Protein AF-A0A1S3XGB6-F1 (afdb_monomer)

Radius of gyration: 25.9 Å; Cα contacts (8 Å, |Δi|>4): 324; chains: 1; bounding box: 58×52×77 Å

Mean predicted aligned error: 11.11 Å

Sequence (379 aa):
VQFTIARIIESYSAVSDWKALESWLLELQMLRAKHAGKSFSGALTTAGNEVNSIQALARFDGLARFDEGEFQAAWACLDLTPKSSSELTLDPKLALQRSEQMLLQAMLHQVEGRIERVTEELQKAKGMLMEPLSVLPLDGLVEAASHVNQLYCISAFEECYKLNISQDKHFPSLLSSHMQAMKSPIIKVRQDCSIWLKVLRICQTAYPASPMTLKLCRNLMSLARKQKNFRLANRLDNYLKEHLSSCPDGSTRDNIILSLEYERVLLMHAEDKFEDALTSLWSYVRSSVISSSFVASDAIDRVLKAKACLKLSNWLQEGYSNSGMKDIVLKIRCDFSTSPGREESSFILDNLASKENVNATIEELVGTATKLSSQLCPT

Structure (mmCIF, N/CA/C/O backbone):
data_AF-A0A1S3XGB6-F1
#
_entry.id   AF-A0A1S3XGB6-F1
#
loop_
_atom_site.group_PDB
_atom_site.id
_atom_site.type_symbol
_atom_site.label_atom_id
_atom_site.label_alt_id
_atom_site.label_comp_id
_atom_site.label_asym_id
_atom_site.label_entity_id
_atom_site.label_seq_id
_atom_site.pdbx_PDB_ins_code
_atom_site.Cartn_x
_atom_site.Cartn_y
_atom_site.Cartn_z
_atom_site.occupancy
_atom_site.B_iso_or_equiv
_atom_site.auth_seq_id
_atom_site.auth_comp_id
_atom_site.auth_asym_id
_atom_site.auth_atom_id
_atom_site.pdbx_PDB_model_num
ATOM 1 N N . VAL A 1 1 ? -3.979 -14.735 -22.346 1.00 84.81 1 VAL A N 1
ATOM 2 C CA . VAL A 1 1 ? -2.820 -15.159 -21.519 1.00 84.81 1 VAL A CA 1
ATOM 3 C C . VAL A 1 1 ? -1.887 -13.990 -21.228 1.00 84.81 1 VAL A C 1
ATOM 5 O O . VAL A 1 1 ? -1.841 -13.585 -20.080 1.00 84.81 1 VAL A O 1
ATOM 8 N N . GLN A 1 2 ? -1.223 -13.386 -22.223 1.00 85.25 2 GLN A N 1
ATOM 9 C CA . GLN A 1 2 ? -0.300 -12.254 -21.999 1.00 85.25 2 GLN A CA 1
ATOM 10 C C . GLN A 1 2 ? -0.948 -11.049 -21.296 1.00 85.25 2 GLN A C 1
ATOM 12 O O . GLN A 1 2 ? -0.372 -10.514 -20.357 1.00 85.25 2 GLN A O 1
ATOM 17 N N . PHE A 1 3 ? -2.181 -10.682 -21.667 1.00 86.12 3 PHE A N 1
ATOM 18 C CA . PHE A 1 3 ? -2.951 -9.659 -20.945 1.00 86.12 3 PHE A CA 1
ATOM 19 C C . PHE A 1 3 ? -3.121 -10.000 -19.455 1.00 86.12 3 PHE A C 1
ATOM 21 O O . PHE A 1 3 ? -2.862 -9.171 -18.591 1.00 86.12 3 PHE A O 1
ATOM 28 N N . THR A 1 4 ? -3.508 -11.240 -19.145 1.00 89.38 4 THR A N 1
ATOM 29 C CA . THR A 1 4 ? -3.669 -11.724 -17.767 1.00 89.38 4 THR A CA 1
ATOM 30 C C . THR A 1 4 ? -2.349 -11.686 -17.002 1.00 89.38 4 THR A C 1
ATOM 32 O O . THR A 1 4 ? -2.329 -11.231 -15.867 1.00 89.38 4 THR A O 1
ATOM 35 N N . ILE A 1 5 ? -1.246 -12.104 -17.633 1.00 89.25 5 ILE A N 1
ATOM 36 C CA . ILE A 1 5 ? 0.106 -12.025 -17.062 1.00 89.25 5 ILE A CA 1
ATOM 37 C C . ILE A 1 5 ? 0.442 -10.573 -16.703 1.00 89.25 5 ILE A C 1
ATOM 39 O O . ILE A 1 5 ? 0.812 -10.304 -15.565 1.00 89.25 5 ILE A O 1
ATOM 43 N N . ALA A 1 6 ? 0.237 -9.634 -17.632 1.00 87.19 6 ALA A N 1
ATOM 44 C CA . ALA A 1 6 ? 0.481 -8.213 -17.390 1.00 87.19 6 ALA A CA 1
ATOM 45 C C . ALA A 1 6 ? -0.388 -7.663 -16.244 1.00 87.19 6 ALA A C 1
ATOM 47 O O . ALA A 1 6 ? 0.119 -6.963 -15.374 1.00 87.19 6 ALA A O 1
ATOM 48 N N . ARG A 1 7 ? -1.679 -8.025 -16.187 1.00 89.62 7 ARG A N 1
ATOM 49 C CA . ARG A 1 7 ? -2.579 -7.615 -15.094 1.00 89.62 7 ARG A CA 1
ATOM 50 C C . ARG A 1 7 ? -2.166 -8.183 -13.735 1.00 89.62 7 ARG A C 1
ATOM 52 O O . ARG A 1 7 ? -2.291 -7.477 -12.738 1.00 89.62 7 ARG A O 1
ATOM 59 N N . ILE A 1 8 ? -1.686 -9.426 -13.676 1.00 91.00 8 ILE A N 1
ATOM 60 C CA . ILE A 1 8 ? -1.2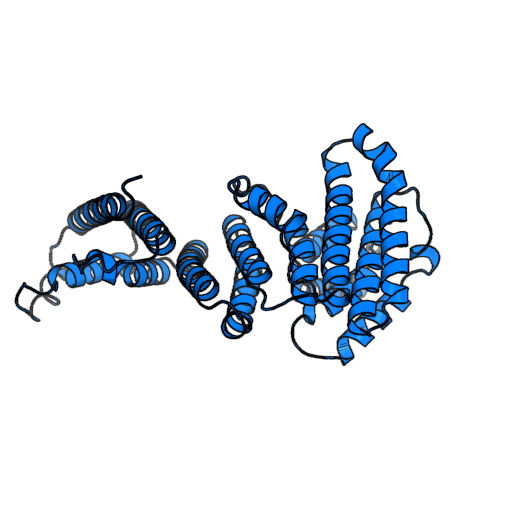14 -10.040 -12.426 1.00 91.00 8 ILE A CA 1
ATOM 61 C C . ILE A 1 8 ? 0.053 -9.336 -11.933 1.00 91.00 8 ILE A C 1
ATOM 63 O O . ILE A 1 8 ? 0.119 -8.964 -10.763 1.00 91.00 8 ILE A O 1
ATOM 67 N N . ILE A 1 9 ? 1.016 -9.096 -12.830 1.00 88.62 9 ILE A N 1
ATOM 68 C CA . ILE A 1 9 ? 2.240 -8.350 -12.515 1.00 88.62 9 ILE A CA 1
ATOM 69 C C . ILE A 1 9 ? 1.884 -6.955 -11.989 1.00 88.62 9 ILE A C 1
ATOM 71 O O . ILE A 1 9 ? 2.327 -6.578 -10.911 1.00 88.62 9 ILE A O 1
ATOM 75 N N . GLU A 1 10 ? 1.029 -6.217 -12.698 1.00 87.00 10 GLU A N 1
ATOM 76 C CA . GLU A 1 10 ? 0.579 -4.883 -12.284 1.00 87.00 10 GLU A CA 1
ATOM 77 C C . GLU A 1 10 ? -0.135 -4.899 -10.932 1.00 87.00 10 GLU A C 1
ATOM 79 O O . GLU A 1 10 ? 0.123 -4.032 -10.105 1.00 87.00 10 GLU A O 1
ATOM 84 N N . SER A 1 11 ? -0.971 -5.906 -10.666 1.00 88.44 11 SER A N 1
ATOM 85 C CA . SER A 1 11 ? -1.704 -6.017 -9.400 1.00 88.44 11 SER A CA 1
ATOM 86 C C . SER A 1 11 ? -0.773 -6.259 -8.212 1.00 88.44 11 SER A C 1
ATOM 88 O O . SER A 1 11 ? -0.932 -5.615 -7.176 1.00 88.44 11 SER A O 1
ATOM 90 N N . TYR A 1 12 ? 0.213 -7.154 -8.346 1.00 88.38 12 TYR A N 1
ATOM 91 C CA . TYR A 1 12 ? 1.196 -7.383 -7.284 1.00 88.38 12 TYR A CA 1
ATOM 92 C C . TYR A 1 12 ? 2.129 -6.182 -7.095 1.00 88.38 12 TYR A C 1
ATOM 94 O O . TYR A 1 12 ? 2.390 -5.793 -5.954 1.00 88.38 12 TYR A O 1
ATOM 102 N N . SER A 1 13 ? 2.577 -5.559 -8.189 1.00 85.50 13 SER A N 1
ATOM 103 C CA . SER A 1 13 ? 3.417 -4.357 -8.155 1.00 85.50 13 SER A CA 1
ATOM 104 C C . SER A 1 13 ? 2.691 -3.157 -7.545 1.00 85.50 13 SER A C 1
ATOM 106 O O . SER A 1 13 ? 3.286 -2.412 -6.771 1.00 85.50 13 SER A O 1
ATOM 108 N N . ALA A 1 14 ? 1.394 -2.988 -7.823 1.00 84.75 14 ALA A N 1
ATOM 109 C CA . ALA A 1 14 ? 0.571 -1.907 -7.279 1.00 84.75 14 ALA A CA 1
ATOM 110 C C . ALA A 1 14 ? 0.465 -1.949 -5.749 1.00 84.75 14 ALA A C 1
ATOM 112 O O . ALA A 1 14 ? 0.304 -0.910 -5.115 1.00 84.75 14 ALA A O 1
ATOM 113 N N . VAL A 1 15 ? 0.573 -3.137 -5.149 1.00 85.44 15 VAL A N 1
ATOM 114 C CA . VAL A 1 15 ? 0.546 -3.325 -3.691 1.00 85.44 15 VAL A CA 1
ATOM 115 C C . VAL A 1 15 ? 1.933 -3.617 -3.118 1.00 85.44 15 VAL A C 1
ATOM 117 O O . VAL A 1 15 ? 2.041 -3.941 -1.936 1.00 85.44 15 VAL A O 1
ATOM 120 N N . SER A 1 16 ? 2.988 -3.538 -3.931 1.00 85.19 16 SER A N 1
ATOM 121 C CA . SER A 1 16 ? 4.369 -3.874 -3.569 1.00 85.19 16 SER A CA 1
ATOM 122 C C . SER A 1 16 ? 4.541 -5.282 -2.969 1.00 85.19 16 SER A C 1
ATOM 124 O O . SER A 1 16 ? 5.383 -5.470 -2.094 1.00 85.19 16 SER A O 1
ATOM 126 N N . ASP A 1 17 ? 3.726 -6.286 -3.326 1.00 85.88 17 ASP A N 1
ATOM 127 C CA . ASP A 1 17 ? 3.867 -7.670 -2.810 1.00 85.88 17 ASP A CA 1
ATOM 128 C C . ASP A 1 17 ? 4.900 -8.457 -3.635 1.00 85.88 17 ASP A C 1
ATOM 130 O O . ASP A 1 17 ? 4.586 -9.366 -4.406 1.00 85.88 17 ASP A O 1
ATOM 134 N N . TRP A 1 18 ? 6.161 -8.052 -3.479 1.00 85.81 18 TRP A N 1
ATOM 135 C CA . TRP A 1 18 ? 7.288 -8.534 -4.275 1.00 85.81 18 TRP A CA 1
ATOM 136 C C . TRP A 1 18 ? 7.568 -10.025 -4.103 1.00 85.81 18 TRP A C 1
ATOM 138 O O . TRP A 1 18 ? 7.863 -10.709 -5.078 1.00 85.81 18 TRP A O 1
ATOM 148 N N . LYS A 1 19 ? 7.407 -10.552 -2.884 1.00 85.50 19 LYS A N 1
ATOM 149 C CA . LYS A 1 19 ? 7.618 -11.976 -2.595 1.00 85.50 19 LYS A CA 1
ATOM 150 C C . LYS A 1 19 ? 6.581 -12.851 -3.301 1.00 85.50 19 LYS A C 1
ATOM 152 O O . LYS A 1 19 ? 6.927 -13.895 -3.851 1.00 85.50 19 LYS A O 1
ATOM 157 N N . ALA A 1 20 ? 5.312 -12.435 -3.296 1.00 86.69 20 ALA A N 1
ATOM 158 C CA . ALA A 1 20 ? 4.276 -13.148 -4.035 1.00 86.69 20 ALA A CA 1
ATOM 159 C C . ALA A 1 20 ? 4.495 -13.039 -5.551 1.00 86.69 20 ALA A C 1
ATOM 161 O O . ALA A 1 20 ? 4.336 -14.037 -6.252 1.00 86.69 20 ALA A O 1
ATOM 162 N N . LEU A 1 21 ? 4.914 -11.867 -6.043 1.00 88.69 21 LEU A N 1
ATOM 163 C CA . LEU A 1 21 ? 5.245 -11.675 -7.454 1.00 88.69 21 LEU A CA 1
ATOM 164 C C . LEU A 1 21 ? 6.395 -12.583 -7.904 1.00 88.69 21 LEU A C 1
ATOM 166 O O . LEU A 1 21 ? 6.285 -13.229 -8.940 1.00 88.69 21 LEU A O 1
ATOM 170 N N . GLU A 1 22 ? 7.476 -12.663 -7.131 1.00 87.12 22 GLU A N 1
ATOM 171 C CA . GLU A 1 22 ? 8.623 -13.522 -7.433 1.00 87.12 22 GLU A CA 1
ATOM 172 C C . GLU A 1 22 ? 8.226 -15.004 -7.468 1.00 87.12 22 GLU A C 1
ATOM 174 O O . GLU A 1 22 ? 8.511 -15.692 -8.450 1.00 87.12 22 GLU A O 1
ATOM 179 N N . SER A 1 23 ? 7.485 -15.477 -6.457 1.00 89.62 23 SER A N 1
ATOM 180 C CA . SER A 1 23 ? 6.936 -16.842 -6.434 1.00 89.62 23 SER A CA 1
ATOM 181 C C . SER A 1 23 ? 6.088 -17.127 -7.675 1.00 89.62 23 SER A C 1
ATOM 183 O O . SER A 1 23 ? 6.238 -18.163 -8.321 1.00 89.62 23 SER A O 1
ATOM 185 N N . TRP A 1 24 ? 5.223 -16.182 -8.046 1.00 92.69 24 TRP A N 1
ATOM 186 C CA . TRP A 1 24 ? 4.352 -16.316 -9.206 1.00 92.69 24 TRP A CA 1
ATOM 187 C C . TRP A 1 24 ? 5.130 -16.314 -10.536 1.00 92.69 24 TRP A C 1
ATOM 189 O O . TRP A 1 24 ? 4.813 -17.083 -11.446 1.00 92.69 24 TRP A O 1
ATOM 199 N N . LEU A 1 25 ? 6.184 -15.501 -10.658 1.00 89.62 25 LEU A N 1
ATOM 200 C CA . LEU A 1 25 ? 7.061 -15.486 -11.833 1.00 89.62 25 LEU A CA 1
ATOM 201 C C . LEU A 1 25 ? 7.834 -16.804 -11.991 1.00 89.62 25 LEU A C 1
ATOM 203 O O . LEU A 1 25 ? 7.970 -17.291 -13.116 1.00 89.62 25 LEU A O 1
ATOM 207 N N . LEU A 1 26 ? 8.292 -17.409 -10.891 1.00 89.75 26 LEU A N 1
ATOM 208 C CA . LEU A 1 26 ? 8.921 -18.735 -10.904 1.00 89.75 26 LEU A CA 1
ATOM 209 C C . LEU A 1 26 ? 7.933 -19.818 -11.355 1.00 89.75 26 LEU A C 1
ATOM 211 O O . LEU A 1 26 ? 8.264 -20.647 -12.205 1.00 89.75 26 LEU A O 1
ATOM 215 N N . GLU A 1 27 ? 6.696 -19.786 -10.857 1.00 92.38 27 GLU A N 1
ATOM 216 C CA . GLU A 1 27 ? 5.634 -20.690 -11.310 1.00 92.38 27 GLU A CA 1
ATOM 217 C C . GLU A 1 27 ? 5.332 -20.531 -12.802 1.00 92.38 27 GLU A C 1
ATOM 219 O O . GLU A 1 27 ? 5.199 -21.529 -13.516 1.00 92.38 27 GLU A O 1
ATOM 224 N N . LEU A 1 28 ? 5.291 -19.295 -13.307 1.00 90.06 28 LEU A N 1
ATOM 225 C CA . LEU A 1 28 ? 5.104 -19.020 -14.731 1.00 90.06 28 LEU A CA 1
ATOM 226 C C . LEU A 1 28 ? 6.245 -19.607 -15.578 1.00 90.06 28 LEU A C 1
ATOM 228 O O . LEU A 1 28 ? 5.989 -20.195 -16.633 1.00 90.06 28 LEU A O 1
ATOM 232 N N . GLN A 1 29 ? 7.494 -19.491 -15.118 1.00 89.06 29 GLN A N 1
ATOM 233 C CA . GLN A 1 29 ? 8.652 -20.092 -15.785 1.00 89.06 29 GLN A CA 1
ATOM 234 C C . GLN A 1 29 ? 8.574 -21.624 -15.792 1.00 89.06 29 GLN A C 1
ATOM 236 O O . GLN A 1 29 ? 8.767 -22.240 -16.844 1.00 89.06 29 GLN A O 1
ATOM 241 N N . MET A 1 30 ? 8.224 -22.246 -14.661 1.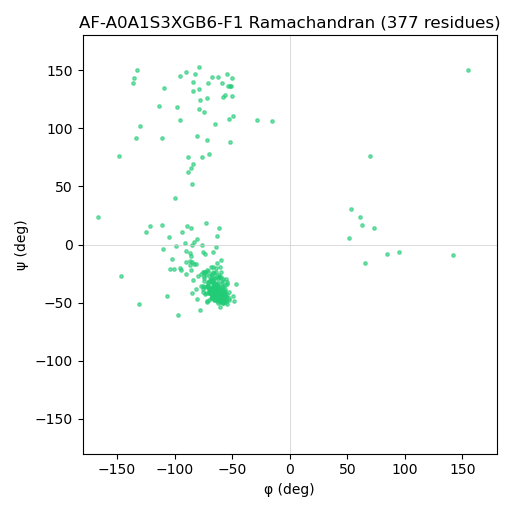00 90.00 30 MET A N 1
ATOM 242 C CA . MET A 1 30 ? 8.020 -23.696 -14.574 1.00 90.00 30 MET A CA 1
ATOM 243 C C . MET A 1 30 ? 6.889 -24.168 -15.494 1.00 90.00 30 MET A C 1
ATOM 245 O O . MET A 1 30 ? 7.024 -25.181 -16.184 1.00 90.00 30 MET A O 1
ATOM 249 N N . LEU A 1 31 ? 5.787 -23.418 -15.559 1.00 89.44 31 LEU A N 1
ATOM 250 C CA . LEU A 1 31 ? 4.656 -23.716 -16.435 1.00 89.44 31 LEU A CA 1
ATOM 251 C C . LEU A 1 31 ? 5.051 -23.627 -17.914 1.00 89.44 31 LEU A C 1
ATOM 253 O O . LEU A 1 31 ? 4.675 -24.495 -18.706 1.00 89.44 31 LEU A O 1
ATOM 257 N N . ARG A 1 32 ? 5.846 -22.613 -18.284 1.00 88.56 32 ARG A N 1
ATOM 258 C CA . ARG A 1 32 ? 6.415 -22.484 -19.631 1.00 88.56 32 ARG A CA 1
ATOM 259 C C . ARG A 1 32 ? 7.315 -23.673 -19.961 1.00 88.56 32 ARG A C 1
ATOM 261 O O . ARG A 1 32 ? 7.151 -24.262 -21.024 1.00 88.56 32 ARG A O 1
ATOM 268 N N . ALA A 1 33 ? 8.216 -24.058 -19.055 1.00 89.06 33 ALA A N 1
ATOM 269 C CA . ALA A 1 33 ? 9.112 -25.198 -19.250 1.00 89.06 33 ALA A CA 1
ATOM 270 C C . ALA A 1 33 ? 8.337 -26.518 -19.418 1.00 89.06 33 ALA A C 1
ATOM 272 O O . ALA A 1 33 ? 8.594 -27.276 -20.350 1.00 89.06 33 ALA A O 1
ATOM 273 N N . LYS A 1 34 ? 7.312 -26.753 -18.589 1.00 90.75 34 LYS A N 1
ATOM 274 C CA . LYS A 1 34 ? 6.431 -27.935 -18.658 1.00 90.75 34 LYS A CA 1
ATOM 275 C C . LYS A 1 34 ? 5.660 -28.046 -19.978 1.00 90.75 34 LYS A C 1
ATOM 277 O O . LYS A 1 34 ? 5.233 -29.133 -20.371 1.00 90.75 34 LYS A O 1
ATOM 282 N N . HIS A 1 35 ? 5.423 -26.925 -20.650 1.00 88.69 35 HIS A N 1
ATOM 283 C CA . HIS A 1 35 ? 4.688 -26.865 -21.909 1.00 88.69 35 HIS A CA 1
ATOM 284 C C . HIS A 1 35 ? 5.566 -26.493 -23.106 1.00 88.69 35 HIS A C 1
ATOM 286 O O . HIS A 1 35 ? 5.026 -26.166 -24.164 1.00 88.69 35 HIS A O 1
ATOM 292 N N . ALA A 1 36 ? 6.890 -26.607 -22.970 1.00 87.75 36 ALA A N 1
ATOM 293 C CA . ALA A 1 36 ? 7.827 -26.381 -24.060 1.00 87.75 36 ALA A CA 1
ATOM 294 C C . ALA A 1 36 ? 7.449 -27.211 -25.302 1.00 87.75 36 ALA A C 1
ATOM 296 O O . ALA A 1 36 ? 7.063 -28.375 -25.204 1.00 87.75 36 ALA A O 1
ATOM 297 N N . GLY A 1 37 ? 7.510 -26.583 -26.479 1.00 82.81 37 GLY A N 1
ATOM 298 C CA . GLY A 1 37 ? 7.125 -27.198 -27.756 1.00 82.81 37 GLY A CA 1
ATOM 299 C C . GLY A 1 37 ? 5.628 -27.141 -28.086 1.00 82.81 37 GLY A C 1
ATOM 300 O O . GLY A 1 37 ? 5.247 -27.451 -29.212 1.00 82.81 37 GLY A O 1
ATOM 301 N N . LYS A 1 38 ? 4.763 -26.700 -27.162 1.00 87.38 38 LYS A N 1
ATOM 302 C CA . LYS A 1 38 ? 3.343 -26.454 -27.466 1.00 87.38 38 LYS A CA 1
ATOM 303 C C . LYS A 1 38 ? 3.145 -25.083 -28.114 1.00 87.38 38 LYS A C 1
ATOM 305 O O . LYS A 1 38 ? 3.799 -24.113 -27.732 1.00 87.38 38 LYS A O 1
ATOM 310 N N . SER A 1 39 ? 2.172 -24.977 -29.020 1.00 81.25 39 SER A N 1
ATOM 311 C CA . SER A 1 39 ? 1.846 -23.741 -29.758 1.00 81.25 39 SER A CA 1
ATOM 312 C C . SER A 1 39 ? 1.568 -22.533 -28.853 1.00 81.25 39 SER A C 1
ATOM 314 O O . SER A 1 39 ? 1.938 -21.411 -29.183 1.00 81.25 39 SER A O 1
ATOM 316 N N . PHE A 1 40 ? 0.978 -22.750 -27.674 1.00 80.06 40 PHE A N 1
ATOM 317 C CA . PHE A 1 40 ? 0.676 -21.691 -26.706 1.00 80.06 40 PHE A CA 1
ATOM 318 C C . PHE A 1 40 ? 1.830 -21.363 -25.744 1.00 80.06 40 PHE A C 1
ATOM 320 O O . PHE A 1 40 ? 1.735 -20.395 -24.990 1.00 80.06 40 PHE A O 1
ATOM 327 N N . SER A 1 41 ? 2.928 -22.129 -25.749 1.00 78.62 41 SER A N 1
ATOM 328 C CA . SER A 1 41 ? 4.062 -21.908 -24.839 1.00 78.62 41 SER A CA 1
ATOM 329 C C . SER A 1 41 ? 4.722 -20.544 -25.041 1.00 78.62 41 SER A C 1
ATOM 331 O O . SER A 1 41 ? 5.273 -19.994 -24.089 1.00 78.62 41 SER A O 1
ATOM 333 N N . GLY A 1 42 ? 4.651 -19.989 -26.255 1.00 78.44 42 GLY A N 1
ATOM 334 C CA . GLY A 1 42 ? 5.137 -18.642 -26.562 1.00 78.44 42 GLY A CA 1
ATOM 335 C C . GLY A 1 42 ? 4.321 -17.523 -25.905 1.00 78.44 42 GLY A C 1
ATOM 336 O O . GLY A 1 42 ? 4.833 -16.426 -25.736 1.00 78.44 42 GLY A O 1
ATOM 337 N N . ALA A 1 43 ? 3.082 -17.792 -25.477 1.00 80.75 43 ALA A N 1
ATOM 338 C CA . ALA A 1 43 ? 2.250 -16.822 -24.763 1.00 80.75 43 ALA A CA 1
ATOM 339 C C . ALA A 1 43 ? 2.498 -16.817 -23.241 1.00 80.75 43 ALA A C 1
ATOM 341 O O . ALA A 1 43 ? 2.072 -15.886 -22.559 1.00 80.75 43 ALA A O 1
ATOM 342 N N . LEU A 1 44 ? 3.178 -17.840 -22.705 1.00 80.94 44 LEU A N 1
ATOM 343 C CA . LEU A 1 44 ? 3.559 -17.972 -21.291 1.00 80.94 44 LEU A CA 1
ATOM 344 C C . LEU A 1 44 ? 4.871 -17.230 -21.008 1.00 80.94 44 LEU A C 1
ATOM 346 O O . LEU A 1 44 ? 5.841 -17.797 -20.511 1.00 80.94 44 LEU A O 1
ATOM 350 N N . THR A 1 45 ? 4.927 -15.962 -21.395 1.00 79.19 45 THR A N 1
ATOM 351 C CA . THR A 1 45 ? 6.128 -15.136 -21.279 1.00 79.19 45 THR A CA 1
ATOM 352 C C . THR A 1 45 ? 5.781 -13.793 -20.678 1.00 79.19 45 THR A C 1
ATOM 354 O O . THR A 1 45 ? 4.712 -13.251 -20.946 1.00 79.19 45 THR A O 1
ATOM 357 N N . THR A 1 46 ? 6.736 -13.207 -19.971 1.00 76.94 46 THR A N 1
ATOM 358 C CA . THR A 1 46 ? 6.678 -11.816 -19.519 1.00 76.94 46 THR A CA 1
ATOM 359 C C . THR A 1 46 ? 7.071 -10.812 -20.607 1.00 76.94 46 THR A C 1
ATOM 361 O O . THR A 1 46 ? 7.128 -9.621 -20.318 1.00 76.94 46 THR A O 1
ATOM 364 N N . ALA A 1 47 ? 7.331 -11.268 -21.842 1.00 68.38 47 ALA A N 1
ATOM 365 C CA . ALA A 1 47 ? 7.719 -10.426 -22.973 1.00 68.38 47 ALA A CA 1
ATOM 366 C C . ALA A 1 47 ? 6.763 -9.231 -23.131 1.00 68.38 47 ALA A C 1
ATOM 368 O O . ALA A 1 47 ? 5.546 -9.411 -23.164 1.00 68.38 47 ALA A O 1
ATOM 369 N N . GLY A 1 48 ? 7.332 -8.024 -23.192 1.00 65.19 48 GLY A N 1
ATOM 370 C CA . GLY A 1 48 ? 6.589 -6.759 -23.186 1.00 65.19 48 GLY A CA 1
ATOM 371 C C . GLY A 1 48 ? 6.429 -6.106 -21.808 1.00 65.19 48 GLY A C 1
ATOM 372 O O . GLY A 1 48 ? 5.952 -4.981 -21.743 1.00 65.19 48 GLY A O 1
ATOM 373 N N . ASN A 1 49 ? 6.846 -6.760 -20.718 1.00 72.88 49 ASN A N 1
ATOM 374 C CA . ASN A 1 49 ? 7.009 -6.124 -19.409 1.00 72.88 49 ASN A CA 1
ATOM 375 C C . ASN A 1 49 ? 8.499 -6.011 -19.083 1.00 72.88 49 ASN A C 1
ATOM 377 O O . ASN A 1 49 ? 9.241 -6.989 -19.215 1.00 72.88 49 ASN A O 1
ATOM 381 N N . GLU A 1 50 ? 8.927 -4.851 -18.598 1.00 78.81 50 GLU A N 1
ATOM 382 C CA . GLU A 1 50 ? 10.285 -4.655 -18.093 1.00 78.81 50 GLU A CA 1
ATOM 383 C C . GLU A 1 50 ? 10.428 -5.287 -16.700 1.00 78.81 50 GLU A C 1
ATOM 385 O O . GLU A 1 50 ? 10.428 -4.627 -15.667 1.00 78.81 50 GLU A O 1
ATOM 390 N N . VAL A 1 51 ? 10.526 -6.618 -16.652 1.00 81.94 51 VAL A N 1
ATOM 391 C CA . VAL A 1 51 ? 10.656 -7.364 -15.386 1.00 81.94 51 VAL A CA 1
ATOM 392 C C . VAL A 1 51 ? 11.895 -6.925 -14.603 1.00 81.94 51 VAL A C 1
ATOM 394 O O . VAL A 1 51 ? 11.852 -6.902 -13.379 1.00 81.94 51 VAL A O 1
ATOM 397 N N . ASN A 1 52 ? 12.959 -6.512 -15.293 1.00 84.44 52 ASN A N 1
ATOM 398 C CA . ASN A 1 52 ? 14.194 -6.045 -14.669 1.00 84.44 52 ASN A CA 1
ATOM 399 C C . ASN A 1 52 ? 13.999 -4.734 -13.889 1.00 84.44 52 ASN A C 1
ATOM 401 O O . ASN A 1 52 ? 14.515 -4.620 -12.782 1.00 84.44 52 ASN A O 1
ATOM 405 N N . SER A 1 53 ? 13.216 -3.773 -14.398 1.00 83.62 53 SER A N 1
ATOM 406 C CA . SER A 1 53 ? 12.924 -2.534 -13.659 1.00 83.62 53 SER A CA 1
ATOM 407 C C . SER A 1 53 ? 12.003 -2.803 -12.464 1.00 83.62 53 SER A C 1
ATOM 409 O O . SER A 1 53 ? 12.209 -2.253 -11.383 1.00 83.62 53 SER A O 1
ATOM 411 N N . ILE A 1 54 ? 11.059 -3.740 -12.604 1.00 84.00 54 ILE A N 1
ATOM 412 C CA . ILE A 1 54 ? 10.210 -4.210 -11.498 1.00 84.00 54 ILE A CA 1
ATOM 413 C C . ILE A 1 54 ? 11.041 -4.932 -10.427 1.00 84.00 54 ILE A C 1
ATOM 415 O O . ILE A 1 54 ? 10.837 -4.708 -9.238 1.00 84.00 54 ILE A O 1
ATOM 419 N N . GLN A 1 55 ? 11.989 -5.780 -10.825 1.00 84.31 55 GLN A N 1
ATOM 420 C CA . GLN A 1 55 ? 12.896 -6.465 -9.904 1.00 84.31 55 GLN A CA 1
ATOM 421 C C . GLN A 1 55 ? 13.854 -5.486 -9.224 1.00 84.31 55 GLN A C 1
ATOM 423 O O . GLN A 1 55 ? 14.056 -5.599 -8.020 1.00 84.31 55 GLN A O 1
ATOM 428 N N . ALA A 1 56 ? 14.377 -4.492 -9.945 1.00 84.88 56 ALA A N 1
ATOM 429 C CA . ALA A 1 56 ? 15.170 -3.420 -9.351 1.00 84.88 56 ALA A CA 1
ATOM 430 C C . ALA A 1 56 ? 14.375 -2.673 -8.272 1.00 84.88 56 ALA A C 1
ATOM 432 O O . ALA A 1 56 ? 14.878 -2.446 -7.173 1.00 84.88 56 ALA A O 1
ATOM 433 N N . LEU A 1 57 ? 13.108 -2.359 -8.557 1.00 84.38 57 LEU A N 1
ATOM 434 C CA . LEU A 1 57 ? 12.213 -1.714 -7.604 1.00 84.38 57 LEU A CA 1
ATOM 435 C C . LEU A 1 57 ? 11.893 -2.610 -6.405 1.00 84.38 57 LEU A C 1
ATOM 437 O O . LEU A 1 57 ? 11.885 -2.136 -5.277 1.00 84.38 57 LEU A O 1
ATOM 441 N N . ALA A 1 58 ? 11.653 -3.900 -6.633 1.00 83.44 58 ALA A N 1
ATOM 442 C CA . ALA A 1 58 ? 11.407 -4.879 -5.581 1.00 83.44 58 ALA A CA 1
ATOM 443 C C . ALA A 1 58 ? 12.600 -5.020 -4.631 1.00 83.44 58 ALA A C 1
ATOM 445 O O . ALA A 1 58 ? 12.417 -5.072 -3.416 1.00 83.44 58 ALA A O 1
ATOM 446 N N . ARG A 1 59 ? 13.814 -5.063 -5.190 1.00 81.38 59 ARG A N 1
ATOM 447 C CA . ARG A 1 59 ? 15.070 -5.108 -4.436 1.00 81.38 59 ARG A CA 1
ATOM 448 C C . ARG A 1 59 ? 15.227 -3.837 -3.616 1.00 81.38 59 ARG A C 1
ATOM 450 O O . ARG A 1 59 ? 15.406 -3.919 -2.412 1.00 81.38 59 ARG A O 1
ATOM 457 N N . PHE A 1 60 ? 15.023 -2.676 -4.228 1.00 80.19 60 PHE A N 1
ATOM 458 C CA . PHE A 1 60 ? 15.037 -1.397 -3.524 1.00 80.19 60 PHE A CA 1
ATOM 459 C C . PHE A 1 60 ? 13.988 -1.309 -2.393 1.00 80.19 60 PHE A C 1
ATOM 461 O O . PHE A 1 60 ? 14.297 -0.871 -1.288 1.00 80.19 60 PHE A O 1
ATOM 468 N N . ASP A 1 61 ? 12.761 -1.779 -2.630 1.00 74.25 61 ASP A N 1
ATOM 469 C CA . ASP A 1 61 ? 11.659 -1.760 -1.655 1.00 74.25 61 ASP A CA 1
ATOM 470 C C . ASP A 1 61 ? 11.815 -2.758 -0.515 1.00 74.25 61 ASP A C 1
ATOM 472 O O . ASP A 1 61 ? 11.422 -2.472 0.618 1.00 74.25 61 ASP A O 1
ATOM 476 N N . GLY A 1 62 ? 12.366 -3.939 -0.801 1.00 57.88 62 GLY A N 1
ATOM 477 C CA . GLY A 1 62 ? 12.688 -4.943 0.212 1.00 57.88 62 GLY A CA 1
ATOM 478 C C . GLY A 1 62 ? 13.675 -4.425 1.266 1.00 57.88 62 GLY A C 1
ATOM 479 O O . GLY A 1 62 ? 13.795 -5.026 2.332 1.00 57.88 62 GLY A O 1
ATOM 480 N N . LEU A 1 63 ? 14.321 -3.285 0.994 1.00 49.72 63 LEU A N 1
ATOM 481 C CA . LEU A 1 63 ? 15.488 -2.757 1.688 1.00 49.72 63 LEU A CA 1
ATOM 482 C C . LEU A 1 63 ? 15.337 -1.386 2.321 1.00 49.72 63 LEU A C 1
ATOM 484 O O . LEU A 1 63 ? 16.334 -0.846 2.797 1.00 49.72 63 LEU A O 1
ATOM 488 N N . ALA A 1 64 ? 14.131 -0.860 2.517 1.00 45.50 64 ALA A N 1
ATOM 489 C CA . ALA A 1 64 ? 13.979 0.198 3.524 1.00 45.50 64 ALA A CA 1
ATOM 490 C C . ALA A 1 64 ? 14.358 -0.280 4.956 1.00 45.50 64 ALA A C 1
ATOM 492 O O . ALA A 1 64 ? 13.974 0.364 5.930 1.00 45.50 64 ALA A O 1
ATOM 493 N N . ARG A 1 65 ? 15.037 -1.433 5.106 1.00 48.75 65 ARG A N 1
ATOM 494 C CA . ARG A 1 65 ? 15.253 -2.134 6.358 1.00 48.75 65 ARG A CA 1
ATOM 495 C C . ARG A 1 65 ? 16.704 -2.557 6.653 1.00 48.75 65 ARG A C 1
ATOM 497 O O . ARG A 1 65 ? 17.090 -2.192 7.752 1.00 48.75 65 ARG A O 1
ATOM 504 N N . PHE A 1 66 ? 17.527 -3.236 5.820 1.00 43.25 66 PHE A N 1
ATOM 505 C CA . PHE A 1 66 ? 18.767 -3.822 6.410 1.00 43.25 66 PHE A CA 1
ATOM 506 C C . PHE A 1 66 ? 20.118 -3.953 5.638 1.00 43.25 66 PHE A C 1
ATOM 508 O O . PHE A 1 66 ? 21.111 -3.875 6.353 1.00 43.25 66 PHE A O 1
ATOM 515 N N . ASP A 1 67 ? 20.271 -4.062 4.298 1.00 46.38 67 ASP A N 1
ATOM 516 C CA . ASP A 1 67 ? 21.594 -4.467 3.716 1.00 46.38 67 ASP A CA 1
ATOM 517 C C . ASP A 1 67 ? 22.123 -3.694 2.472 1.00 46.38 67 ASP A C 1
ATOM 519 O O . ASP A 1 67 ? 21.398 -3.466 1.504 1.00 46.38 67 ASP A O 1
ATOM 523 N N . GLU A 1 68 ? 23.438 -3.394 2.438 1.00 51.25 68 GLU A N 1
ATOM 524 C CA . GLU A 1 68 ? 24.161 -2.764 1.302 1.00 51.25 68 GLU A CA 1
ATOM 525 C C . GLU A 1 68 ? 24.201 -3.631 0.025 1.00 51.25 68 GLU A C 1
ATOM 527 O O . GLU A 1 68 ? 24.157 -3.111 -1.093 1.00 51.25 68 GLU A O 1
ATOM 532 N N . GLY A 1 69 ? 24.260 -4.962 0.170 1.00 53.97 69 GLY A N 1
ATOM 533 C CA . GLY A 1 69 ? 24.408 -5.902 -0.954 1.00 53.97 69 GLY A CA 1
ATOM 534 C C . GLY A 1 69 ? 23.227 -5.910 -1.929 1.00 53.97 69 GLY A C 1
ATOM 535 O O . GLY A 1 69 ? 23.353 -6.293 -3.092 1.00 53.97 69 GLY A O 1
ATOM 536 N N . GLU A 1 70 ? 22.079 -5.437 -1.476 1.00 72.00 70 GLU A N 1
ATOM 537 C CA . GLU A 1 70 ? 20.833 -5.489 -2.222 1.00 72.00 70 GLU A CA 1
ATOM 538 C C . GLU A 1 70 ? 20.580 -4.173 -3.005 1.00 72.00 70 GLU A C 1
ATOM 540 O O . GLU A 1 70 ? 19.913 -4.201 -4.042 1.00 72.00 70 GLU A O 1
ATOM 545 N N . PHE A 1 71 ? 21.223 -3.048 -2.639 1.00 76.50 71 PHE A N 1
ATOM 546 C CA . PHE A 1 71 ? 21.311 -1.862 -3.516 1.00 76.50 71 PHE A CA 1
ATOM 547 C C . PHE A 1 71 ? 22.143 -2.163 -4.764 1.00 76.50 71 PHE A C 1
ATOM 549 O O . PHE A 1 71 ? 21.778 -1.777 -5.875 1.00 76.50 71 PHE A O 1
ATOM 556 N N . GLN A 1 72 ? 23.227 -2.926 -4.599 1.00 80.69 72 GLN A N 1
ATOM 557 C CA . GLN A 1 72 ? 24.037 -3.389 -5.723 1.00 80.69 72 GLN A CA 1
ATOM 558 C C . GLN A 1 72 ? 23.255 -4.358 -6.622 1.00 80.69 72 GLN A C 1
ATOM 560 O O . GLN A 1 72 ? 23.388 -4.316 -7.845 1.00 80.69 72 GLN A O 1
ATOM 565 N N . ALA A 1 73 ? 22.398 -5.201 -6.038 1.00 82.81 73 ALA A N 1
ATOM 566 C CA . ALA A 1 73 ? 21.496 -6.063 -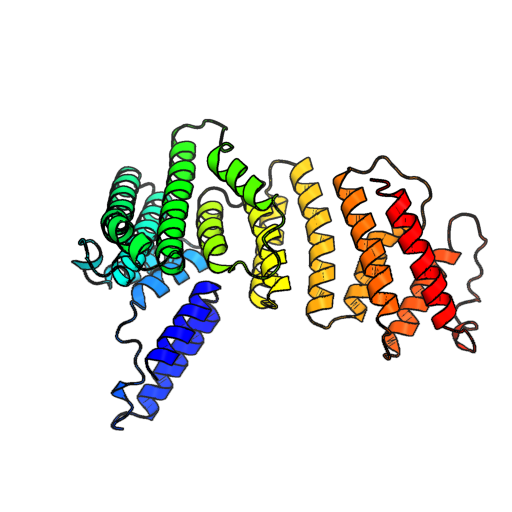6.798 1.00 82.81 73 ALA A CA 1
ATOM 567 C C . ALA A 1 73 ? 20.433 -5.259 -7.571 1.00 82.81 73 ALA A C 1
ATOM 569 O O . ALA A 1 73 ? 20.104 -5.617 -8.705 1.00 82.81 73 ALA A O 1
ATOM 570 N N . ALA A 1 74 ? 19.927 -4.158 -7.002 1.00 85.88 74 ALA A N 1
ATOM 571 C CA . ALA A 1 74 ? 19.024 -3.246 -7.703 1.00 85.88 74 ALA A CA 1
ATOM 572 C C . ALA A 1 74 ? 19.709 -2.601 -8.920 1.00 85.88 74 ALA A C 1
ATOM 574 O O . ALA A 1 74 ? 19.140 -2.618 -10.013 1.00 85.88 74 ALA A O 1
ATOM 575 N N . TRP A 1 75 ? 20.953 -2.132 -8.772 1.00 87.50 75 TRP A N 1
ATOM 576 C CA . TRP A 1 75 ? 21.761 -1.651 -9.899 1.00 87.50 75 TRP A CA 1
ATOM 577 C C . TRP A 1 75 ? 21.999 -2.723 -10.956 1.00 87.50 75 TRP A C 1
ATOM 579 O O . TRP A 1 75 ? 21.772 -2.462 -12.132 1.00 87.50 75 TRP A O 1
ATOM 589 N N . ALA A 1 76 ? 22.355 -3.945 -10.554 1.00 87.06 76 ALA A N 1
ATOM 590 C CA . ALA A 1 76 ? 22.548 -5.047 -11.493 1.00 87.06 76 ALA A CA 1
ATOM 591 C C . ALA A 1 76 ? 21.282 -5.334 -12.319 1.00 87.06 76 ALA A C 1
ATOM 593 O O . ALA A 1 76 ? 21.372 -5.632 -13.507 1.00 87.06 76 ALA A O 1
ATOM 594 N N . CYS A 1 77 ? 20.092 -5.204 -11.725 1.00 85.81 77 CYS A N 1
ATOM 595 C CA . CYS A 1 77 ? 18.832 -5.321 -12.461 1.00 85.81 77 CYS A CA 1
ATOM 596 C C . CYS A 1 77 ? 18.620 -4.143 -13.427 1.00 85.81 77 CYS A C 1
ATOM 598 O O . CYS A 1 77 ? 18.173 -4.350 -14.555 1.00 85.81 77 CYS A O 1
ATOM 600 N N . LEU A 1 78 ? 18.966 -2.918 -13.021 1.00 87.19 78 LEU A N 1
ATOM 601 C CA . LEU A 1 78 ? 18.876 -1.729 -13.876 1.00 87.19 78 LEU A CA 1
ATOM 602 C C . LEU A 1 78 ? 19.854 -1.773 -15.053 1.00 87.19 78 LEU A C 1
ATOM 604 O O . LEU A 1 78 ? 19.477 -1.389 -16.158 1.00 87.19 78 LEU A O 1
ATOM 608 N N . ASP A 1 79 ? 21.059 -2.305 -14.864 1.00 86.75 79 ASP A N 1
ATOM 609 C CA . ASP A 1 79 ? 22.058 -2.472 -15.928 1.00 86.75 79 ASP A CA 1
ATOM 610 C C . ASP A 1 79 ? 21.597 -3.454 -17.018 1.00 86.75 79 ASP A C 1
ATOM 612 O O . ASP A 1 79 ? 22.035 -3.379 -18.167 1.00 86.75 79 ASP A O 1
ATOM 616 N N . LEU A 1 80 ? 20.676 -4.360 -16.674 1.00 86.56 80 LEU A N 1
ATOM 617 C CA . LEU A 1 80 ? 20.032 -5.281 -17.610 1.00 86.56 80 LEU A CA 1
ATOM 618 C C . LEU A 1 80 ? 18.818 -4.663 -18.325 1.00 86.56 80 LEU A C 1
ATOM 620 O O . LEU A 1 80 ? 18.171 -5.346 -19.125 1.00 86.56 80 LEU A O 1
ATOM 624 N N . THR A 1 81 ? 18.458 -3.407 -18.039 1.00 85.62 81 THR A N 1
ATOM 625 C CA . THR A 1 81 ? 17.428 -2.689 -18.808 1.00 85.62 81 THR A CA 1
ATOM 626 C C . THR A 1 81 ? 18.003 -2.171 -20.135 1.00 85.62 81 THR A C 1
ATOM 628 O O . THR A 1 81 ? 19.210 -1.939 -20.246 1.00 85.62 81 THR A O 1
ATOM 631 N N . PRO A 1 82 ? 17.181 -2.001 -21.188 1.00 80.94 82 PRO A N 1
ATOM 632 C CA . PRO A 1 82 ? 17.661 -1.474 -22.464 1.00 80.94 82 PRO A CA 1
ATOM 633 C C . PRO A 1 82 ? 18.280 -0.083 -22.290 1.00 80.94 82 PRO A C 1
ATOM 635 O O . PRO A 1 82 ? 17.697 0.756 -21.618 1.00 80.94 82 PRO A O 1
ATOM 638 N N . LYS A 1 83 ? 19.405 0.216 -22.952 1.00 78.19 83 LYS A N 1
ATOM 639 C CA . LYS A 1 83 ? 20.053 1.547 -22.868 1.00 78.19 83 LYS A CA 1
ATOM 640 C C . LYS A 1 83 ? 19.148 2.696 -23.343 1.00 78.19 83 LYS A C 1
ATOM 642 O O . LYS A 1 83 ? 19.249 3.815 -22.844 1.00 78.19 83 LYS A O 1
ATOM 647 N N . SER A 1 84 ? 18.218 2.389 -24.248 1.00 76.25 84 SER A N 1
ATOM 648 C CA . SER A 1 84 ? 17.172 3.302 -24.718 1.00 76.25 84 SER A CA 1
ATOM 649 C C . SER A 1 84 ? 16.144 3.670 -23.638 1.00 76.25 84 SER A C 1
ATOM 651 O O . SER A 1 84 ? 15.288 4.509 -23.888 1.00 76.25 84 SER A O 1
ATOM 653 N N . SER A 1 85 ? 16.180 3.059 -22.444 1.00 74.69 85 SER A N 1
ATOM 654 C CA . SER A 1 85 ? 15.330 3.441 -21.301 1.00 74.69 85 SER A CA 1
ATOM 655 C C . SER A 1 85 ? 15.556 4.892 -20.864 1.00 74.69 85 SER A C 1
ATOM 657 O O . SER A 1 85 ? 14.653 5.517 -20.317 1.00 74.69 85 SER A O 1
ATOM 659 N N . SER A 1 86 ? 16.732 5.446 -21.173 1.00 76.69 86 SER A N 1
ATOM 660 C CA . SER A 1 86 ? 17.085 6.844 -20.918 1.00 76.69 86 SER A CA 1
ATOM 661 C C . SER A 1 86 ? 16.653 7.828 -22.016 1.00 76.69 86 SER A C 1
ATOM 663 O O . SER A 1 86 ? 16.716 9.040 -21.814 1.00 76.69 86 SER A O 1
ATOM 665 N N . GLU A 1 87 ? 16.196 7.327 -23.166 1.00 84.19 87 GLU A N 1
ATOM 666 C CA . GLU A 1 87 ? 15.802 8.135 -24.323 1.00 84.19 87 GLU A CA 1
ATOM 667 C C . GLU A 1 87 ? 14.317 8.513 -24.264 1.00 84.19 87 GLU A C 1
ATOM 669 O O . GLU A 1 87 ? 13.487 7.759 -23.743 1.00 84.19 87 GLU A O 1
ATOM 674 N N . LEU A 1 88 ? 13.969 9.684 -24.810 1.00 82.88 88 LEU A N 1
ATOM 675 C CA . LEU A 1 88 ? 12.582 10.151 -24.872 1.00 82.88 88 LEU A CA 1
ATOM 676 C C . LEU A 1 88 ? 11.732 9.195 -25.719 1.00 82.88 88 LEU A C 1
ATOM 678 O O . LEU A 1 88 ? 12.196 8.627 -26.708 1.00 82.88 88 LEU A O 1
ATOM 682 N N . THR A 1 89 ? 10.477 9.010 -25.321 1.00 83.50 89 THR A N 1
ATOM 683 C CA . THR A 1 89 ? 9.515 8.171 -26.039 1.00 83.50 89 THR A CA 1
ATOM 684 C C . THR A 1 89 ? 8.174 8.871 -26.136 1.00 83.50 89 THR A C 1
ATOM 686 O O . THR A 1 89 ? 7.740 9.533 -25.198 1.00 83.50 89 THR A O 1
ATOM 689 N N . LEU A 1 90 ? 7.512 8.673 -27.273 1.00 80.81 90 LEU A N 1
ATOM 690 C CA . LEU A 1 90 ? 6.170 9.183 -27.533 1.00 80.81 90 LEU A CA 1
ATOM 691 C C . LEU A 1 90 ? 5.074 8.258 -26.989 1.00 80.81 90 LEU A C 1
ATOM 693 O O . LEU A 1 90 ? 3.927 8.678 -26.899 1.00 80.81 90 LEU A O 1
ATOM 697 N N . ASP A 1 91 ? 5.402 7.007 -26.636 1.00 84.75 91 ASP A N 1
ATOM 698 C CA . ASP A 1 91 ? 4.449 6.092 -25.996 1.00 84.75 91 ASP A CA 1
ATOM 699 C C . ASP A 1 91 ? 4.241 6.501 -24.525 1.00 84.75 91 ASP A C 1
ATOM 701 O O . ASP A 1 91 ? 5.173 6.347 -23.728 1.00 84.75 91 ASP A O 1
ATOM 705 N N . PRO A 1 92 ? 3.035 6.959 -24.127 1.00 83.94 92 PRO A N 1
ATOM 706 C CA . PRO A 1 92 ? 2.764 7.417 -22.766 1.00 83.94 92 PRO A CA 1
ATOM 707 C C . PRO A 1 92 ? 3.004 6.351 -21.692 1.00 83.94 92 PRO A C 1
ATOM 709 O O . PRO A 1 92 ? 3.479 6.654 -20.599 1.00 83.94 92 PRO A O 1
ATOM 712 N N . LYS A 1 93 ? 2.706 5.077 -21.982 1.00 84.69 93 LYS A N 1
ATOM 713 C CA . LYS A 1 93 ? 2.890 3.999 -20.995 1.00 84.69 93 LYS A CA 1
ATOM 714 C C . LYS A 1 93 ? 4.368 3.738 -20.749 1.00 84.69 93 LYS A C 1
ATOM 716 O O . LYS A 1 93 ? 4.783 3.575 -19.602 1.00 84.69 93 LYS A O 1
ATOM 721 N N . LEU A 1 94 ? 5.150 3.732 -21.823 1.00 86.31 94 LEU A N 1
ATOM 722 C CA . LEU A 1 94 ? 6.592 3.550 -21.752 1.00 86.31 94 LEU A CA 1
ATOM 723 C C . LEU A 1 94 ? 7.280 4.774 -21.134 1.00 86.31 94 LEU A C 1
ATOM 725 O O . LEU A 1 94 ? 8.210 4.617 -20.350 1.00 86.31 94 LEU A O 1
ATOM 729 N N . ALA A 1 95 ? 6.797 5.983 -21.428 1.00 88.44 95 ALA A N 1
ATOM 730 C CA . ALA A 1 95 ? 7.280 7.224 -20.827 1.00 88.44 95 ALA A CA 1
ATOM 731 C C . ALA A 1 95 ? 7.101 7.222 -19.303 1.00 88.44 95 ALA A C 1
ATOM 733 O O . ALA A 1 95 ? 8.033 7.551 -18.566 1.00 88.44 95 ALA A O 1
ATOM 734 N N . LEU A 1 96 ? 5.932 6.784 -18.821 1.00 88.31 96 LEU A N 1
ATOM 735 C CA . LEU A 1 96 ? 5.668 6.629 -17.393 1.00 88.31 96 LEU A CA 1
ATOM 736 C C . LEU A 1 96 ? 6.616 5.609 -16.744 1.00 88.31 96 LEU A C 1
ATOM 738 O O . LEU A 1 96 ? 7.222 5.914 -15.721 1.00 88.31 96 LEU A O 1
ATOM 742 N N . GLN A 1 97 ? 6.786 4.429 -17.351 1.00 87.69 97 GLN A N 1
ATOM 743 C CA . GLN A 1 97 ? 7.693 3.389 -16.844 1.00 87.69 97 GLN A CA 1
ATOM 744 C C . GLN A 1 97 ? 9.148 3.872 -16.771 1.00 87.69 97 GLN A C 1
ATOM 746 O O . GLN A 1 97 ? 9.812 3.682 -15.753 1.00 87.69 97 GLN A O 1
ATOM 751 N N . ARG A 1 98 ? 9.630 4.559 -17.813 1.00 90.00 98 ARG A N 1
ATOM 752 C CA . ARG A 1 98 ? 10.981 5.140 -17.842 1.00 90.00 98 ARG A CA 1
ATOM 753 C C . ARG A 1 98 ? 11.154 6.231 -16.791 1.00 90.00 98 ARG A C 1
ATOM 755 O O . ARG A 1 98 ? 12.168 6.262 -16.104 1.00 90.00 98 ARG A O 1
ATOM 762 N N . SER A 1 99 ? 10.145 7.081 -16.604 1.00 91.44 99 SER A N 1
ATOM 763 C CA . SER A 1 99 ? 10.146 8.092 -15.542 1.00 91.44 99 SER A CA 1
ATOM 764 C C . SER A 1 99 ? 10.209 7.466 -14.140 1.00 91.44 99 SER A C 1
ATOM 766 O O . SER A 1 99 ? 10.925 7.961 -13.269 1.00 91.44 99 SER A O 1
ATOM 768 N N . GLU A 1 100 ? 9.502 6.355 -13.913 1.00 89.81 100 GLU A N 1
ATOM 769 C CA . GLU A 1 100 ? 9.569 5.586 -12.661 1.00 89.81 100 GLU A CA 1
ATOM 770 C C . GLU A 1 100 ? 10.949 4.962 -12.436 1.00 89.81 100 GLU A C 1
ATOM 772 O O . GLU A 1 100 ? 11.481 5.033 -11.326 1.00 89.81 100 GLU A O 1
ATOM 777 N N . GLN A 1 101 ? 11.556 4.411 -13.488 1.00 90.25 101 GLN A N 1
ATOM 778 C CA . GLN A 1 101 ? 12.915 3.879 -13.444 1.00 90.25 101 GLN A CA 1
ATOM 779 C C . GLN A 1 101 ? 13.951 4.966 -13.113 1.00 90.25 101 GLN A C 1
ATOM 781 O O . GLN A 1 101 ? 14.820 4.744 -12.272 1.00 90.25 101 GLN A O 1
ATOM 786 N N . MET A 1 102 ? 13.853 6.144 -13.730 1.00 91.50 102 MET A N 1
ATOM 787 C CA . MET A 1 102 ? 14.760 7.268 -13.462 1.00 91.50 102 MET A CA 1
ATOM 788 C C . MET A 1 102 ? 14.616 7.797 -12.035 1.00 91.50 102 MET A C 1
ATOM 790 O O . MET A 1 102 ? 15.608 8.118 -11.383 1.00 91.50 102 MET A O 1
ATOM 794 N N . LEU A 1 103 ? 13.389 7.837 -11.502 1.00 90.94 103 LEU A N 1
ATOM 795 C CA . LEU A 1 103 ? 13.171 8.173 -10.097 1.00 90.94 103 LEU A CA 1
ATOM 796 C C . LEU A 1 103 ? 13.854 7.152 -9.174 1.00 90.94 103 LEU A C 1
ATOM 798 O O . LEU A 1 103 ? 14.522 7.549 -8.225 1.00 90.94 103 LEU A O 1
ATOM 802 N N . LEU A 1 104 ? 13.755 5.853 -9.474 1.00 90.12 104 LEU A N 1
ATOM 803 C CA . LEU A 1 104 ? 14.468 4.810 -8.730 1.00 90.12 104 LEU A CA 1
ATOM 804 C C . LEU A 1 104 ? 15.997 4.990 -8.802 1.00 90.12 104 LEU A C 1
ATOM 806 O O . LEU A 1 104 ? 16.673 4.875 -7.782 1.00 90.12 104 LEU A O 1
ATOM 810 N N . GLN A 1 105 ? 16.545 5.317 -9.975 1.00 90.50 105 GLN A N 1
ATOM 811 C CA . GLN A 1 105 ? 17.973 5.620 -10.145 1.00 90.50 105 GLN A CA 1
ATOM 812 C C . GLN A 1 105 ? 18.404 6.838 -9.318 1.00 90.50 105 GLN A C 1
ATOM 814 O O . GLN A 1 105 ? 19.439 6.794 -8.653 1.00 90.50 105 GLN A O 1
ATOM 819 N N . ALA A 1 106 ? 17.594 7.899 -9.293 1.00 89.94 106 ALA A N 1
ATOM 820 C CA . ALA A 1 106 ? 17.840 9.074 -8.461 1.00 89.94 106 ALA A CA 1
ATOM 821 C C . ALA A 1 106 ? 17.860 8.716 -6.963 1.00 89.94 106 ALA A C 1
ATOM 823 O O . ALA A 1 106 ? 18.735 9.171 -6.226 1.00 89.94 106 ALA A O 1
ATOM 824 N N . MET A 1 107 ? 16.939 7.856 -6.518 1.00 87.38 107 MET A N 1
ATOM 825 C CA . MET A 1 107 ? 16.894 7.366 -5.138 1.00 87.38 107 MET A CA 1
ATOM 826 C C . MET A 1 107 ? 18.123 6.513 -4.786 1.00 87.38 107 MET A C 1
ATOM 828 O O . MET A 1 107 ? 18.709 6.702 -3.723 1.00 87.38 107 MET A O 1
ATOM 832 N N . LEU A 1 108 ? 18.563 5.625 -5.683 1.00 88.19 108 LEU A N 1
ATOM 833 C CA . LEU A 1 108 ? 19.790 4.841 -5.505 1.00 88.19 108 LEU A CA 1
ATOM 834 C C . LEU A 1 108 ? 21.034 5.736 -5.434 1.00 88.19 108 LEU A C 1
ATOM 836 O O . LEU A 1 108 ? 21.857 5.580 -4.535 1.00 88.19 108 LEU A O 1
ATOM 840 N N . HIS A 1 109 ? 21.154 6.725 -6.323 1.00 88.38 109 HIS A N 1
ATOM 841 C CA . HIS A 1 109 ? 22.258 7.685 -6.282 1.00 88.38 109 HIS A CA 1
ATOM 842 C C . HIS A 1 109 ? 22.276 8.528 -5.006 1.00 88.38 109 HIS A C 1
ATOM 844 O O . HIS A 1 109 ? 23.361 8.858 -4.526 1.00 88.38 109 HIS A O 1
ATOM 850 N N . GLN A 1 110 ? 21.114 8.846 -4.429 1.00 85.06 110 GLN A N 1
ATOM 851 C CA . GLN A 1 110 ? 21.053 9.514 -3.131 1.00 85.06 110 GLN A CA 1
ATOM 852 C C . GLN A 1 110 ? 21.647 8.635 -2.024 1.00 85.06 110 GLN A C 1
ATOM 854 O O . GLN A 1 110 ? 22.433 9.138 -1.224 1.00 85.06 110 GLN A O 1
ATOM 859 N N . VAL A 1 111 ? 21.309 7.341 -1.990 1.00 82.12 111 VAL A N 1
ATOM 860 C CA . VAL A 1 111 ? 21.862 6.386 -1.010 1.00 82.12 111 VAL A CA 1
ATOM 861 C C . VAL A 1 111 ? 23.383 6.256 -1.165 1.00 82.12 111 VAL A C 1
ATOM 863 O O . VAL A 1 111 ? 24.099 6.203 -0.172 1.00 82.12 111 VAL A O 1
ATOM 866 N N . GLU A 1 112 ? 23.894 6.298 -2.398 1.00 83.56 112 GLU A N 1
ATOM 867 C CA . GLU A 1 112 ? 25.336 6.298 -2.697 1.00 83.56 112 GLU A CA 1
ATOM 868 C C . GLU A 1 112 ? 26.045 7.642 -2.429 1.00 83.56 112 GLU A C 1
ATOM 870 O O . GLU A 1 112 ? 27.261 7.740 -2.603 1.00 83.56 112 GLU A O 1
ATOM 875 N N . GLY A 1 113 ? 25.312 8.706 -2.085 1.00 80.81 113 GLY A N 1
ATOM 876 C CA . GLY A 1 113 ? 25.861 10.055 -1.906 1.00 80.81 113 GLY A CA 1
ATOM 877 C C . GLY A 1 113 ? 26.242 10.784 -3.206 1.00 80.81 113 GLY A C 1
ATOM 878 O O . GLY A 1 113 ? 26.920 11.811 -3.162 1.00 80.81 113 GLY A O 1
ATOM 879 N N . ARG A 1 114 ? 25.809 10.304 -4.381 1.00 85.56 114 ARG A N 1
ATOM 880 C CA . ARG A 1 114 ? 26.111 10.891 -5.705 1.00 85.56 114 ARG A CA 1
ATOM 881 C C . ARG A 1 114 ? 25.124 12.001 -6.092 1.00 85.56 114 ARG A C 1
ATOM 883 O O . ARG A 1 114 ? 24.377 11.882 -7.058 1.00 85.56 114 ARG A O 1
ATOM 890 N N . ILE A 1 115 ? 25.162 13.095 -5.339 1.00 81.25 115 ILE A N 1
ATOM 891 C CA . ILE A 1 115 ? 24.270 14.275 -5.403 1.00 81.25 115 ILE A CA 1
ATOM 892 C C . ILE A 1 115 ? 24.086 14.847 -6.828 1.00 81.25 115 ILE A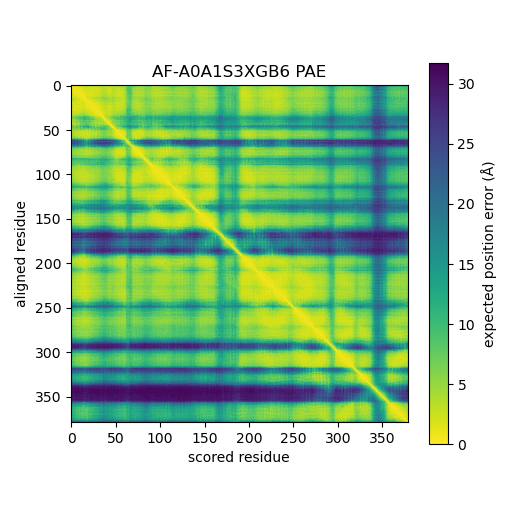 C 1
ATOM 894 O O . ILE A 1 115 ? 22.965 15.127 -7.257 1.00 81.25 115 ILE A O 1
ATOM 898 N N . GLU A 1 116 ? 25.159 14.990 -7.605 1.00 83.25 116 GLU A N 1
ATOM 899 C CA . GLU A 1 116 ? 25.087 15.557 -8.966 1.00 83.25 116 GLU A CA 1
ATOM 900 C C . GLU A 1 116 ? 24.178 14.725 -9.885 1.00 83.25 116 GLU A C 1
ATOM 902 O O . GLU A 1 116 ? 23.275 15.259 -10.533 1.00 83.25 116 GLU A O 1
ATOM 907 N N . ARG A 1 117 ? 24.324 13.395 -9.828 1.00 87.00 117 ARG A N 1
ATOM 908 C CA . ARG A 1 117 ? 23.536 12.453 -10.633 1.00 87.00 117 ARG A CA 1
ATOM 909 C C . ARG A 1 117 ? 22.068 12.410 -10.229 1.00 87.00 117 ARG A C 1
ATOM 911 O O . ARG A 1 117 ? 21.215 12.181 -11.078 1.00 87.00 117 ARG A O 1
ATOM 918 N N . VAL A 1 118 ? 21.751 12.672 -8.958 1.00 86.38 118 VAL A N 1
ATOM 919 C CA . VAL A 1 118 ? 20.355 12.761 -8.494 1.00 86.38 118 VAL A CA 1
ATOM 920 C C . VAL A 1 118 ? 19.607 13.843 -9.272 1.00 86.38 118 VAL A C 1
ATOM 922 O O . VAL A 1 118 ? 18.496 13.618 -9.744 1.00 86.38 118 VAL A O 1
ATOM 925 N N . THR A 1 119 ? 20.222 15.014 -9.446 1.00 86.94 119 THR A N 1
ATOM 926 C CA . THR A 1 119 ? 19.573 16.149 -10.120 1.00 86.94 119 THR A CA 1
ATOM 927 C C . THR A 1 119 ? 19.385 15.877 -11.613 1.00 86.94 119 THR A C 1
ATOM 929 O O . THR A 1 119 ? 18.317 16.163 -12.155 1.00 86.94 119 THR A O 1
ATOM 932 N N . GLU A 1 120 ? 20.391 15.283 -12.260 1.00 89.44 120 GLU A N 1
ATOM 933 C CA . GLU A 1 120 ? 20.332 14.886 -13.670 1.00 89.44 120 GLU A CA 1
ATOM 934 C C . GLU A 1 120 ? 19.211 13.870 -13.929 1.00 89.44 120 GLU A C 1
ATOM 936 O O . GLU A 1 120 ? 18.394 14.068 -14.831 1.00 89.44 120 GLU A O 1
ATOM 941 N N . GLU A 1 121 ? 19.120 12.815 -13.115 1.00 90.69 121 GLU A N 1
ATOM 942 C CA . GLU A 1 121 ? 18.088 11.786 -13.276 1.00 90.69 121 GLU A CA 1
ATOM 943 C C . GLU A 1 121 ? 16.678 12.327 -13.006 1.00 90.69 121 GLU A C 1
ATOM 945 O O . GLU A 1 121 ? 15.743 12.007 -13.741 1.00 90.69 121 GLU A O 1
ATOM 950 N N . LEU A 1 122 ? 16.502 13.234 -12.037 1.00 90.12 122 LEU A N 1
ATOM 951 C CA . LEU A 1 122 ? 15.203 13.880 -11.809 1.00 90.12 122 LEU A CA 1
ATOM 952 C C . LEU A 1 122 ? 14.778 14.777 -12.977 1.00 90.12 122 LEU A C 1
ATOM 954 O O . LEU A 1 122 ? 13.594 14.817 -13.320 1.00 90.12 122 LEU A O 1
ATOM 958 N N . GLN A 1 123 ? 15.714 15.497 -13.600 1.00 89.88 123 GLN A N 1
ATOM 959 C CA . GLN A 1 123 ? 15.412 16.311 -14.780 1.00 89.88 123 GLN A CA 1
ATOM 960 C C . GLN A 1 123 ? 14.978 15.439 -15.961 1.00 89.88 123 GLN A C 1
ATOM 962 O O . GLN A 1 123 ? 13.970 15.746 -16.602 1.00 89.88 123 GLN A O 1
ATOM 967 N N . LYS A 1 124 ? 15.673 14.321 -16.201 1.00 90.88 124 LYS A N 1
ATOM 968 C CA . LYS A 1 124 ? 15.280 13.340 -17.222 1.00 90.88 124 LYS A CA 1
ATOM 969 C C . LYS A 1 124 ? 13.905 12.740 -16.919 1.00 90.88 124 LYS A C 1
ATOM 971 O O . LYS A 1 124 ? 13.047 12.726 -17.801 1.00 90.88 124 LYS A O 1
ATOM 976 N N . ALA A 1 125 ? 13.654 12.348 -15.667 1.00 91.00 125 ALA A N 1
ATOM 977 C CA . ALA A 1 125 ? 12.380 11.772 -15.235 1.00 91.00 125 ALA A CA 1
ATOM 978 C C . ALA A 1 125 ? 11.196 12.713 -15.497 1.00 91.00 125 ALA A C 1
ATOM 980 O O . ALA A 1 1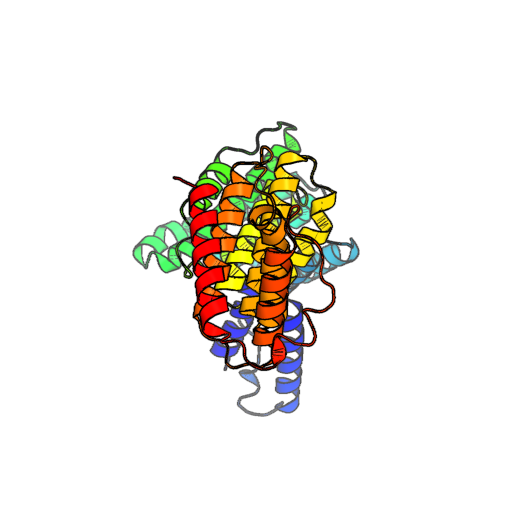25 ? 10.134 12.257 -15.924 1.00 91.00 125 ALA A O 1
ATOM 981 N N . LYS A 1 126 ? 11.374 14.024 -15.273 1.00 90.25 126 LYS A N 1
ATOM 982 C CA . LYS A 1 126 ? 10.371 15.046 -15.617 1.00 90.25 126 LYS A CA 1
ATOM 983 C C . LYS A 1 126 ? 10.217 15.192 -17.123 1.00 90.25 126 LYS A C 1
ATOM 985 O O . LYS A 1 126 ? 9.088 15.213 -17.603 1.00 90.25 126 LYS A O 1
ATOM 990 N N . GLY A 1 127 ? 11.331 15.264 -17.854 1.00 88.06 127 GLY A N 1
ATOM 991 C CA . GLY A 1 127 ? 11.347 15.377 -19.313 1.00 88.06 127 GLY A CA 1
ATOM 992 C C . GLY A 1 127 ? 10.514 14.294 -20.001 1.00 88.06 127 GLY A C 1
ATOM 993 O O . GLY A 1 127 ? 9.734 14.617 -20.891 1.00 88.06 127 GLY A O 1
ATOM 994 N N . MET A 1 128 ? 10.581 13.050 -19.509 1.00 89.75 128 MET A N 1
ATOM 995 C CA . MET A 1 128 ? 9.769 11.927 -20.005 1.00 89.75 128 MET A CA 1
ATOM 996 C C . MET A 1 128 ? 8.256 12.174 -19.919 1.00 89.75 128 MET A C 1
ATOM 998 O O . MET A 1 128 ? 7.504 11.640 -20.724 1.00 89.75 128 MET A O 1
ATOM 1002 N N . LEU A 1 129 ? 7.790 12.966 -18.951 1.00 87.12 129 LEU A N 1
ATOM 1003 C CA . LEU A 1 129 ? 6.360 13.160 -18.691 1.00 87.12 129 LEU A CA 1
ATOM 1004 C C . LEU A 1 129 ? 5.778 14.395 -19.385 1.00 87.12 129 LEU A C 1
ATOM 1006 O O . LEU A 1 129 ? 4.567 14.447 -19.584 1.00 87.12 129 LEU A O 1
ATOM 1010 N N . MET A 1 130 ? 6.607 15.379 -19.748 1.00 83.25 130 MET A N 1
ATOM 1011 C CA . MET A 1 130 ? 6.136 16.673 -20.261 1.00 83.25 130 MET A CA 1
ATOM 1012 C C . MET A 1 130 ? 5.377 16.549 -21.585 1.00 83.25 130 MET A C 1
ATOM 1014 O O . MET A 1 130 ? 4.321 17.158 -21.748 1.00 83.25 130 MET A O 1
ATOM 1018 N N . GLU A 1 131 ? 5.900 15.758 -22.520 1.00 78.06 131 GLU A N 1
ATOM 1019 C CA . GLU A 1 131 ? 5.298 15.589 -23.843 1.00 78.06 131 GLU A CA 1
ATOM 1020 C C . GLU A 1 131 ? 3.999 14.760 -23.783 1.00 78.06 131 GLU A C 1
ATOM 1022 O O . GLU A 1 131 ? 2.972 15.275 -24.234 1.00 78.06 131 GLU A O 1
ATOM 1027 N N . PRO A 1 132 ? 3.943 13.582 -23.120 1.00 79.94 132 PRO A N 1
ATOM 1028 C CA . PRO A 1 132 ? 2.682 12.867 -22.907 1.00 79.94 132 PRO A CA 1
ATOM 1029 C C . PRO A 1 132 ? 1.618 13.708 -22.192 1.00 79.94 132 PRO A C 1
ATOM 1031 O O . PRO A 1 132 ? 0.458 13.711 -22.597 1.00 79.94 132 PRO A O 1
ATOM 1034 N N . LEU A 1 133 ? 1.986 14.479 -21.163 1.00 77.75 133 LEU A N 1
ATOM 1035 C CA . LEU A 1 133 ? 1.041 15.325 -20.422 1.00 77.75 133 LEU A CA 1
ATOM 1036 C C . LEU A 1 133 ? 0.458 16.479 -21.244 1.00 77.75 133 LEU A C 1
ATOM 1038 O O . LEU A 1 133 ? -0.582 17.011 -20.863 1.00 77.75 133 LEU A O 1
ATOM 1042 N N . SER A 1 134 ? 1.089 16.865 -22.354 1.00 77.12 134 SER A N 1
ATOM 1043 C CA . SER A 1 134 ? 0.521 17.862 -23.268 1.00 77.12 134 SER A CA 1
ATOM 1044 C C . SER A 1 134 ? -0.639 17.309 -24.108 1.00 77.12 134 SER A C 1
ATOM 1046 O O . SER A 1 134 ? -1.501 18.075 -24.533 1.00 77.12 134 SER A O 1
ATOM 1048 N N . VAL A 1 135 ? -0.691 15.984 -24.296 1.00 74.50 135 VAL A N 1
ATOM 1049 C CA . VAL A 1 135 ? -1.665 15.293 -25.158 1.00 74.50 135 VAL A CA 1
ATOM 1050 C C . VAL A 1 135 ? -2.729 14.561 -24.337 1.00 74.50 135 VAL A C 1
ATOM 1052 O O . VAL A 1 135 ? -3.918 14.694 -24.605 1.00 74.50 135 VAL A O 1
ATOM 1055 N N . LEU A 1 136 ? -2.329 13.854 -23.277 1.00 69.25 136 LEU A N 1
ATOM 1056 C CA . LEU A 1 136 ? -3.197 12.978 -22.477 1.00 69.25 136 LEU A CA 1
ATOM 1057 C C . LEU A 1 136 ? -4.448 13.634 -21.863 1.00 69.25 136 LEU A C 1
ATOM 1059 O O . LEU A 1 136 ? -5.473 12.958 -21.788 1.00 69.25 136 LEU A O 1
ATOM 1063 N N . PRO A 1 137 ? -4.443 14.911 -21.426 1.00 66.81 137 PRO A N 1
ATOM 1064 C CA . PRO A 1 137 ? -5.659 15.556 -20.932 1.00 66.81 137 PRO A CA 1
ATOM 1065 C C . PRO A 1 137 ? -6.780 15.635 -21.978 1.00 66.81 137 PRO A C 1
ATOM 1067 O O . PRO A 1 137 ? -7.939 15.804 -21.604 1.00 66.81 137 PRO A O 1
ATOM 1070 N N . LEU A 1 138 ? -6.444 15.511 -23.268 1.00 67.75 138 LEU A N 1
ATOM 1071 C CA . LEU A 1 138 ? -7.404 15.445 -24.369 1.00 67.75 138 LEU A CA 1
ATOM 1072 C C . LEU A 1 138 ? -8.026 14.044 -24.511 1.00 67.75 138 LEU A C 1
ATOM 1074 O O . LEU A 1 138 ? -9.166 13.938 -24.958 1.00 67.75 138 LEU A O 1
ATOM 1078 N N . ASP A 1 139 ? -7.307 12.999 -24.089 1.00 65.19 139 ASP A N 1
ATOM 1079 C CA . ASP A 1 139 ? -7.717 11.592 -24.190 1.00 65.19 139 ASP A CA 1
ATOM 1080 C C . ASP A 1 139 ? -8.494 11.102 -22.955 1.00 65.19 139 ASP A C 1
ATOM 1082 O O . ASP A 1 139 ? -9.313 10.187 -23.062 1.00 65.19 139 ASP A O 1
ATOM 1086 N N . GLY A 1 140 ? -8.288 11.725 -21.788 1.00 69.94 140 GLY A N 1
ATOM 1087 C CA . GLY A 1 140 ? -9.041 11.416 -20.573 1.00 69.94 140 GLY A CA 1
ATOM 1088 C C . GLY A 1 140 ? -8.315 11.749 -19.267 1.00 69.94 140 GLY A C 1
ATOM 1089 O O . GLY A 1 140 ? -7.092 11.693 -19.144 1.00 69.94 140 GLY A O 1
ATOM 1090 N N . LEU A 1 141 ? -9.092 12.083 -18.230 1.00 70.38 141 LEU A N 1
ATOM 1091 C CA . LEU A 1 141 ? -8.555 12.413 -16.901 1.00 70.38 141 LEU A CA 1
ATOM 1092 C C . LEU A 1 141 ? -7.912 11.199 -16.202 1.00 70.38 141 LEU A C 1
ATOM 1094 O O . LEU A 1 141 ? -7.043 11.366 -15.347 1.00 70.38 141 LEU A O 1
ATOM 1098 N N . VAL A 1 142 ? -8.339 9.980 -16.542 1.00 69.31 142 VAL A N 1
ATOM 1099 C CA . VAL A 1 142 ? -7.870 8.742 -15.900 1.00 69.31 142 VAL A CA 1
ATOM 1100 C C . VAL A 1 142 ? -6.442 8.417 -16.337 1.00 69.31 142 VAL A C 1
ATOM 1102 O O . VAL A 1 142 ? -5.602 8.078 -15.506 1.00 69.31 142 VAL A O 1
ATOM 1105 N N . GLU A 1 143 ? -6.143 8.589 -17.620 1.00 69.62 143 GLU A N 1
ATOM 1106 C CA . GLU A 1 143 ? -4.833 8.363 -18.224 1.00 69.62 143 GLU A CA 1
ATOM 1107 C C . GLU A 1 143 ? -3.819 9.441 -17.802 1.00 69.62 143 GLU A C 1
ATOM 1109 O O . GLU A 1 143 ? -2.643 9.151 -17.553 1.00 69.62 143 GLU A O 1
ATOM 1114 N N . ALA A 1 144 ? -4.279 10.685 -17.638 1.00 77.31 144 ALA A N 1
ATOM 1115 C CA . ALA A 1 144 ? -3.458 11.773 -17.113 1.00 77.31 144 ALA A CA 1
ATOM 1116 C C . ALA A 1 144 ? -3.110 11.583 -15.623 1.00 77.31 144 ALA A C 1
ATOM 1118 O O . ALA A 1 144 ? -2.035 11.996 -15.181 1.00 77.31 144 ALA A O 1
ATOM 1119 N N . ALA A 1 145 ? -3.976 10.926 -14.840 1.00 78.19 145 ALA A N 1
ATOM 1120 C CA . ALA A 1 145 ? -3.788 10.778 -13.399 1.00 78.19 145 ALA A CA 1
ATOM 1121 C C . ALA A 1 145 ? -2.476 10.062 -13.043 1.00 78.19 145 ALA A C 1
ATOM 1123 O O . ALA A 1 145 ? -1.754 10.524 -12.163 1.00 78.19 145 ALA A O 1
ATOM 1124 N N . SER A 1 146 ? -2.118 8.973 -13.734 1.00 80.06 146 SER A N 1
ATOM 1125 C CA . SER A 1 146 ? -0.874 8.236 -13.457 1.00 80.06 146 SER A CA 1
ATOM 1126 C C . SER A 1 146 ? 0.381 9.086 -13.683 1.00 80.06 146 SER A C 1
ATOM 1128 O O . SER A 1 146 ? 1.332 8.990 -12.910 1.00 80.06 146 SER A O 1
ATOM 1130 N N . HIS A 1 147 ? 0.355 9.965 -14.683 1.00 83.25 147 HIS A N 1
ATOM 1131 C CA . HIS A 1 147 ? 1.454 10.871 -15.014 1.00 83.25 147 HIS A CA 1
ATOM 1132 C C . HIS A 1 147 ? 1.570 12.015 -14.002 1.00 83.25 147 HIS A C 1
ATOM 1134 O O . HIS A 1 147 ? 2.665 12.320 -13.531 1.00 83.25 147 HIS A O 1
ATOM 1140 N N . VAL A 1 148 ? 0.437 12.594 -13.590 1.00 81.62 148 VAL A N 1
ATOM 1141 C CA . VAL A 1 148 ? 0.390 13.593 -12.509 1.00 81.62 148 VAL A CA 1
ATOM 1142 C C . VAL A 1 148 ? 0.889 12.994 -11.190 1.00 81.62 148 VAL A C 1
ATOM 1144 O O . VAL A 1 148 ? 1.654 13.633 -10.472 1.00 81.62 148 VAL A O 1
ATOM 1147 N N . ASN A 1 149 ? 0.523 11.746 -10.891 1.00 80.81 149 ASN A N 1
ATOM 1148 C CA . ASN A 1 149 ? 1.003 11.037 -9.704 1.00 80.81 149 ASN A CA 1
ATOM 1149 C C . ASN A 1 149 ? 2.517 10.804 -9.739 1.00 80.81 149 ASN A C 1
ATOM 1151 O O . ASN A 1 149 ? 3.175 10.908 -8.704 1.00 80.81 149 ASN A O 1
ATOM 1155 N N . GLN A 1 150 ? 3.081 10.507 -10.910 1.00 86.81 150 GLN A N 1
ATOM 1156 C CA . GLN A 1 150 ? 4.526 10.352 -11.041 1.00 86.81 150 GLN A CA 1
ATOM 1157 C C . GLN A 1 150 ? 5.255 11.691 -10.892 1.00 86.81 150 GLN A C 1
ATOM 1159 O O . GLN A 1 150 ? 6.241 11.758 -10.161 1.00 86.81 150 GLN A O 1
ATOM 1164 N N . LEU A 1 151 ? 4.742 12.777 -11.482 1.00 85.06 151 LEU A N 1
ATOM 1165 C CA . LEU A 1 151 ? 5.268 14.124 -11.230 1.00 85.06 151 LEU A CA 1
ATOM 1166 C C . LEU A 1 151 ? 5.226 14.477 -9.743 1.00 85.06 151 LEU A C 1
ATOM 1168 O O . LEU A 1 151 ? 6.198 15.011 -9.217 1.00 85.06 151 LEU A O 1
ATOM 1172 N N . TYR A 1 152 ? 4.137 14.129 -9.057 1.00 80.94 152 TYR A N 1
ATOM 1173 C CA . TYR A 1 152 ? 4.024 14.316 -7.615 1.00 80.94 152 TYR A CA 1
ATOM 1174 C C . TYR A 1 152 ? 5.121 13.566 -6.850 1.00 80.94 152 TYR A C 1
ATOM 1176 O O . TYR A 1 152 ? 5.759 14.145 -5.975 1.00 80.94 152 TYR A O 1
ATOM 1184 N N . CYS A 1 153 ? 5.380 12.304 -7.202 1.00 83.00 153 CYS A N 1
ATOM 1185 C CA . CYS A 1 153 ? 6.459 11.516 -6.607 1.00 83.00 153 CYS A CA 1
ATOM 1186 C C . CYS A 1 153 ? 7.830 12.173 -6.840 1.00 83.00 153 CYS A C 1
ATOM 1188 O O . CYS A 1 153 ? 8.614 12.317 -5.905 1.00 83.00 153 CYS A O 1
ATOM 1190 N N . ILE A 1 154 ? 8.097 12.649 -8.057 1.00 87.06 154 ILE A N 1
ATOM 1191 C CA . ILE A 1 154 ? 9.342 13.356 -8.380 1.00 87.06 154 ILE A CA 1
ATOM 1192 C C . ILE A 1 154 ? 9.482 14.637 -7.545 1.00 87.06 154 ILE A C 1
ATOM 1194 O O . ILE A 1 154 ? 10.536 14.871 -6.958 1.00 87.06 154 ILE A O 1
ATOM 1198 N N . SER A 1 155 ? 8.430 15.455 -7.459 1.00 81.62 155 SER A N 1
ATOM 1199 C CA . SER A 1 155 ? 8.433 16.690 -6.665 1.00 81.62 155 SER A CA 1
ATOM 1200 C C . SER A 1 155 ? 8.628 16.420 -5.173 1.00 81.62 155 SER A C 1
ATOM 1202 O O . SER A 1 155 ? 9.445 17.081 -4.539 1.00 81.62 155 SER A O 1
ATOM 1204 N N . ALA A 1 156 ? 7.935 15.419 -4.621 1.00 77.94 156 ALA A N 1
ATOM 1205 C CA . ALA A 1 156 ? 8.090 15.003 -3.230 1.00 77.94 156 ALA A CA 1
ATOM 1206 C C . ALA A 1 156 ? 9.533 14.578 -2.921 1.00 77.94 156 ALA A C 1
ATOM 1208 O O . ALA A 1 156 ? 10.093 14.963 -1.895 1.00 77.94 156 ALA A O 1
ATOM 1209 N N . PHE A 1 157 ? 10.152 13.811 -3.822 1.00 83.25 157 PHE A N 1
ATOM 1210 C CA . PHE A 1 157 ? 11.542 13.396 -3.674 1.00 83.25 157 PHE A CA 1
ATOM 1211 C C . PHE A 1 157 ? 12.517 14.575 -3.790 1.00 83.25 157 PHE A C 1
ATOM 1213 O O . PHE A 1 157 ? 13.448 14.683 -2.996 1.00 83.25 157 PHE A O 1
ATOM 1220 N N . GLU A 1 158 ? 12.289 15.497 -4.725 1.00 83.06 158 GLU A N 1
ATOM 1221 C CA . GLU A 1 158 ? 13.118 16.694 -4.889 1.00 83.06 158 GLU A CA 1
ATOM 1222 C C . GLU A 1 158 ? 13.086 17.598 -3.645 1.00 83.06 158 GLU A C 1
ATOM 1224 O O . GLU A 1 158 ? 14.119 18.143 -3.255 1.00 83.06 158 GLU A O 1
ATOM 1229 N N . GLU A 1 159 ? 11.932 17.733 -2.985 1.00 76.50 159 GLU A N 1
ATOM 1230 C CA . GLU A 1 159 ? 11.816 18.435 -1.700 1.00 76.50 159 GLU A CA 1
ATOM 1231 C C . GLU A 1 159 ? 12.593 17.714 -0.590 1.00 76.50 159 GLU A C 1
ATOM 1233 O O . GLU A 1 159 ? 13.388 18.351 0.104 1.00 76.50 159 GLU A O 1
ATOM 1238 N N . CYS A 1 160 ? 12.426 16.387 -0.470 1.00 72.06 160 CYS A N 1
ATOM 1239 C CA . CYS A 1 160 ? 13.170 15.519 0.461 1.00 72.06 160 CYS A CA 1
ATOM 1240 C C . CYS A 1 160 ? 14.677 15.711 0.314 1.00 72.06 160 CYS A C 1
ATOM 1242 O O . CYS A 1 160 ? 15.412 15.869 1.288 1.00 72.06 160 CYS A O 1
ATOM 1244 N N . TYR A 1 161 ? 15.122 15.735 -0.931 1.00 72.62 161 TYR A N 1
ATOM 1245 C CA . TYR A 1 161 ? 16.510 15.884 -1.295 1.00 72.62 161 TYR A CA 1
ATOM 1246 C C . TYR A 1 161 ? 17.062 17.287 -1.001 1.00 72.62 161 TYR A C 1
ATOM 1248 O O . TYR A 1 161 ? 18.111 17.411 -0.369 1.00 72.62 161 TYR A O 1
ATOM 1256 N N . LYS A 1 162 ? 16.346 18.353 -1.386 1.00 71.75 162 LYS A N 1
ATOM 1257 C CA . LYS A 1 162 ? 16.759 19.742 -1.115 1.00 71.75 162 LYS A CA 1
ATOM 1258 C C . LYS A 1 162 ? 16.908 20.013 0.379 1.00 71.75 162 LYS A C 1
ATOM 1260 O O . LYS A 1 162 ? 17.857 20.681 0.774 1.00 71.75 162 LYS A O 1
ATOM 1265 N N . LEU A 1 163 ? 16.025 19.450 1.200 1.00 59.59 163 LEU A N 1
ATOM 1266 C CA . LEU A 1 163 ? 16.040 19.647 2.652 1.00 59.59 163 LEU A CA 1
ATOM 1267 C C . LEU A 1 163 ? 17.167 18.881 3.356 1.00 59.59 163 LEU A C 1
ATOM 1269 O O . LEU A 1 163 ? 17.695 19.361 4.357 1.00 59.59 163 LEU A O 1
ATOM 1273 N N . ASN A 1 164 ? 17.633 17.768 2.781 1.00 58.16 164 ASN A N 1
ATOM 1274 C CA . ASN A 1 164 ? 18.881 17.131 3.212 1.00 58.16 164 ASN A CA 1
ATOM 1275 C C . ASN A 1 164 ? 20.125 17.988 2.922 1.00 58.16 164 ASN A C 1
ATOM 1277 O O . ASN A 1 164 ? 21.092 17.918 3.677 1.00 58.16 164 ASN A O 1
ATOM 1281 N N . ILE A 1 165 ? 20.105 18.809 1.866 1.00 57.59 165 ILE A N 1
ATOM 1282 C CA . ILE A 1 165 ? 21.223 19.696 1.504 1.00 57.59 165 ILE A CA 1
ATOM 1283 C C . ILE A 1 165 ? 21.202 20.988 2.332 1.00 57.59 165 ILE A C 1
ATOM 1285 O O . ILE A 1 165 ? 22.260 21.476 2.725 1.00 57.59 165 ILE A O 1
ATOM 1289 N N . SER A 1 166 ? 20.023 21.554 2.608 1.00 53.94 166 SER A N 1
ATOM 1290 C CA . SER A 1 166 ? 19.909 22.887 3.214 1.00 53.94 166 SER A CA 1
ATOM 1291 C C . SER A 1 166 ? 19.882 22.925 4.748 1.00 53.94 166 SER A C 1
ATOM 1293 O O . SER A 1 166 ? 19.909 24.020 5.294 1.00 53.94 166 SER A O 1
ATOM 1295 N N . GLN A 1 167 ? 19.840 21.792 5.468 1.00 47.94 167 GLN A N 1
ATOM 1296 C CA . GLN A 1 167 ? 19.678 21.722 6.944 1.00 47.94 167 GLN A CA 1
ATOM 1297 C C . GLN A 1 167 ? 18.488 22.524 7.524 1.00 47.94 167 GLN A C 1
ATOM 1299 O O . GLN A 1 167 ? 18.303 22.579 8.745 1.00 47.94 167 GLN A O 1
ATOM 1304 N N . ASP A 1 168 ? 17.646 23.120 6.680 1.00 39.94 168 ASP A N 1
ATOM 1305 C CA . ASP A 1 168 ? 16.519 23.927 7.112 1.00 39.94 168 ASP A CA 1
ATOM 1306 C C . ASP A 1 168 ? 15.377 23.018 7.563 1.00 39.94 168 ASP A C 1
ATOM 1308 O O . ASP A 1 168 ? 14.877 22.166 6.834 1.00 39.94 168 ASP A O 1
ATOM 1312 N N . LYS A 1 169 ? 14.928 23.219 8.803 1.00 45.03 169 LYS A N 1
ATOM 1313 C CA . LYS A 1 169 ? 13.927 22.391 9.502 1.00 45.03 169 LYS A CA 1
ATOM 1314 C C . LYS A 1 169 ? 12.491 22.559 8.986 1.00 45.03 169 LYS A C 1
ATOM 1316 O O . LYS A 1 169 ? 11.537 22.216 9.684 1.00 45.03 169 LYS A O 1
ATOM 1321 N N . HIS A 1 170 ? 12.306 23.092 7.784 1.00 44.28 170 HIS A N 1
ATOM 1322 C CA . HIS A 1 170 ? 10.994 23.371 7.226 1.00 44.28 170 HIS A CA 1
ATOM 1323 C C . HIS A 1 170 ? 10.694 22.429 6.056 1.00 44.28 170 HIS A C 1
ATOM 1325 O O . HIS A 1 170 ? 10.873 22.777 4.895 1.00 44.28 170 HIS A O 1
ATOM 1331 N N . PHE A 1 171 ? 10.061 21.294 6.378 1.00 51.50 171 PHE A N 1
ATOM 1332 C CA . PHE A 1 171 ? 9.392 20.396 5.423 1.00 51.50 171 PHE A CA 1
ATOM 1333 C C . PHE A 1 171 ? 7.844 20.554 5.344 1.00 51.50 171 PHE A C 1
ATOM 1335 O O . PHE A 1 171 ? 7.160 19.533 5.321 1.00 51.50 171 PHE A O 1
ATOM 1342 N N . PRO A 1 172 ? 7.176 21.737 5.373 1.00 51.03 172 PRO A N 1
ATOM 1343 C CA . PRO A 1 172 ? 5.764 21.746 5.738 1.00 51.03 172 PRO A CA 1
ATOM 1344 C C . PRO A 1 172 ? 4.827 22.408 4.722 1.00 51.03 172 PRO A C 1
ATOM 1346 O O . PRO A 1 172 ? 3.690 22.624 5.099 1.00 51.03 172 PRO A O 1
ATOM 1349 N N . SER A 1 173 ? 5.186 22.772 3.487 1.00 54.47 173 SER A N 1
ATOM 1350 C CA . SER A 1 173 ? 4.238 23.529 2.635 1.00 54.47 173 SER A CA 1
ATOM 1351 C C . SER A 1 173 ? 3.462 22.644 1.655 1.00 54.47 173 SER A C 1
ATOM 1353 O O . SER A 1 173 ? 2.237 22.552 1.753 1.00 54.47 173 SER A O 1
ATOM 1355 N N . LEU A 1 174 ? 4.136 21.939 0.750 1.00 50.75 174 LEU A N 1
ATOM 1356 C CA . LEU A 1 174 ? 3.477 21.135 -0.285 1.00 50.75 174 LEU A CA 1
ATOM 1357 C C . LEU A 1 174 ? 2.967 19.809 0.275 1.00 50.75 174 LEU A C 1
ATOM 1359 O O . LEU A 1 174 ? 1.768 19.548 0.276 1.00 50.75 174 LEU A O 1
ATOM 1363 N N . LEU A 1 175 ? 3.826 18.996 0.879 1.00 52.72 175 LEU A N 1
ATOM 1364 C CA . LEU A 1 175 ? 3.377 17.722 1.440 1.00 52.72 175 LEU A CA 1
ATOM 1365 C C . LEU A 1 175 ? 2.405 17.880 2.621 1.00 52.72 175 LEU A C 1
ATOM 1367 O O . LEU A 1 175 ? 1.516 17.047 2.771 1.00 52.72 175 LEU A O 1
ATOM 1371 N N . SER A 1 176 ? 2.470 18.963 3.408 1.00 51.59 176 SER A N 1
ATOM 1372 C CA . SER A 1 176 ? 1.466 19.213 4.458 1.00 51.59 176 SER A CA 1
ATOM 1373 C C . SER A 1 176 ? 0.121 19.695 3.901 1.00 51.59 176 SER A C 1
ATOM 1375 O O . SER A 1 176 ? -0.912 19.257 4.407 1.00 51.59 176 SER A O 1
ATOM 1377 N N . SER A 1 177 ? 0.106 20.516 2.843 1.00 54.59 177 SER A N 1
ATOM 1378 C CA . SER A 1 177 ? -1.129 20.915 2.152 1.00 54.59 177 SER A CA 1
ATOM 1379 C C . SER A 1 177 ? -1.760 19.732 1.406 1.00 54.59 177 SER A C 1
ATOM 1381 O O . SER A 1 177 ? -2.981 19.578 1.392 1.00 54.59 177 SER A O 1
ATOM 1383 N N . HIS A 1 178 ? -0.952 18.793 0.913 1.00 53.12 178 HIS A N 1
ATOM 1384 C CA . HIS A 1 178 ? -1.430 17.534 0.340 1.00 53.12 178 HIS A CA 1
ATOM 1385 C C . HIS A 1 178 ? -1.846 16.505 1.404 1.00 53.12 178 HIS A C 1
ATOM 1387 O O . HIS A 1 178 ? -2.864 15.833 1.252 1.00 53.12 178 HIS A O 1
ATOM 1393 N N . MET A 1 179 ? -1.167 16.434 2.551 1.00 51.22 179 MET A N 1
ATOM 1394 C CA . MET A 1 179 ? -1.674 15.709 3.722 1.00 51.22 179 MET A CA 1
ATOM 1395 C C . MET A 1 179 ? -2.922 16.378 4.306 1.00 51.22 179 MET A C 1
ATOM 1397 O O . MET A 1 179 ? -3.725 15.706 4.944 1.00 51.22 179 MET A O 1
ATOM 1401 N N . GLN A 1 180 ? -3.133 17.676 4.086 1.00 51.09 180 GLN A N 1
ATOM 1402 C CA . GLN A 1 180 ? -4.383 18.373 4.376 1.00 51.09 180 GLN A CA 1
ATOM 1403 C C . GLN A 1 180 ? -5.465 18.014 3.346 1.00 51.09 180 GLN A C 1
ATOM 1405 O O . GLN A 1 180 ? -6.616 17.829 3.735 1.00 51.09 180 GLN A O 1
ATOM 1410 N N . ALA A 1 181 ? -5.101 17.732 2.092 1.00 46.44 181 ALA A N 1
ATOM 1411 C CA . ALA A 1 181 ? -5.973 17.019 1.157 1.00 46.44 181 ALA A CA 1
ATOM 1412 C C . ALA A 1 181 ? -6.248 15.559 1.594 1.00 46.44 181 ALA A C 1
ATOM 1414 O O . ALA A 1 181 ? -7.312 15.038 1.286 1.00 46.44 181 ALA A O 1
ATOM 1415 N N . MET A 1 182 ? -5.375 14.927 2.396 1.00 45.19 182 MET A N 1
ATOM 1416 C CA . MET A 1 182 ? -5.684 13.679 3.126 1.00 45.19 182 MET A CA 1
ATOM 1417 C C . MET A 1 182 ? -6.461 13.887 4.442 1.00 45.19 182 MET A C 1
ATOM 1419 O O . MET A 1 182 ? -7.009 12.924 4.983 1.00 45.19 182 MET A O 1
ATOM 1423 N N . LYS A 1 183 ? -6.486 15.115 4.993 1.00 44.78 183 LYS A N 1
ATOM 1424 C CA . LYS A 1 183 ? -7.388 15.514 6.092 1.00 44.78 183 LYS A CA 1
ATOM 1425 C C . LYS A 1 183 ? -8.806 15.759 5.573 1.00 44.78 183 LYS A C 1
ATOM 1427 O O . LYS A 1 183 ? -9.746 15.584 6.345 1.00 44.78 183 LYS A O 1
ATOM 1432 N N . SER A 1 184 ? -8.975 16.099 4.289 1.00 37.72 184 SER A N 1
ATOM 1433 C CA . SER A 1 184 ? -10.231 15.794 3.596 1.00 37.72 184 SER A CA 1
ATOM 1434 C C . SER A 1 184 ? -10.413 14.284 3.699 1.00 37.72 184 SER A C 1
ATOM 1436 O O . SER A 1 184 ? -9.452 13.566 3.420 1.00 37.72 184 SER A O 1
ATOM 1438 N N . PRO A 1 185 ? -11.559 13.782 4.192 1.00 38.88 185 PRO A N 1
ATOM 1439 C CA . PRO A 1 185 ? -11.728 12.368 4.478 1.00 38.88 185 PRO A CA 1
ATOM 1440 C C . PRO A 1 185 ? -11.359 11.598 3.222 1.00 38.88 185 PRO A C 1
ATOM 1442 O O . PRO A 1 185 ? -12.104 11.675 2.246 1.00 38.88 185 PRO A O 1
ATOM 1445 N N . ILE A 1 186 ? -10.197 10.926 3.266 1.00 43.56 186 ILE A N 1
ATOM 1446 C CA . ILE A 1 186 ? -9.661 10.029 2.237 1.00 43.56 186 ILE A CA 1
ATOM 1447 C C . ILE A 1 186 ? -10.856 9.443 1.514 1.00 43.56 186 ILE A C 1
ATOM 1449 O O . ILE A 1 186 ? -11.634 8.712 2.140 1.00 43.56 186 ILE A O 1
ATOM 1453 N N . ILE A 1 187 ? -11.069 9.904 0.279 1.00 47.41 187 ILE A N 1
ATOM 1454 C CA . ILE A 1 187 ? -12.332 9.749 -0.433 1.00 47.41 187 ILE A CA 1
ATOM 1455 C C . ILE A 1 187 ? -12.737 8.284 -0.325 1.00 47.41 187 ILE A C 1
ATOM 1457 O O . ILE A 1 187 ? -12.058 7.390 -0.828 1.00 47.41 187 ILE A O 1
ATOM 1461 N N . LYS A 1 188 ? -13.803 8.082 0.454 1.00 50.19 188 LYS A N 1
ATOM 1462 C CA . LYS A 1 188 ? -14.469 6.830 0.809 1.00 50.19 188 LYS A CA 1
ATOM 1463 C C . LYS A 1 188 ? -14.063 5.671 -0.104 1.00 50.19 188 LYS A C 1
ATOM 1465 O O . LYS A 1 188 ? -14.541 5.600 -1.228 1.00 50.19 188 LYS A O 1
ATOM 1470 N N . VAL A 1 189 ? -13.245 4.743 0.399 1.00 48.41 189 VAL A N 1
ATOM 1471 C CA . VAL A 1 189 ? -13.087 3.366 -0.124 1.00 48.41 189 VAL A CA 1
ATOM 1472 C C . VAL A 1 189 ? -12.488 3.239 -1.547 1.00 48.41 189 VAL A C 1
ATOM 1474 O O . VAL A 1 189 ? -12.018 2.162 -1.891 1.00 48.41 189 VAL A O 1
ATOM 1477 N N . ARG A 1 190 ? -12.443 4.304 -2.363 1.00 53.53 190 ARG A N 1
ATOM 1478 C CA . ARG A 1 190 ? -12.215 4.238 -3.821 1.00 53.53 190 ARG A CA 1
ATOM 1479 C C . ARG A 1 190 ? -10.869 4.784 -4.315 1.00 53.53 190 ARG A C 1
ATOM 1481 O O . ARG A 1 190 ? -10.615 4.703 -5.510 1.00 53.53 190 ARG A O 1
ATOM 1488 N N . GLN A 1 191 ? -10.020 5.346 -3.453 1.00 66.44 191 GLN A N 1
ATOM 1489 C CA . GLN A 1 191 ? -8.647 5.693 -3.852 1.00 66.44 191 GLN A CA 1
ATOM 1490 C C . GLN A 1 191 ? -7.771 4.447 -3.856 1.00 66.44 191 GLN A C 1
ATOM 1492 O O . GLN A 1 191 ? -7.815 3.700 -2.886 1.00 66.44 191 GLN A O 1
ATOM 1497 N N . ASP A 1 192 ? -6.977 4.245 -4.905 1.00 71.06 192 ASP A N 1
ATOM 1498 C CA . ASP A 1 192 ? -6.014 3.146 -4.989 1.00 71.06 192 ASP A CA 1
ATOM 1499 C C . ASP A 1 192 ? -4.832 3.382 -4.025 1.00 71.06 192 ASP A C 1
ATOM 1501 O O . ASP A 1 192 ? -4.347 4.507 -3.874 1.00 71.06 192 ASP A O 1
ATOM 1505 N N . CYS A 1 193 ? -4.375 2.323 -3.348 1.00 76.25 193 CYS A N 1
ATOM 1506 C CA . CYS A 1 193 ? -3.204 2.390 -2.470 1.00 76.25 193 CYS A CA 1
ATOM 1507 C C . CYS A 1 193 ? -1.908 2.621 -3.262 1.00 76.25 193 CYS A C 1
ATOM 1509 O O . CYS A 1 193 ? -0.955 3.163 -2.705 1.00 76.25 193 CYS A O 1
ATOM 1511 N N . SER A 1 194 ? -1.869 2.228 -4.538 1.00 79.81 194 SER A N 1
ATOM 1512 C CA . SER A 1 194 ? -0.655 2.196 -5.365 1.00 79.81 194 SER A CA 1
ATOM 1513 C C . SER A 1 194 ? 0.100 3.527 -5.430 1.00 79.81 194 SER A C 1
ATOM 1515 O O . SER A 1 194 ? 1.317 3.565 -5.255 1.00 79.81 194 SER A O 1
ATOM 1517 N N . ILE A 1 195 ? -0.620 4.637 -5.601 1.00 78.19 195 ILE A N 1
ATOM 1518 C CA . ILE A 1 195 ? -0.048 5.990 -5.655 1.00 78.19 195 ILE A CA 1
ATOM 1519 C C . ILE A 1 195 ? 0.636 6.320 -4.331 1.00 78.19 195 ILE A C 1
ATOM 1521 O O . ILE A 1 195 ? 1.793 6.724 -4.283 1.00 78.19 195 ILE A O 1
ATOM 1525 N N . TRP A 1 196 ? -0.081 6.105 -3.235 1.00 80.31 196 TRP A N 1
ATOM 1526 C CA . TRP A 1 196 ? 0.386 6.444 -1.902 1.00 80.31 196 TRP A CA 1
ATOM 1527 C C . TRP A 1 196 ? 1.531 5.547 -1.433 1.00 80.31 196 TRP A C 1
ATOM 1529 O O . TRP A 1 196 ? 2.359 5.998 -0.649 1.00 80.31 196 TRP A O 1
ATOM 1539 N N . LEU A 1 197 ? 1.624 4.313 -1.934 1.00 84.69 197 LEU A N 1
ATOM 1540 C CA . LEU A 1 197 ? 2.774 3.445 -1.687 1.00 84.69 197 LEU A CA 1
ATOM 1541 C C . LEU A 1 197 ? 4.048 3.972 -2.357 1.00 84.69 197 LEU A C 1
ATOM 1543 O O . LEU A 1 197 ? 5.107 3.924 -1.735 1.00 84.69 197 LEU A O 1
ATOM 1547 N N . LYS A 1 198 ? 3.954 4.552 -3.562 1.00 83.56 198 LYS A N 1
ATOM 1548 C CA . LYS A 1 198 ? 5.098 5.222 -4.212 1.00 83.56 198 LYS A CA 1
ATOM 1549 C C . LYS A 1 198 ? 5.579 6.428 -3.403 1.00 83.56 198 LYS A C 1
ATOM 1551 O O . LYS A 1 198 ? 6.775 6.605 -3.201 1.00 83.56 198 LYS A O 1
ATOM 1556 N N . VAL A 1 199 ? 4.645 7.221 -2.881 1.00 80.50 199 VAL A N 1
ATOM 1557 C CA . VAL A 1 199 ? 4.952 8.369 -2.011 1.00 80.50 199 VAL A CA 1
ATOM 1558 C C . VAL A 1 199 ? 5.567 7.903 -0.695 1.00 80.50 199 VAL A C 1
ATOM 1560 O O . VAL A 1 199 ? 6.574 8.449 -0.252 1.00 80.50 199 VAL A O 1
ATOM 1563 N N . LEU A 1 200 ? 4.993 6.863 -0.085 1.00 83.00 200 LEU A N 1
ATOM 1564 C CA . LEU A 1 200 ? 5.513 6.289 1.148 1.00 83.00 200 LEU A CA 1
ATOM 1565 C C . LEU A 1 200 ? 6.955 5.815 0.959 1.00 83.00 200 LEU A C 1
ATOM 1567 O O . LEU A 1 200 ? 7.780 6.135 1.803 1.00 83.00 200 LEU A O 1
ATOM 1571 N N . ARG A 1 201 ? 7.275 5.141 -0.150 1.00 86.12 201 ARG A N 1
ATOM 1572 C CA . ARG A 1 201 ? 8.640 4.705 -0.483 1.00 86.12 201 ARG A CA 1
ATOM 1573 C C . ARG A 1 201 ? 9.642 5.861 -0.433 1.00 86.12 201 ARG A C 1
ATOM 1575 O O . ARG A 1 201 ? 10.668 5.747 0.224 1.00 86.12 201 ARG A O 1
ATOM 1582 N N . ILE A 1 202 ? 9.309 6.994 -1.051 1.00 81.31 202 ILE A N 1
ATOM 1583 C CA . ILE A 1 202 ? 10.141 8.209 -1.039 1.00 81.31 202 ILE A CA 1
ATOM 1584 C C . ILE A 1 202 ? 10.326 8.755 0.379 1.00 81.31 202 ILE A C 1
ATOM 1586 O O . ILE A 1 202 ? 11.430 9.121 0.784 1.00 81.31 202 ILE A O 1
ATOM 1590 N N . CYS A 1 203 ? 9.245 8.808 1.156 1.00 78.81 203 CYS A N 1
ATOM 1591 C CA . CYS A 1 203 ? 9.306 9.274 2.537 1.00 78.81 203 CYS A CA 1
ATOM 1592 C C . CYS A 1 203 ? 10.115 8.321 3.431 1.00 78.81 203 CYS A C 1
ATOM 1594 O O . CYS A 1 203 ? 10.833 8.780 4.316 1.00 78.81 203 CYS A O 1
ATOM 1596 N N . GLN A 1 204 ? 10.024 7.009 3.201 1.00 81.88 204 GLN A N 1
ATOM 1597 C CA . GLN A 1 204 ? 10.772 5.990 3.937 1.00 81.88 204 GLN A CA 1
ATOM 1598 C C . GLN A 1 204 ? 12.272 6.080 3.665 1.00 81.88 204 GLN A C 1
ATOM 1600 O O . GLN A 1 204 ? 13.057 5.926 4.593 1.00 81.88 204 GLN A O 1
ATOM 1605 N N . THR A 1 205 ? 12.670 6.366 2.426 1.00 78.38 205 THR A N 1
ATOM 1606 C CA . THR A 1 205 ? 14.087 6.475 2.060 1.00 78.38 205 THR A CA 1
ATOM 1607 C C . THR A 1 205 ? 14.712 7.770 2.552 1.00 78.38 205 THR A C 1
ATOM 1609 O O . THR A 1 205 ? 15.868 7.776 2.954 1.00 78.38 205 THR A O 1
ATOM 1612 N N . ALA A 1 206 ? 13.954 8.870 2.552 1.00 75.69 206 ALA A N 1
ATOM 1613 C CA . ALA A 1 206 ? 14.458 10.156 3.017 1.00 75.69 206 ALA A CA 1
ATOM 1614 C C . ALA A 1 206 ? 14.430 10.288 4.548 1.00 75.69 206 ALA A C 1
ATOM 1616 O O . ALA A 1 206 ? 15.414 10.716 5.144 1.00 75.69 206 ALA A O 1
ATOM 1617 N N . TYR A 1 207 ? 13.309 9.930 5.188 1.00 78.25 207 TYR A N 1
ATOM 1618 C CA . TYR A 1 207 ? 13.079 10.143 6.620 1.00 78.25 207 TYR A CA 1
ATOM 1619 C C . TYR A 1 207 ? 12.182 9.041 7.230 1.00 78.25 207 TYR A C 1
ATOM 1621 O O . TYR A 1 207 ? 10.998 9.284 7.512 1.00 78.25 207 TYR A O 1
ATOM 1629 N N . PRO A 1 208 ? 12.715 7.830 7.483 1.00 78.56 208 PRO A N 1
ATOM 1630 C CA . PRO A 1 208 ? 11.920 6.656 7.865 1.00 78.56 208 PRO A CA 1
ATOM 1631 C C . PRO A 1 208 ? 11.169 6.819 9.194 1.00 78.56 208 PRO A C 1
ATOM 1633 O O . PRO A 1 208 ? 9.994 6.476 9.298 1.00 78.56 208 PRO A O 1
ATOM 1636 N N . ALA A 1 209 ? 11.815 7.407 10.202 1.00 79.69 209 ALA A N 1
ATOM 1637 C CA . ALA A 1 209 ? 11.231 7.608 11.531 1.00 79.69 209 ALA A CA 1
ATOM 1638 C C . ALA A 1 209 ? 10.550 8.979 11.708 1.00 79.69 209 ALA A C 1
ATOM 1640 O O . ALA A 1 209 ? 10.221 9.366 12.832 1.00 79.69 209 ALA A O 1
ATOM 1641 N N . SER A 1 210 ? 10.350 9.749 10.629 1.00 81.50 210 SER A N 1
ATOM 1642 C CA . SER A 1 210 ? 9.697 11.053 10.765 1.00 81.50 210 SER A CA 1
ATOM 1643 C C . SER A 1 210 ? 8.221 10.893 11.157 1.00 81.50 210 SER A C 1
ATOM 1645 O O . SER A 1 210 ? 7.539 9.991 10.652 1.00 81.50 210 SER A O 1
ATOM 1647 N N . PRO A 1 211 ? 7.669 11.800 11.985 1.00 77.81 211 PRO A N 1
ATOM 1648 C CA . PRO A 1 211 ? 6.253 11.757 12.362 1.00 77.81 211 PRO A CA 1
ATOM 1649 C C . PRO A 1 211 ? 5.310 11.748 11.149 1.00 77.81 211 PRO A C 1
ATOM 1651 O O . PRO A 1 211 ? 4.217 11.181 11.175 1.00 77.81 211 PRO A O 1
ATOM 1654 N N . MET A 1 212 ? 5.753 12.368 10.059 1.00 77.56 212 MET A N 1
ATOM 1655 C CA . MET A 1 212 ? 5.026 12.467 8.809 1.00 77.56 212 MET A CA 1
ATOM 1656 C C . MET A 1 212 ? 4.962 11.133 8.053 1.00 77.56 212 MET A C 1
ATOM 1658 O O . MET A 1 212 ? 3.865 10.705 7.684 1.00 77.56 212 MET A O 1
ATOM 1662 N N . THR A 1 213 ? 6.102 10.454 7.879 1.00 82.50 213 THR A N 1
ATOM 1663 C CA . THR A 1 213 ? 6.181 9.117 7.263 1.00 82.50 213 THR A CA 1
ATOM 1664 C C . THR A 1 213 ? 5.321 8.121 8.037 1.00 82.50 213 THR A C 1
ATOM 1666 O O . THR A 1 213 ? 4.525 7.386 7.450 1.00 82.50 213 THR A O 1
ATOM 1669 N N . LEU A 1 214 ? 5.398 8.158 9.371 1.00 84.38 214 LEU A N 1
ATOM 1670 C CA . LEU A 1 214 ? 4.602 7.294 10.245 1.00 84.38 214 LEU A CA 1
ATOM 1671 C C . LEU A 1 214 ? 3.098 7.580 10.116 1.00 84.38 214 LEU A C 1
ATOM 1673 O O . LEU A 1 214 ? 2.288 6.657 10.011 1.00 84.38 214 LEU A O 1
ATOM 1677 N N . LYS A 1 215 ? 2.699 8.854 10.037 1.00 83.44 215 LYS A N 1
ATOM 1678 C CA . LYS A 1 215 ? 1.296 9.237 9.829 1.00 83.44 215 LYS A CA 1
ATOM 1679 C C . LYS A 1 215 ? 0.764 8.810 8.457 1.00 83.44 215 LYS A C 1
ATOM 1681 O O . LYS A 1 215 ? -0.376 8.345 8.373 1.00 83.44 215 LYS A O 1
ATOM 1686 N N . LEU A 1 216 ? 1.566 8.942 7.399 1.00 82.75 216 LEU A N 1
ATOM 1687 C CA . LEU A 1 216 ? 1.222 8.454 6.060 1.00 82.75 216 LEU A CA 1
ATOM 1688 C C . LEU A 1 216 ? 1.047 6.929 6.062 1.00 82.75 216 LEU A C 1
ATOM 1690 O O . LEU A 1 216 ? 0.021 6.434 5.596 1.00 82.75 216 LEU A O 1
ATOM 1694 N N . CYS A 1 217 ? 1.988 6.199 6.665 1.00 87.06 217 CYS A N 1
ATOM 1695 C CA . CYS A 1 217 ? 1.929 4.745 6.808 1.00 87.06 217 CYS A CA 1
ATOM 1696 C C . CYS A 1 217 ? 0.658 4.290 7.551 1.00 87.06 217 CYS A C 1
ATOM 1698 O O . CYS A 1 217 ? -0.067 3.413 7.078 1.00 87.06 217 CYS A O 1
ATOM 1700 N N . ARG A 1 218 ? 0.305 4.957 8.657 1.00 87.31 218 ARG A N 1
ATOM 1701 C CA . ARG A 1 218 ? -0.930 4.683 9.410 1.00 87.31 218 ARG A CA 1
ATOM 1702 C C . ARG A 1 218 ? -2.194 4.933 8.581 1.00 87.31 218 ARG A C 1
ATOM 1704 O O . ARG A 1 218 ? -3.141 4.149 8.637 1.00 87.31 218 ARG A O 1
ATOM 1711 N N . ASN A 1 219 ? -2.237 6.013 7.802 1.00 86.00 219 ASN A N 1
ATOM 1712 C CA . ASN A 1 219 ? -3.380 6.296 6.928 1.00 86.00 219 ASN A CA 1
ATOM 1713 C C . ASN A 1 219 ? -3.519 5.246 5.816 1.00 86.00 219 ASN A C 1
ATOM 1715 O O . ASN A 1 219 ? -4.633 4.799 5.530 1.00 86.00 219 ASN A O 1
ATOM 1719 N N . LEU A 1 220 ? -2.395 4.818 5.238 1.00 86.69 220 LEU A N 1
ATOM 1720 C CA . LEU A 1 220 ? -2.341 3.748 4.246 1.00 86.69 220 LEU A CA 1
ATOM 1721 C C . LEU A 1 220 ? -2.783 2.401 4.811 1.00 86.69 220 LEU A C 1
ATOM 1723 O O . LEU A 1 220 ? -3.532 1.690 4.150 1.00 86.69 220 LEU A O 1
ATOM 1727 N N . MET A 1 221 ? -2.403 2.080 6.048 1.00 88.62 221 MET A N 1
ATOM 1728 C CA . MET A 1 221 ? -2.869 0.877 6.739 1.00 88.62 221 MET A CA 1
ATOM 1729 C C . MET A 1 221 ? -4.400 0.863 6.847 1.00 88.62 221 MET A C 1
ATOM 1731 O O . MET A 1 221 ? -5.037 -0.144 6.532 1.00 88.62 221 MET A O 1
ATOM 1735 N N . SER A 1 222 ? -5.008 1.998 7.214 1.00 87.88 222 SER A N 1
ATOM 1736 C CA . SER A 1 222 ? -6.470 2.120 7.283 1.00 87.88 222 SER A CA 1
ATOM 1737 C C . SER A 1 222 ? -7.141 1.968 5.915 1.00 87.88 222 SER A C 1
ATOM 1739 O O . SER A 1 222 ? -8.198 1.341 5.802 1.00 87.88 222 SER A O 1
ATOM 1741 N N . LEU A 1 223 ? -6.535 2.517 4.857 1.00 86.56 223 LEU A N 1
ATOM 1742 C CA . LEU A 1 223 ? -7.026 2.367 3.486 1.00 86.56 223 LEU A CA 1
ATOM 1743 C C . LEU A 1 223 ? -6.926 0.909 3.008 1.00 86.56 223 LEU A C 1
ATOM 1745 O O . LEU A 1 223 ? -7.923 0.359 2.540 1.00 86.56 223 LEU A O 1
ATOM 1749 N N . ALA A 1 224 ? -5.774 0.267 3.208 1.00 89.06 224 ALA A N 1
ATOM 1750 C CA . ALA A 1 224 ? -5.528 -1.128 2.853 1.00 89.06 224 ALA A CA 1
ATOM 1751 C C . ALA A 1 224 ? -6.527 -2.070 3.537 1.00 89.06 224 ALA A C 1
ATOM 1753 O O . ALA A 1 224 ? -7.120 -2.929 2.884 1.00 89.06 224 ALA A O 1
ATOM 1754 N N . ARG A 1 225 ? -6.802 -1.855 4.831 1.00 90.75 225 ARG A N 1
ATOM 1755 C CA . ARG A 1 225 ? -7.833 -2.603 5.561 1.00 90.75 225 ARG A CA 1
ATOM 1756 C C . ARG A 1 225 ? -9.221 -2.414 4.948 1.00 90.75 225 ARG A C 1
ATOM 1758 O O . ARG A 1 225 ? -9.933 -3.392 4.744 1.00 90.75 225 ARG A O 1
ATOM 1765 N N . LYS A 1 226 ? -9.620 -1.176 4.633 1.00 87.81 226 LYS A N 1
ATOM 1766 C CA . LYS A 1 226 ? -10.929 -0.889 4.007 1.00 87.81 226 LYS A CA 1
ATOM 1767 C C . LYS A 1 226 ? -11.076 -1.529 2.625 1.00 87.81 226 LYS A C 1
ATOM 1769 O O . LYS A 1 226 ? -12.187 -1.880 2.246 1.00 87.81 226 LYS A O 1
ATOM 1774 N N . GLN A 1 227 ? -9.972 -1.704 1.903 1.00 86.56 227 GLN A N 1
ATOM 1775 C CA . GLN A 1 227 ? -9.910 -2.427 0.630 1.00 86.56 227 GLN A CA 1
ATOM 1776 C C . GLN A 1 227 ? -9.779 -3.952 0.792 1.00 86.56 227 GLN A C 1
ATOM 1778 O O . GLN A 1 227 ? -9.677 -4.656 -0.208 1.00 86.56 227 GLN A O 1
ATOM 1783 N N . LYS A 1 228 ? -9.771 -4.475 2.027 1.00 89.06 228 LYS A N 1
ATOM 1784 C CA . LYS A 1 228 ? -9.540 -5.894 2.354 1.00 89.06 228 LYS A CA 1
ATOM 1785 C C . LYS A 1 228 ? -8.170 -6.432 1.919 1.00 89.06 228 LYS A C 1
AT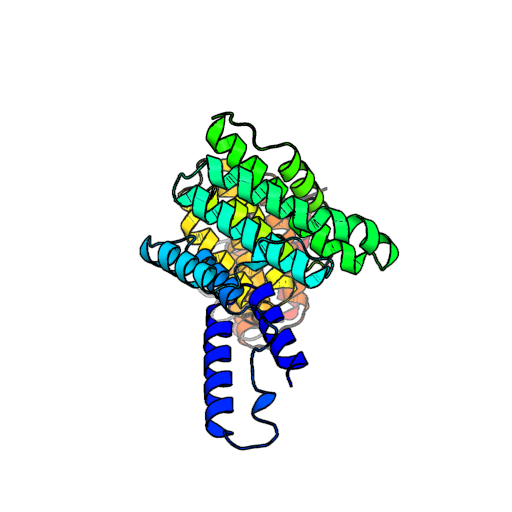OM 1787 O O . LYS A 1 228 ? -7.983 -7.637 1.775 1.00 89.06 228 LYS A O 1
ATOM 1792 N N . ASN A 1 229 ? -7.178 -5.557 1.752 1.00 88.94 229 ASN A N 1
ATOM 1793 C CA . ASN A 1 229 ? -5.795 -5.964 1.527 1.00 88.94 229 ASN A CA 1
ATOM 1794 C C . ASN A 1 229 ? -5.064 -6.136 2.868 1.00 88.94 229 ASN A C 1
ATOM 1796 O O . ASN A 1 229 ? -4.263 -5.298 3.291 1.00 88.94 229 ASN A O 1
ATOM 1800 N N . PHE A 1 230 ? -5.363 -7.239 3.555 1.00 90.38 230 PHE A N 1
ATOM 1801 C CA . PHE A 1 230 ? -4.836 -7.517 4.895 1.00 90.38 230 PHE A CA 1
ATOM 1802 C C . PHE A 1 230 ? -3.323 -7.748 4.904 1.00 90.38 230 PHE A C 1
ATOM 1804 O O . PHE A 1 230 ? -2.640 -7.351 5.844 1.00 90.38 230 PHE A O 1
ATOM 1811 N N . ARG A 1 231 ? -2.757 -8.317 3.830 1.00 88.44 231 ARG A N 1
ATOM 1812 C CA . ARG A 1 231 ? -1.299 -8.484 3.701 1.00 88.44 231 ARG A CA 1
ATOM 1813 C C . ARG A 1 231 ? -0.578 -7.141 3.676 1.00 88.44 231 ARG A C 1
ATOM 1815 O O . ARG A 1 231 ? 0.450 -6.985 4.330 1.00 88.44 231 ARG A O 1
ATOM 1822 N N . LEU A 1 232 ? -1.106 -6.163 2.939 1.00 89.06 232 LEU A N 1
ATOM 1823 C CA . LEU A 1 232 ? -0.557 -4.810 2.938 1.00 89.06 232 LEU A CA 1
ATOM 1824 C C . LEU A 1 232 ? -0.730 -4.138 4.305 1.00 89.06 232 LEU A C 1
ATOM 1826 O O . LEU A 1 232 ? 0.240 -3.598 4.830 1.00 89.06 232 LEU A O 1
ATOM 1830 N N . ALA A 1 233 ? -1.919 -4.230 4.908 1.00 91.00 233 ALA A N 1
ATOM 1831 C CA . ALA A 1 233 ? -2.181 -3.657 6.229 1.00 91.00 233 ALA A CA 1
ATOM 1832 C C . ALA A 1 233 ? -1.212 -4.196 7.302 1.00 91.00 233 ALA A C 1
ATOM 1834 O O . ALA A 1 233 ? -0.624 -3.411 8.040 1.00 91.00 233 ALA A O 1
ATOM 1835 N N . ASN A 1 234 ? -0.970 -5.510 7.328 1.00 90.19 234 ASN A N 1
ATOM 1836 C CA . ASN A 1 234 ? -0.042 -6.145 8.268 1.00 90.19 234 ASN A CA 1
ATOM 1837 C C . ASN A 1 234 ? 1.428 -5.761 8.018 1.00 90.19 234 ASN A C 1
ATOM 1839 O O . ASN A 1 234 ? 2.185 -5.552 8.966 1.00 90.19 234 ASN A O 1
ATOM 1843 N N . ARG A 1 235 ? 1.855 -5.607 6.756 1.00 88.69 235 ARG A N 1
ATOM 1844 C CA . ARG A 1 235 ? 3.215 -5.120 6.447 1.00 88.69 235 ARG A CA 1
ATOM 1845 C C . ARG A 1 235 ? 3.441 -3.685 6.921 1.00 88.69 235 ARG A C 1
ATOM 1847 O O . ARG A 1 235 ? 4.511 -3.385 7.453 1.00 88.69 235 ARG A O 1
ATOM 1854 N N . LEU A 1 236 ? 2.437 -2.824 6.748 1.00 90.06 236 LEU A N 1
ATOM 1855 C CA . LEU A 1 236 ? 2.460 -1.445 7.236 1.00 90.06 236 LEU A CA 1
ATOM 1856 C C . LEU A 1 236 ? 2.439 -1.392 8.773 1.00 90.06 236 LEU A C 1
ATOM 1858 O O . LEU A 1 236 ? 3.182 -0.607 9.356 1.00 90.06 236 LEU A O 1
ATOM 1862 N N . ASP A 1 237 ? 1.681 -2.268 9.442 1.00 90.56 237 ASP A N 1
ATOM 1863 C CA . ASP A 1 237 ? 1.707 -2.387 10.909 1.00 90.56 237 ASP A CA 1
ATOM 1864 C C . ASP A 1 237 ? 3.098 -2.777 11.433 1.00 90.56 237 ASP A C 1
ATOM 1866 O O . ASP A 1 237 ? 3.606 -2.160 12.369 1.00 90.56 237 ASP A O 1
ATOM 1870 N N . ASN A 1 238 ? 3.755 -3.753 10.799 1.00 88.81 238 ASN A N 1
ATOM 1871 C CA . ASN A 1 238 ? 5.116 -4.145 11.172 1.00 88.81 238 ASN A CA 1
ATOM 1872 C C . ASN A 1 238 ? 6.121 -3.006 10.959 1.00 88.81 238 ASN A C 1
ATOM 1874 O O . ASN A 1 238 ? 6.968 -2.780 11.817 1.00 88.81 238 ASN A O 1
ATOM 1878 N N . TYR A 1 239 ? 5.990 -2.245 9.865 1.00 87.12 239 TYR A N 1
ATOM 1879 C CA . TYR A 1 239 ? 6.805 -1.043 9.655 1.00 87.12 239 TYR A CA 1
ATOM 1880 C C . TYR A 1 239 ? 6.628 -0.035 10.799 1.00 87.12 239 TYR A C 1
ATOM 1882 O O . TYR A 1 239 ? 7.602 0.475 11.347 1.00 87.12 239 TYR A O 1
ATOM 1890 N N . LEU A 1 240 ? 5.381 0.238 11.196 1.00 88.00 240 LEU A N 1
ATOM 1891 C CA . LEU A 1 240 ? 5.101 1.159 12.296 1.00 88.00 240 LEU A CA 1
ATOM 1892 C C . LEU A 1 240 ? 5.718 0.666 13.609 1.00 88.00 240 LEU A C 1
ATOM 1894 O O . LEU A 1 240 ? 6.344 1.460 14.303 1.00 88.00 240 LEU A O 1
ATOM 1898 N N . LYS A 1 241 ? 5.605 -0.628 13.939 1.00 87.19 241 LYS A N 1
ATOM 1899 C CA . LYS A 1 241 ? 6.213 -1.201 15.157 1.00 87.19 241 LYS A CA 1
ATOM 1900 C C . LYS A 1 241 ? 7.722 -0.971 15.224 1.00 87.19 241 LYS A C 1
ATOM 1902 O O . LYS A 1 241 ? 8.219 -0.616 16.286 1.00 87.19 241 LYS A O 1
ATOM 1907 N N . GLU A 1 242 ? 8.420 -1.157 14.109 1.00 86.06 242 GLU A N 1
ATOM 1908 C CA . GLU A 1 242 ? 9.881 -1.044 14.038 1.00 86.06 242 GLU A CA 1
ATOM 1909 C C . GLU A 1 242 ? 10.372 0.407 14.150 1.00 86.06 242 GLU A C 1
ATOM 1911 O O . GLU A 1 242 ? 11.399 0.661 14.774 1.00 86.06 242 GLU A O 1
ATOM 1916 N N . HIS A 1 243 ? 9.639 1.375 13.589 1.00 84.12 243 HIS A N 1
ATOM 1917 C CA . HIS A 1 243 ? 10.107 2.765 13.496 1.00 84.12 243 HIS A CA 1
ATOM 1918 C C . HIS A 1 243 ? 9.489 3.730 14.521 1.00 84.12 243 HIS A C 1
ATOM 1920 O O . HIS A 1 243 ? 9.997 4.840 14.693 1.00 84.12 243 HIS A O 1
ATOM 1926 N N . LEU A 1 244 ? 8.426 3.337 15.233 1.00 83.88 244 LEU A N 1
ATOM 1927 C CA . LEU A 1 244 ? 7.758 4.195 16.222 1.00 83.88 244 LEU A CA 1
ATOM 1928 C C . LEU A 1 244 ? 8.648 4.565 17.415 1.00 83.88 244 LEU A C 1
ATOM 1930 O O . LEU A 1 244 ? 8.552 5.687 17.914 1.00 83.88 244 LEU A O 1
ATOM 1934 N N . SER A 1 245 ? 9.520 3.658 17.866 1.00 80.44 245 SER A N 1
ATOM 1935 C CA . SER A 1 245 ? 10.442 3.917 18.984 1.00 80.44 245 SER A CA 1
ATOM 1936 C C . SER A 1 245 ? 11.459 5.012 18.666 1.00 80.44 245 SER A C 1
ATOM 1938 O O . SER A 1 245 ? 11.892 5.726 19.566 1.00 80.44 245 SER A O 1
ATOM 1940 N N . SER A 1 246 ? 11.807 5.159 17.389 1.00 80.44 246 SER A N 1
ATOM 1941 C CA . SER A 1 246 ? 12.835 6.079 16.896 1.00 80.44 246 SER A CA 1
ATOM 1942 C C . SER A 1 246 ? 12.283 7.463 16.529 1.00 80.44 246 SER A C 1
ATOM 1944 O O . SER A 1 246 ? 13.033 8.321 16.067 1.00 80.44 246 SER A O 1
ATOM 1946 N N . CYS A 1 247 ? 10.978 7.694 16.708 1.00 76.81 247 CYS A N 1
ATOM 1947 C CA . CYS A 1 247 ? 10.340 8.975 16.414 1.00 76.81 247 CYS A CA 1
ATOM 1948 C C . CYS A 1 247 ? 10.752 10.047 17.450 1.00 76.81 247 CYS A C 1
ATOM 1950 O O . CYS A 1 247 ? 10.547 9.830 18.647 1.00 76.81 247 CYS A O 1
ATOM 1952 N N . PRO A 1 248 ? 11.277 11.215 17.023 1.00 71.06 248 PRO A N 1
ATOM 1953 C CA . PRO A 1 248 ? 11.819 12.233 17.931 1.00 71.06 248 PRO A CA 1
ATOM 1954 C C . PRO A 1 248 ? 10.748 13.039 18.686 1.00 71.06 248 PRO A C 1
ATOM 1956 O O . PRO A 1 248 ? 11.029 13.587 19.748 1.00 71.06 248 PRO A O 1
ATOM 1959 N N . ASP A 1 249 ? 9.527 13.130 18.152 1.00 76.38 249 ASP A N 1
ATOM 1960 C CA . ASP A 1 249 ? 8.425 13.884 18.760 1.00 76.38 249 ASP A CA 1
ATOM 1961 C C . ASP A 1 249 ? 7.535 12.968 19.612 1.00 76.38 249 ASP A C 1
ATOM 1963 O O . ASP A 1 249 ? 6.759 12.173 19.075 1.00 76.38 249 ASP A O 1
ATOM 1967 N N . GLY A 1 250 ? 7.640 13.101 20.939 1.00 75.19 250 GLY A N 1
ATOM 1968 C CA . GLY A 1 250 ? 6.876 12.310 21.905 1.00 75.19 250 GLY A CA 1
ATOM 1969 C C . GLY A 1 250 ? 5.362 12.511 21.803 1.00 75.19 250 GLY A C 1
ATOM 1970 O O . GLY A 1 250 ? 4.628 11.529 21.768 1.00 75.19 250 GLY A O 1
ATOM 1971 N N . SER A 1 251 ? 4.881 13.752 21.657 1.00 76.88 251 SER A N 1
ATOM 1972 C CA . SER A 1 251 ? 3.435 14.028 21.608 1.00 76.88 251 SER A CA 1
ATOM 1973 C C . SER A 1 251 ? 2.798 13.478 20.330 1.00 76.88 251 SER A C 1
ATOM 1975 O O . SER A 1 251 ? 1.724 12.871 20.368 1.00 76.88 251 SER A O 1
ATOM 1977 N N . THR A 1 252 ? 3.474 13.629 19.186 1.00 72.62 252 THR A N 1
ATOM 1978 C CA . THR A 1 252 ? 2.982 13.045 17.931 1.00 72.62 252 THR A CA 1
ATOM 1979 C C . THR A 1 252 ? 3.084 11.520 17.942 1.00 72.62 252 THR A C 1
ATOM 1981 O O . THR A 1 252 ? 2.172 10.847 17.458 1.00 72.62 252 THR A O 1
ATOM 1984 N N . ARG A 1 253 ? 4.152 10.955 18.517 1.00 80.25 253 ARG A N 1
ATOM 1985 C CA . ARG A 1 253 ? 4.320 9.504 18.660 1.00 80.25 253 ARG A CA 1
ATOM 1986 C C . ARG A 1 253 ? 3.188 8.889 19.477 1.00 80.25 253 ARG A C 1
ATOM 1988 O O . ARG A 1 253 ? 2.576 7.930 19.014 1.00 80.25 253 ARG A O 1
ATOM 1995 N N . ASP A 1 254 ? 2.870 9.459 20.633 1.00 82.25 254 ASP A N 1
ATOM 1996 C CA . ASP A 1 254 ? 1.835 8.932 21.528 1.00 82.25 254 ASP A CA 1
ATOM 1997 C C . ASP A 1 254 ? 0.450 8.985 20.854 1.00 82.25 254 ASP A C 1
ATOM 1999 O O . ASP A 1 254 ? -0.318 8.020 20.892 1.00 82.25 254 ASP A O 1
ATOM 2003 N N . ASN A 1 255 ? 0.180 10.052 20.097 1.00 81.50 255 ASN A N 1
ATOM 2004 C CA . ASN A 1 255 ? -1.016 10.166 19.263 1.00 81.50 255 ASN A CA 1
ATOM 2005 C C . ASN A 1 255 ? -1.089 9.115 18.145 1.00 81.50 255 ASN A C 1
ATOM 2007 O O . ASN A 1 255 ? -2.168 8.596 17.844 1.00 81.50 255 ASN A O 1
ATOM 2011 N N . ILE A 1 256 ? 0.039 8.779 17.513 1.00 81.81 256 ILE A N 1
ATOM 2012 C CA . ILE A 1 256 ? 0.089 7.707 16.511 1.00 81.81 256 ILE A CA 1
ATOM 2013 C C . ILE A 1 256 ? -0.138 6.345 17.174 1.00 81.81 256 ILE A C 1
ATOM 2015 O O . ILE A 1 256 ? -0.868 5.536 16.606 1.00 81.81 256 ILE A O 1
ATOM 2019 N N . ILE A 1 257 ? 0.415 6.103 18.366 1.00 86.44 257 ILE A N 1
ATOM 2020 C CA . ILE A 1 257 ? 0.242 4.849 19.117 1.00 86.44 257 ILE A CA 1
ATOM 2021 C C . ILE A 1 257 ? -1.235 4.613 19.444 1.00 86.44 257 ILE A C 1
ATOM 2023 O O . ILE A 1 257 ? -1.781 3.589 19.034 1.00 86.44 257 ILE A O 1
ATOM 2027 N N . LEU A 1 258 ? -1.911 5.583 20.069 1.00 84.25 258 LEU A N 1
ATOM 2028 C CA . LEU A 1 258 ? -3.342 5.483 20.404 1.00 84.25 258 LEU A CA 1
ATOM 2029 C C . LEU A 1 258 ? -4.204 5.193 19.170 1.00 84.25 258 LEU A C 1
ATOM 2031 O O . LEU A 1 258 ? -5.156 4.411 19.195 1.00 84.25 258 LEU A O 1
ATOM 2035 N N . SER A 1 259 ? -3.853 5.840 18.064 1.00 85.62 259 SER A N 1
ATOM 2036 C CA . SER A 1 259 ? -4.524 5.699 16.780 1.00 85.62 259 SER A CA 1
ATOM 2037 C C . SER A 1 259 ? -4.268 4.346 16.112 1.00 85.62 259 SER A C 1
ATOM 2039 O O . SER A 1 259 ? -5.141 3.822 15.414 1.00 85.62 259 SER A O 1
ATOM 2041 N N . LEU A 1 260 ? -3.076 3.783 16.312 1.00 88.12 260 LEU A N 1
ATOM 2042 C CA . LEU A 1 260 ? -2.655 2.489 15.791 1.00 88.12 260 LEU A CA 1
ATOM 2043 C C . LEU A 1 260 ? -3.288 1.336 16.570 1.00 88.12 260 LEU A C 1
ATOM 2045 O O . LEU A 1 260 ? -3.737 0.375 15.952 1.00 88.12 260 LEU A O 1
ATOM 2049 N N . GLU A 1 261 ? -3.377 1.440 17.895 1.00 89.00 261 GLU A N 1
ATOM 2050 C CA . GLU A 1 261 ? -4.091 0.473 18.736 1.00 89.00 261 GLU A CA 1
ATOM 2051 C C . GLU A 1 261 ? -5.540 0.317 18.277 1.00 89.00 261 GLU A C 1
ATOM 2053 O O . GLU A 1 261 ? -5.985 -0.794 17.988 1.00 89.00 261 GLU A O 1
ATOM 2058 N N . TYR A 1 262 ? -6.241 1.436 18.086 1.00 90.38 262 TYR A N 1
ATOM 2059 C CA . TYR A 1 262 ? -7.597 1.417 17.552 1.00 90.38 262 TYR A CA 1
ATOM 2060 C C . TYR A 1 262 ? -7.673 0.787 16.149 1.00 90.38 262 TYR A C 1
ATOM 2062 O O . TYR A 1 262 ? -8.546 -0.038 15.881 1.00 90.38 262 TYR A O 1
ATOM 2070 N N . GLU A 1 263 ? -6.753 1.123 15.237 1.00 91.00 263 GLU A N 1
ATOM 2071 C CA . GLU A 1 263 ? -6.773 0.563 13.879 1.00 91.00 263 GLU A CA 1
ATOM 2072 C C . GLU A 1 263 ? -6.461 -0.947 13.853 1.00 91.00 263 GLU A C 1
ATOM 2074 O O . GLU A 1 263 ? -7.048 -1.666 13.044 1.00 91.00 263 GLU A O 1
ATOM 2079 N N . ARG A 1 264 ? -5.607 -1.453 14.755 1.00 92.12 264 ARG A N 1
ATOM 2080 C CA . ARG A 1 264 ? -5.341 -2.896 14.923 1.00 92.12 264 ARG A CA 1
ATOM 2081 C C . ARG A 1 264 ? -6.590 -3.656 15.347 1.00 92.12 264 ARG A C 1
ATOM 2083 O O . ARG A 1 264 ? -6.859 -4.727 14.809 1.00 92.12 264 ARG A O 1
ATOM 2090 N N . VAL A 1 265 ? -7.384 -3.084 16.251 1.00 92.62 265 VAL A N 1
ATOM 2091 C CA . VAL A 1 265 ? -8.680 -3.654 16.646 1.00 92.62 265 VAL A CA 1
ATOM 2092 C C . VAL A 1 265 ? -9.621 -3.763 15.447 1.00 92.62 265 VAL A C 1
ATOM 2094 O O . VAL A 1 265 ? -10.232 -4.807 15.222 1.00 92.62 265 VAL A O 1
ATOM 2097 N N . LEU A 1 266 ? -9.691 -2.715 14.623 1.00 92.12 266 LEU A N 1
ATOM 2098 C CA . LEU A 1 266 ? -10.487 -2.747 13.395 1.00 92.12 266 LEU A CA 1
ATOM 2099 C C . LEU A 1 266 ? -9.956 -3.754 12.367 1.00 92.12 266 LEU A C 1
ATOM 2101 O O . LEU A 1 266 ? -10.747 -4.297 11.596 1.00 92.12 266 LEU A O 1
ATOM 2105 N N . LEU A 1 267 ? -8.639 -3.971 12.308 1.00 92.31 267 LEU A N 1
ATOM 2106 C CA . LEU A 1 267 ? -8.023 -4.961 11.425 1.00 92.31 267 LEU A CA 1
ATOM 2107 C C . LEU A 1 267 ? -8.389 -6.385 11.847 1.00 92.31 267 LEU A C 1
ATOM 2109 O O . LEU A 1 267 ? -8.819 -7.147 10.991 1.00 92.31 267 LEU A O 1
ATOM 2113 N N . MET A 1 268 ? -8.318 -6.707 13.142 1.00 91.06 268 MET A N 1
ATOM 2114 C CA . MET A 1 268 ? -8.740 -8.015 13.663 1.00 91.06 268 MET A CA 1
ATOM 2115 C C . MET A 1 268 ? -10.202 -8.317 13.319 1.00 91.06 268 MET A C 1
ATOM 2117 O O . MET A 1 268 ? -10.508 -9.406 12.843 1.00 91.06 268 MET A O 1
ATOM 2121 N N . HIS A 1 269 ? -11.090 -7.328 13.475 1.00 90.31 269 HIS A N 1
ATOM 2122 C CA . HIS A 1 269 ? -12.499 -7.469 13.089 1.00 90.31 269 HIS A CA 1
ATOM 2123 C C . HIS A 1 269 ? -12.665 -7.741 11.589 1.00 90.31 269 HIS A C 1
ATOM 2125 O O . HIS A 1 269 ? -13.445 -8.601 11.201 1.00 90.31 269 HIS A O 1
ATOM 2131 N N . ALA A 1 270 ? -11.901 -7.046 10.741 1.00 89.19 270 ALA A N 1
ATOM 2132 C CA . ALA A 1 270 ? -11.960 -7.222 9.291 1.00 89.19 270 ALA A CA 1
ATOM 2133 C C . ALA A 1 270 ? -11.341 -8.546 8.796 1.00 89.19 270 ALA A C 1
ATOM 2135 O O . ALA A 1 270 ? -11.674 -8.977 7.696 1.00 89.19 270 ALA A O 1
ATOM 2136 N N . GLU A 1 271 ? -10.454 -9.167 9.582 1.00 90.44 271 GLU A N 1
ATOM 2137 C CA . GLU A 1 271 ? -9.876 -10.502 9.350 1.00 90.44 271 GLU A CA 1
ATOM 2138 C C . GLU A 1 271 ? -10.760 -11.644 9.896 1.00 90.44 271 GLU A C 1
ATOM 2140 O O . GLU A 1 271 ? -10.283 -12.766 10.055 1.00 90.44 271 GLU A O 1
ATOM 2145 N N . ASP A 1 272 ? -12.025 -11.361 10.223 1.00 89.19 272 ASP A N 1
ATOM 2146 C CA . ASP A 1 272 ? -13.001 -12.300 10.794 1.00 89.19 272 ASP A CA 1
ATOM 2147 C C . ASP A 1 272 ? -12.623 -12.856 12.188 1.00 89.19 272 ASP A C 1
ATOM 2149 O O . ASP A 1 272 ? -13.222 -13.815 12.680 1.00 89.19 272 ASP A O 1
ATOM 2153 N N . LYS A 1 273 ? -11.674 -12.220 12.893 1.00 88.75 273 LYS A N 1
ATOM 2154 C CA . LYS A 1 273 ? -11.305 -12.540 14.288 1.00 88.75 273 LYS A CA 1
ATOM 2155 C C . LYS A 1 273 ? -12.174 -11.749 15.264 1.00 88.75 273 LYS A C 1
ATOM 2157 O O . LYS A 1 273 ? -11.698 -10.887 16.006 1.00 88.75 273 LYS A O 1
ATOM 2162 N N . PHE A 1 274 ? -13.480 -11.997 15.218 1.00 86.94 274 PHE A N 1
ATOM 2163 C CA . PHE A 1 274 ? -14.463 -11.166 15.914 1.00 86.94 274 PHE A CA 1
ATOM 2164 C C . PHE A 1 274 ? -14.297 -11.172 17.445 1.00 86.94 274 PHE A C 1
ATOM 2166 O O . PHE A 1 274 ? -14.405 -10.118 18.068 1.00 86.94 274 PHE A O 1
ATOM 2173 N N . GLU A 1 275 ? -14.013 -12.327 18.052 1.00 85.94 275 GLU A N 1
ATOM 2174 C CA . GLU A 1 275 ? -13.879 -12.482 19.513 1.00 85.94 275 GLU A CA 1
ATOM 2175 C C . GLU A 1 275 ? -12.672 -11.701 20.070 1.00 85.94 275 GLU A C 1
ATOM 2177 O O . GLU A 1 275 ? -12.803 -10.915 21.017 1.00 85.94 275 GLU A O 1
ATOM 2182 N N . ASP A 1 276 ? -11.513 -11.832 19.418 1.00 87.94 276 ASP A N 1
ATOM 2183 C CA . ASP A 1 276 ? -10.288 -11.094 19.751 1.00 87.94 276 ASP A CA 1
ATOM 2184 C C . ASP A 1 276 ? -10.469 -9.587 19.557 1.00 87.94 276 ASP A C 1
ATOM 2186 O O . ASP A 1 276 ? -10.031 -8.780 20.385 1.00 87.94 276 ASP A O 1
ATOM 2190 N N . ALA A 1 277 ? -11.152 -9.193 18.478 1.00 89.88 277 ALA A N 1
ATOM 2191 C CA . ALA A 1 277 ? -11.441 -7.798 18.185 1.00 89.88 277 ALA A CA 1
ATOM 2192 C C . ALA A 1 277 ? -12.365 -7.179 19.238 1.00 89.88 277 ALA A C 1
ATOM 2194 O O . ALA A 1 277 ? -12.100 -6.069 19.694 1.00 89.88 277 ALA A O 1
ATOM 2195 N N . LEU A 1 278 ? -13.417 -7.889 19.659 1.00 86.81 278 LEU A N 1
ATOM 2196 C CA . LEU A 1 278 ? -14.344 -7.410 20.683 1.00 86.81 278 LEU A CA 1
ATOM 2197 C C . LEU A 1 278 ? -13.651 -7.275 22.044 1.00 86.81 278 LEU A C 1
ATOM 2199 O O . LEU A 1 278 ? -13.792 -6.250 22.710 1.00 86.81 278 LEU A O 1
ATOM 2203 N N . THR A 1 279 ? -12.848 -8.271 22.424 1.00 87.69 279 THR A N 1
ATOM 2204 C CA . THR A 1 279 ? -12.075 -8.258 23.675 1.00 87.69 279 THR A CA 1
ATOM 2205 C C . THR A 1 279 ? -11.069 -7.108 23.686 1.00 87.69 279 THR A C 1
ATOM 2207 O O . THR A 1 279 ? -10.953 -6.373 24.670 1.00 87.69 279 THR A O 1
ATOM 2210 N N . SER A 1 280 ? -10.381 -6.902 22.563 1.00 88.88 280 SER A N 1
ATOM 2211 C CA . SER A 1 280 ? -9.412 -5.819 22.408 1.00 88.88 280 SER A CA 1
ATOM 2212 C C . SER A 1 280 ? -10.092 -4.448 22.396 1.00 88.88 280 SER A C 1
ATOM 2214 O O . SER A 1 280 ? -9.618 -3.533 23.069 1.00 88.88 280 SER A O 1
ATOM 2216 N N . LEU A 1 281 ? -11.238 -4.303 21.720 1.00 88.81 281 LEU A N 1
ATOM 2217 C CA . LEU A 1 281 ? -12.026 -3.068 21.733 1.00 88.81 281 LEU A CA 1
ATOM 2218 C C . LEU A 1 281 ? -12.515 -2.732 23.141 1.00 88.81 281 LEU A C 1
ATOM 2220 O O . LEU A 1 281 ? -12.433 -1.578 23.558 1.00 88.81 281 LEU A O 1
ATOM 2224 N N . TRP A 1 282 ? -12.989 -3.734 23.886 1.00 87.75 282 TRP A N 1
ATOM 2225 C CA . TRP A 1 282 ? -13.378 -3.544 25.276 1.00 87.75 282 TRP A CA 1
ATOM 2226 C C . TRP A 1 282 ? -12.192 -3.072 26.113 1.00 87.75 282 TRP A C 1
ATOM 2228 O O . TRP A 1 282 ? -12.308 -2.048 26.772 1.00 87.75 282 TRP A O 1
ATOM 2238 N N . SER A 1 283 ? -11.032 -3.733 26.029 1.00 87.25 283 SER A N 1
ATOM 2239 C CA . SER A 1 283 ? -9.831 -3.327 26.778 1.00 87.25 283 SER A CA 1
ATOM 2240 C C . SER A 1 283 ? -9.408 -1.876 26.506 1.00 87.25 283 SER A C 1
ATOM 2242 O O . SER A 1 283 ? -9.061 -1.157 27.441 1.00 87.25 283 SER A O 1
ATOM 2244 N N . TYR A 1 284 ? -9.537 -1.423 25.255 1.00 84.88 284 TYR A N 1
ATOM 2245 C CA . TYR A 1 284 ? -9.225 -0.059 24.827 1.00 84.88 284 TYR A CA 1
ATOM 2246 C C . TYR A 1 284 ? -10.146 0.996 25.461 1.00 84.88 284 TYR A C 1
ATOM 2248 O O . TYR A 1 284 ? -9.718 2.103 25.786 1.00 84.88 284 TYR A O 1
ATOM 2256 N N . VAL A 1 285 ? -11.424 0.661 25.652 1.00 85.12 285 VAL A N 1
ATOM 2257 C CA . VAL A 1 285 ? -12.459 1.600 26.114 1.00 85.12 285 VAL A CA 1
ATOM 2258 C C . VAL A 1 285 ? -12.755 1.447 27.617 1.00 85.12 285 VAL A C 1
ATOM 2260 O O . VAL A 1 285 ? -13.220 2.391 28.258 1.00 85.12 285 VAL A O 1
ATOM 2263 N N . ARG A 1 286 ? -12.424 0.292 28.209 1.00 80.75 286 ARG A N 1
ATOM 2264 C CA . ARG A 1 286 ? -12.743 -0.124 29.586 1.00 80.75 286 ARG A CA 1
ATOM 2265 C C . ARG A 1 286 ? -12.425 0.947 30.624 1.00 80.75 286 ARG A C 1
ATOM 2267 O O . ARG A 1 286 ? -13.266 1.261 31.460 1.00 80.75 286 ARG A O 1
ATOM 2274 N N . SER A 1 287 ? -11.228 1.528 30.576 1.00 76.00 287 SER A N 1
ATOM 2275 C CA . SER A 1 287 ? -10.789 2.529 31.559 1.00 76.00 287 SER A CA 1
ATOM 2276 C C . SER A 1 287 ? -11.639 3.804 31.530 1.00 76.00 287 SER A C 1
ATOM 2278 O O . SER A 1 287 ? -11.918 4.378 32.579 1.00 76.00 287 SER A O 1
ATOM 2280 N N . SER A 1 288 ? -12.098 4.221 30.348 1.00 70.44 288 SER A N 1
ATOM 2281 C CA . SER A 1 288 ? -12.950 5.402 30.155 1.00 70.44 288 SER A CA 1
ATOM 2282 C C . SER A 1 288 ? -14.433 5.135 30.397 1.00 70.44 288 SER A C 1
ATOM 2284 O O . SER A 1 288 ? -15.201 6.072 30.577 1.00 70.44 288 SER A O 1
ATOM 2286 N N . VAL A 1 289 ? -14.834 3.866 30.402 1.00 67.31 289 VAL A N 1
ATOM 2287 C CA . VAL A 1 289 ? -16.193 3.436 30.741 1.00 67.31 289 VAL A CA 1
ATOM 2288 C C . VAL A 1 289 ? -16.372 3.276 32.247 1.00 67.31 289 VAL A C 1
ATOM 2290 O O . VAL A 1 289 ? -17.405 3.664 32.783 1.00 67.31 289 VAL A O 1
ATOM 2293 N N . ILE A 1 290 ? -15.377 2.696 32.924 1.00 67.31 290 ILE A N 1
ATOM 2294 C CA . ILE A 1 290 ? -15.452 2.360 34.353 1.00 67.31 290 ILE A CA 1
ATOM 2295 C C . ILE A 1 290 ? -15.105 3.565 35.239 1.00 67.31 290 ILE A C 1
ATOM 2297 O O . ILE A 1 290 ? -15.630 3.686 36.343 1.00 67.31 290 ILE A O 1
ATOM 2301 N N . SER A 1 291 ? -14.234 4.468 34.779 1.00 60.41 291 SER A N 1
ATOM 2302 C CA . SER A 1 291 ? -13.820 5.637 35.559 1.00 60.41 291 SER A CA 1
ATOM 2303 C C . SER A 1 291 ? -14.615 6.882 35.161 1.00 60.41 291 SER A C 1
ATOM 2305 O O . SER A 1 291 ? -14.508 7.358 34.035 1.00 60.41 291 SER A O 1
ATOM 2307 N N . SER A 1 292 ? -15.371 7.459 36.103 1.00 50.34 292 SER A N 1
ATOM 2308 C CA . SER A 1 292 ? -16.046 8.761 35.934 1.00 50.34 292 SER A CA 1
ATOM 2309 C C . SER A 1 292 ? -15.083 9.955 35.996 1.00 50.34 292 SER A C 1
ATOM 2311 O O . SER A 1 292 ? -15.478 11.098 35.764 1.00 50.34 292 SER A O 1
ATOM 2313 N N . SER A 1 293 ? -13.821 9.699 36.351 1.00 45.44 293 SER A N 1
ATOM 2314 C CA . SER A 1 293 ? -12.740 10.676 36.345 1.00 45.44 293 SER A CA 1
ATOM 2315 C C . SER A 1 293 ? -12.228 10.825 34.916 1.00 45.44 293 SER A C 1
ATOM 2317 O O . SER A 1 293 ? -11.368 10.071 34.455 1.00 45.44 293 SER A O 1
ATOM 2319 N N . PHE A 1 294 ? -12.774 11.808 34.199 1.00 53.75 294 PHE A N 1
ATOM 2320 C CA . PHE A 1 294 ? -12.191 12.284 32.950 1.00 53.75 294 PHE A CA 1
ATOM 2321 C C . PHE A 1 294 ? -10.892 13.026 33.282 1.00 53.75 294 PHE A C 1
ATOM 2323 O O . PHE A 1 294 ? -10.853 14.255 33.341 1.00 53.75 294 PHE A O 1
ATOM 2330 N N . VAL A 1 295 ? -9.819 12.277 33.547 1.00 48.38 295 VAL A N 1
ATOM 2331 C CA . VAL A 1 295 ? -8.464 12.837 33.564 1.00 48.38 295 VAL A CA 1
ATOM 2332 C C . VAL A 1 295 ? -8.261 13.537 32.224 1.00 48.38 295 VAL A C 1
ATOM 2334 O O . VAL A 1 295 ? -8.684 13.001 31.201 1.00 48.38 295 VAL A O 1
ATOM 2337 N N . ALA A 1 296 ? -7.679 14.739 32.244 1.00 47.16 296 ALA A N 1
ATOM 2338 C CA . ALA A 1 296 ? -7.464 15.596 31.080 1.00 47.16 296 ALA A CA 1
ATOM 2339 C C . ALA A 1 296 ? -6.761 14.832 29.944 1.00 47.16 296 ALA A C 1
ATOM 2341 O O . ALA A 1 296 ? -5.536 14.804 29.862 1.00 47.16 296 ALA A O 1
ATOM 2342 N N . SER A 1 297 ? -7.547 14.172 29.094 1.00 55.97 297 SER A N 1
ATOM 2343 C CA . SER A 1 297 ? -7.048 13.383 27.978 1.00 55.97 297 SER A CA 1
ATOM 2344 C C . SER A 1 297 ? -7.053 14.236 26.714 1.00 55.97 297 SER A C 1
ATOM 2346 O O . SER A 1 297 ? -7.905 15.123 26.533 1.00 55.97 297 SER A O 1
ATOM 2348 N N . ASP A 1 298 ? -6.046 14.002 25.870 1.00 67.94 298 ASP A N 1
ATOM 2349 C CA . ASP A 1 298 ? -5.867 14.699 24.599 1.00 67.94 298 ASP A CA 1
ATOM 2350 C C . ASP A 1 298 ? -7.185 14.665 23.796 1.00 67.94 298 ASP A C 1
ATOM 2352 O O . ASP A 1 298 ? -7.942 13.691 23.827 1.00 67.94 298 ASP A O 1
ATOM 2356 N N . ALA A 1 299 ? -7.499 15.745 23.080 1.00 75.50 299 ALA A N 1
ATOM 2357 C CA . ALA A 1 299 ? -8.694 15.824 22.244 1.00 75.50 299 ALA A CA 1
ATOM 2358 C C . ALA A 1 299 ? -8.755 14.661 21.234 1.00 75.50 299 ALA A C 1
ATOM 2360 O O . ALA A 1 299 ? -9.836 14.160 20.927 1.00 75.50 299 ALA A O 1
ATOM 2361 N N . ILE A 1 300 ? -7.596 14.191 20.761 1.00 75.75 300 ILE A N 1
A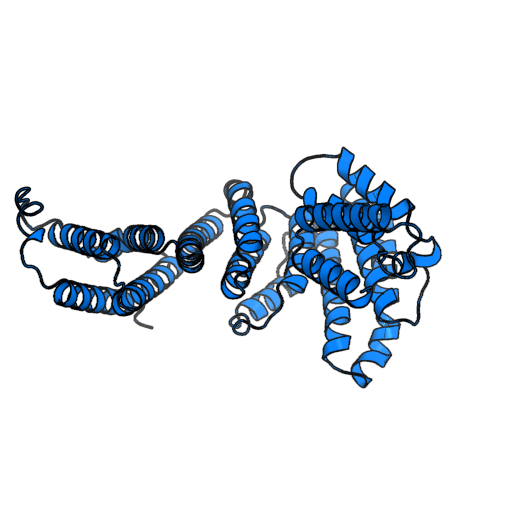TOM 2362 C CA . ILE A 1 300 ? -7.484 13.043 19.852 1.00 75.75 300 ILE A CA 1
ATOM 2363 C C . ILE A 1 300 ? -7.887 11.732 20.545 1.00 75.75 300 ILE A C 1
ATOM 2365 O O . ILE A 1 300 ? -8.648 10.955 19.964 1.00 75.75 300 ILE A O 1
ATOM 2369 N N . ASP A 1 301 ? -7.432 11.506 21.780 1.00 80.25 301 ASP A N 1
ATOM 2370 C CA . ASP A 1 301 ? -7.787 10.331 22.588 1.00 80.25 301 ASP A CA 1
ATOM 2371 C C . ASP A 1 301 ? -9.302 10.266 22.827 1.00 80.25 301 ASP A C 1
ATOM 2373 O O . ASP A 1 301 ? -9.935 9.239 22.577 1.00 80.25 301 ASP A O 1
ATOM 2377 N N . ARG A 1 302 ? -9.918 11.398 23.197 1.00 81.38 302 ARG A N 1
ATOM 2378 C CA . ARG A 1 302 ? -11.377 11.491 23.380 1.00 81.38 302 ARG A CA 1
ATOM 2379 C C . ARG A 1 302 ? -12.149 11.133 22.113 1.00 81.38 302 ARG A C 1
ATOM 2381 O O . ARG A 1 302 ? -13.081 10.332 22.175 1.00 81.38 302 ARG A O 1
ATOM 2388 N N . VAL A 1 303 ? -11.729 11.655 20.958 1.00 85.25 303 VAL A N 1
ATOM 2389 C CA . VAL A 1 303 ? -12.362 11.359 19.660 1.00 85.25 303 VAL A CA 1
ATOM 2390 C C . VAL A 1 303 ? -12.225 9.884 19.281 1.00 85.25 303 VAL A C 1
ATOM 2392 O O . VAL A 1 303 ? -13.175 9.290 18.764 1.00 85.25 303 VAL A O 1
ATOM 2395 N N . LEU A 1 304 ? -11.059 9.275 19.506 1.00 85.00 304 LEU A N 1
ATOM 2396 C CA . LEU A 1 304 ? -10.844 7.857 19.207 1.00 85.00 304 LEU A CA 1
ATOM 2397 C C . LEU A 1 304 ? -11.675 6.958 20.121 1.00 85.00 304 LEU A C 1
ATOM 2399 O O . LEU A 1 304 ? -12.338 6.046 19.628 1.00 85.00 304 LEU A O 1
ATOM 2403 N N . LYS A 1 305 ? -11.722 7.256 21.420 1.00 86.81 305 LYS A N 1
ATOM 2404 C CA . LYS A 1 305 ? -12.546 6.520 22.382 1.00 86.81 305 LYS A CA 1
ATOM 2405 C C . LYS A 1 305 ? -14.035 6.658 22.098 1.00 86.81 305 LYS A C 1
ATOM 2407 O O . LYS A 1 305 ? -14.732 5.651 22.101 1.00 86.81 305 LYS A O 1
ATOM 2412 N N . ALA A 1 306 ? -14.515 7.849 21.741 1.00 86.25 306 ALA A N 1
ATOM 2413 C CA . ALA A 1 306 ? -15.896 8.039 21.299 1.00 86.25 306 ALA A CA 1
ATOM 2414 C C . ALA A 1 306 ? -16.225 7.156 20.077 1.00 86.25 306 ALA A C 1
ATOM 2416 O O . ALA A 1 306 ? -17.205 6.409 20.077 1.00 86.25 306 ALA A O 1
ATOM 2417 N N . LYS A 1 307 ? -15.350 7.137 19.061 1.00 89.56 307 LYS A N 1
ATOM 2418 C CA . LYS A 1 307 ? -15.499 6.246 17.894 1.00 89.56 307 LYS A CA 1
ATOM 2419 C C . LYS A 1 307 ? -15.459 4.766 18.266 1.00 89.56 307 LYS A C 1
ATOM 2421 O O . LYS A 1 307 ? -16.194 3.975 17.675 1.00 89.56 307 LYS A O 1
ATOM 2426 N N . ALA A 1 308 ? -14.607 4.387 19.212 1.00 88.62 308 ALA A N 1
ATOM 2427 C CA . ALA A 1 308 ? -14.508 3.025 19.713 1.00 88.62 308 ALA A CA 1
ATOM 2428 C C . ALA A 1 308 ? -15.790 2.598 20.443 1.00 88.62 308 ALA A C 1
ATOM 2430 O O . ALA A 1 308 ? -16.307 1.525 20.144 1.00 88.62 308 ALA A O 1
ATOM 2431 N N . CYS A 1 309 ? -16.374 3.463 21.278 1.00 87.50 309 CYS A N 1
ATOM 2432 C CA . CYS A 1 309 ? -17.678 3.239 21.906 1.00 87.50 309 CYS A CA 1
ATOM 2433 C C . CYS A 1 309 ? -18.792 3.020 20.871 1.00 87.50 309 CYS A C 1
ATOM 2435 O O . CYS A 1 309 ? -19.560 2.065 20.973 1.00 87.50 309 CYS A O 1
ATOM 2437 N N . LEU A 1 310 ? -18.867 3.870 19.840 1.00 89.81 310 LEU A N 1
ATOM 2438 C CA . LEU A 1 310 ? -19.857 3.711 18.769 1.00 89.81 310 LEU A CA 1
ATOM 2439 C C . LEU A 1 310 ? -19.633 2.427 17.968 1.00 89.81 310 LEU A C 1
ATOM 2441 O O . LEU A 1 310 ? -20.591 1.791 17.533 1.00 89.81 310 LEU A O 1
ATOM 2445 N N . LYS A 1 311 ? -18.377 2.024 17.754 1.00 90.94 311 LYS A N 1
ATOM 2446 C CA . LYS A 1 311 ? -18.076 0.750 17.094 1.00 90.94 311 LYS A CA 1
ATOM 2447 C C . LYS A 1 311 ? -18.455 -0.449 17.947 1.00 90.94 311 LYS A C 1
ATOM 2449 O O . LYS A 1 311 ? -19.045 -1.372 17.402 1.00 90.94 311 LYS A O 1
ATOM 2454 N N . LEU A 1 312 ? -18.200 -0.395 19.251 1.00 87.19 312 LEU A N 1
ATOM 2455 C CA . LEU A 1 312 ? -18.602 -1.430 20.199 1.00 87.19 312 LEU A CA 1
ATOM 2456 C C . LEU A 1 312 ? -20.122 -1.611 20.179 1.00 87.19 312 LEU A C 1
ATOM 2458 O O . LEU A 1 312 ? -20.600 -2.723 20.003 1.00 87.19 312 LEU A O 1
ATOM 2462 N N . SER A 1 313 ? -20.862 -0.503 20.272 1.00 85.88 313 SER A N 1
ATOM 2463 C CA . SER A 1 313 ? -22.324 -0.483 20.184 1.00 85.88 313 SER A CA 1
ATOM 2464 C C . SER A 1 313 ? -22.832 -1.143 18.893 1.00 85.88 313 SER A C 1
ATOM 2466 O O . SER A 1 313 ? -23.627 -2.078 18.950 1.00 85.88 313 SER A O 1
ATOM 2468 N N . ASN A 1 314 ? -22.300 -0.738 17.733 1.00 88.75 314 ASN A N 1
ATOM 2469 C CA . ASN A 1 314 ? -22.685 -1.327 16.446 1.00 88.75 314 ASN A CA 1
ATOM 2470 C C . ASN A 1 314 ? -22.361 -2.826 16.365 1.00 88.75 314 ASN A C 1
ATOM 2472 O O . ASN A 1 314 ? -23.206 -3.607 15.944 1.00 88.75 314 ASN A O 1
ATOM 2476 N N . TRP A 1 315 ? -21.164 -3.247 16.782 1.00 88.50 315 TRP A N 1
ATOM 2477 C CA . TRP A 1 315 ? -20.783 -4.659 16.734 1.00 88.50 315 TRP A CA 1
ATOM 2478 C C . TRP A 1 315 ? -21.664 -5.509 17.649 1.00 88.50 315 TRP A C 1
ATOM 2480 O O . TRP A 1 315 ? -22.102 -6.574 17.237 1.00 88.50 315 TRP A O 1
ATOM 2490 N N . LEU A 1 316 ? -21.990 -5.035 18.852 1.00 83.50 316 LEU A N 1
ATOM 2491 C CA . LEU A 1 316 ? -22.898 -5.746 19.753 1.00 83.50 316 LEU A CA 1
ATOM 2492 C C . LEU A 1 316 ? -24.319 -5.887 19.168 1.00 83.50 316 LEU A C 1
ATOM 2494 O O . LEU A 1 316 ? -24.959 -6.915 19.382 1.00 83.50 316 LEU A O 1
ATOM 2498 N N . GLN A 1 317 ? -24.793 -4.897 18.399 1.00 81.44 317 GLN A N 1
ATOM 2499 C CA . GLN A 1 317 ? -26.096 -4.934 17.717 1.00 81.44 317 GLN A CA 1
ATOM 2500 C C . GLN A 1 317 ? -26.135 -5.847 16.485 1.00 81.44 317 GLN A C 1
ATOM 2502 O O . GLN A 1 317 ? -27.195 -6.387 16.176 1.00 81.44 317 GLN A O 1
ATOM 2507 N N . GLU A 1 318 ? -25.011 -6.042 15.786 1.00 78.38 318 GLU A N 1
ATOM 2508 C CA . GLU A 1 318 ? -24.924 -6.878 14.573 1.00 78.38 318 GLU A CA 1
ATOM 2509 C C . GLU A 1 318 ? -25.212 -8.375 14.830 1.00 78.38 318 GLU A C 1
ATOM 2511 O O . GLU A 1 318 ? -25.303 -9.151 13.882 1.00 78.38 318 GLU A O 1
ATOM 2516 N N . GLY A 1 319 ? -25.454 -8.775 16.085 1.00 62.41 319 GLY A N 1
ATOM 2517 C CA . GLY A 1 319 ? -26.083 -10.049 16.427 1.00 62.41 319 GLY A CA 1
ATOM 2518 C C . GLY A 1 319 ? -25.191 -11.252 16.133 1.00 62.41 319 GLY A C 1
ATOM 2519 O O . GLY A 1 319 ? -25.413 -11.999 15.182 1.00 62.41 319 GLY A O 1
ATOM 2520 N N . TYR A 1 320 ? -24.192 -11.496 16.980 1.00 61.78 320 TYR A N 1
ATOM 2521 C CA . TYR A 1 320 ? -23.340 -12.675 16.834 1.00 61.78 320 TYR A CA 1
ATOM 2522 C C . TYR A 1 320 ? -24.037 -13.928 17.378 1.00 61.78 320 TYR A C 1
ATOM 2524 O O . TYR A 1 320 ? -24.306 -14.050 18.571 1.00 61.78 320 TYR A O 1
ATOM 2532 N N . SER A 1 321 ? -24.296 -14.901 16.501 1.00 57.91 321 SER A N 1
ATOM 2533 C CA . SER A 1 321 ? -24.908 -16.191 16.869 1.00 57.91 321 SER A CA 1
ATOM 2534 C C . SER A 1 321 ? -23.938 -17.162 17.565 1.00 57.91 321 SER A C 1
ATOM 2536 O O . SER A 1 321 ? -24.334 -18.269 17.924 1.00 57.91 321 SER A O 1
ATOM 2538 N N . ASN A 1 322 ? -22.672 -16.770 17.751 1.00 63.22 322 ASN A N 1
ATOM 2539 C CA . ASN A 1 322 ? -21.613 -17.636 18.270 1.00 63.22 322 ASN A CA 1
ATOM 2540 C C . ASN A 1 322 ? -21.619 -17.693 19.807 1.00 63.22 322 ASN A C 1
ATOM 2542 O O . ASN A 1 322 ? -21.798 -16.670 20.469 1.00 63.22 322 ASN A O 1
ATOM 2546 N N . SER A 1 323 ? -21.388 -18.873 20.389 1.00 61.84 323 SER A N 1
ATOM 2547 C CA . SER A 1 323 ? -21.371 -19.062 21.848 1.00 61.84 323 SER A CA 1
ATOM 2548 C C . SER A 1 323 ? -20.264 -18.262 22.545 1.00 61.84 323 SER A C 1
ATOM 2550 O O . SER A 1 323 ? -20.541 -17.651 23.571 1.00 61.84 3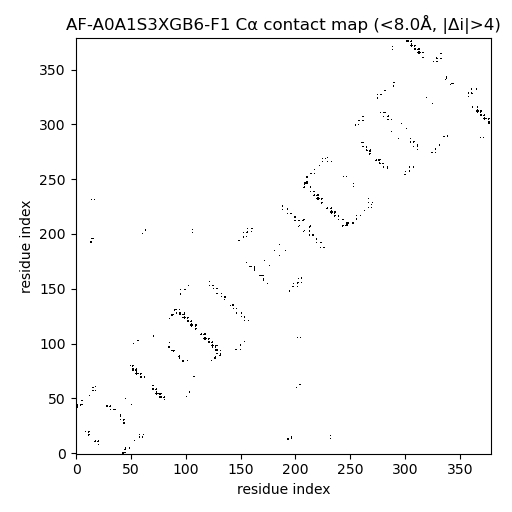23 SER A O 1
ATOM 2552 N N . GLY A 1 324 ? -19.066 -18.165 21.952 1.00 66.44 324 GLY A N 1
ATOM 2553 C CA . GLY A 1 324 ? -17.929 -17.432 22.536 1.00 66.44 324 GLY A CA 1
ATOM 2554 C C . GLY A 1 324 ? -18.175 -15.928 22.709 1.00 66.44 324 GLY A C 1
ATOM 2555 O O . GLY A 1 324 ? -17.680 -15.306 23.646 1.00 66.44 324 GLY A O 1
ATOM 2556 N N . MET A 1 325 ? -19.039 -15.336 21.882 1.00 71.31 325 MET A N 1
ATOM 2557 C CA . MET A 1 325 ? -19.420 -13.926 22.013 1.00 71.31 325 MET A CA 1
ATOM 2558 C C . MET A 1 325 ? -20.305 -13.655 23.226 1.00 71.31 325 MET A C 1
ATOM 2560 O O . MET A 1 325 ? -20.210 -12.585 23.828 1.00 71.31 325 MET A O 1
ATOM 2564 N N . LYS A 1 326 ? -21.144 -14.622 23.613 1.00 73.94 326 LYS A N 1
ATOM 2565 C CA . LYS A 1 326 ? -21.983 -14.501 24.811 1.00 73.94 326 LYS A CA 1
ATOM 2566 C C . LYS A 1 326 ? -21.119 -14.454 26.067 1.00 73.94 326 LYS A C 1
ATOM 2568 O O . LYS A 1 326 ? -21.356 -13.608 26.925 1.00 73.94 326 LYS A O 1
ATOM 2573 N N . ASP A 1 327 ? -20.076 -15.277 26.122 1.00 77.56 327 ASP A N 1
ATOM 2574 C CA . ASP A 1 327 ? -19.138 -15.314 27.247 1.00 77.56 327 ASP A CA 1
ATOM 2575 C C . ASP A 1 327 ? -18.368 -13.990 27.385 1.00 77.56 327 ASP A C 1
ATOM 2577 O O . ASP A 1 327 ? -18.205 -13.465 28.490 1.00 77.56 327 ASP A O 1
ATOM 2581 N N . ILE A 1 328 ? -17.962 -13.386 26.261 1.00 78.94 328 ILE A N 1
ATOM 2582 C CA . ILE A 1 328 ? -17.302 -12.071 26.254 1.00 78.94 328 ILE A CA 1
ATOM 2583 C C . ILE A 1 328 ? -18.253 -10.976 26.748 1.00 78.94 328 ILE A C 1
ATOM 2585 O O . ILE A 1 328 ? -17.862 -10.165 27.585 1.00 78.94 328 ILE A O 1
ATOM 2589 N N . VAL A 1 329 ? -19.506 -10.956 26.283 1.00 78.94 329 VAL A N 1
ATOM 2590 C CA . VAL A 1 329 ? -20.519 -9.978 26.723 1.00 78.94 329 VAL A CA 1
ATOM 2591 C C . VAL A 1 329 ? -20.772 -10.073 28.229 1.00 78.94 329 VAL A C 1
ATOM 2593 O O . VAL A 1 329 ? -20.844 -9.046 28.908 1.00 78.94 329 VAL A O 1
ATOM 2596 N N . LEU A 1 330 ? -20.848 -11.289 28.772 1.00 77.00 330 LEU A N 1
ATOM 2597 C CA . LEU A 1 330 ? -20.994 -11.503 30.211 1.00 77.00 330 LEU A CA 1
ATOM 2598 C C . LEU A 1 330 ? -19.766 -11.004 30.982 1.00 77.00 330 LEU A C 1
ATOM 2600 O O . LEU A 1 330 ? -19.918 -10.311 31.987 1.00 77.00 330 LEU A O 1
ATOM 2604 N N . LYS A 1 331 ? -18.552 -11.253 30.477 1.00 80.31 331 LYS A N 1
ATOM 2605 C CA . LYS A 1 331 ? -17.311 -10.739 31.078 1.00 80.31 331 LYS A CA 1
ATOM 2606 C C . LYS A 1 331 ? -17.254 -9.209 31.085 1.00 80.31 331 LYS A C 1
ATOM 2608 O O . LYS A 1 331 ? -16.879 -8.617 32.096 1.00 80.31 331 LYS A O 1
ATOM 2613 N N . ILE A 1 332 ? -17.672 -8.572 29.990 1.00 80.44 332 ILE A N 1
ATOM 2614 C CA . ILE A 1 332 ? -17.796 -7.112 29.894 1.00 80.44 332 ILE A CA 1
ATOM 2615 C C . ILE A 1 332 ? -18.753 -6.603 30.976 1.00 80.44 332 ILE A C 1
ATOM 2617 O O . ILE A 1 332 ? -18.410 -5.684 31.716 1.00 80.44 332 ILE A O 1
ATOM 2621 N N . ARG A 1 333 ? -19.930 -7.221 31.124 1.00 76.06 333 ARG A N 1
ATOM 2622 C CA . ARG A 1 333 ? -20.906 -6.836 32.153 1.00 76.06 333 ARG A CA 1
ATOM 2623 C C . ARG A 1 333 ? -20.365 -7.009 33.572 1.00 76.06 333 ARG A C 1
ATOM 2625 O O . ARG A 1 333 ? -20.588 -6.133 34.408 1.00 76.06 333 ARG A O 1
ATOM 2632 N N . CYS A 1 334 ? -19.645 -8.096 33.852 1.00 74.00 334 CYS A N 1
ATOM 2633 C CA . CYS A 1 334 ? -18.978 -8.266 35.140 1.00 74.00 334 CYS A CA 1
ATOM 2634 C C . CYS A 1 334 ? -18.057 -7.076 35.423 1.00 74.00 334 CYS A C 1
ATOM 2636 O O . CYS A 1 334 ? -18.198 -6.458 36.472 1.00 74.00 334 CYS A O 1
ATOM 2638 N N . ASP A 1 335 ? -17.222 -6.672 34.461 1.00 73.25 335 ASP A N 1
ATOM 2639 C CA . ASP A 1 335 ? -16.333 -5.514 34.611 1.00 73.25 335 ASP A CA 1
ATOM 2640 C C . ASP A 1 335 ? -17.086 -4.197 34.910 1.00 73.25 335 ASP A C 1
ATOM 2642 O O . ASP A 1 335 ? -16.566 -3.357 35.645 1.00 73.25 335 ASP A O 1
ATOM 2646 N N . PHE A 1 336 ? -18.304 -4.006 34.384 1.00 66.69 336 PHE A N 1
ATOM 2647 C CA . PHE A 1 336 ? -19.165 -2.863 34.732 1.00 66.69 336 PHE A CA 1
ATOM 2648 C C . PHE A 1 336 ? -19.650 -2.903 36.184 1.00 66.69 336 PHE A C 1
ATOM 2650 O O . PHE A 1 336 ? -19.735 -1.868 36.845 1.00 66.69 336 PHE A O 1
ATOM 2657 N N . SER A 1 337 ? -19.995 -4.091 36.682 1.00 62.00 337 SER A N 1
ATOM 2658 C CA . SER A 1 337 ? -20.527 -4.259 38.036 1.00 62.00 337 SER A CA 1
ATOM 2659 C C . SER A 1 337 ? -19.480 -4.049 39.137 1.00 62.00 337 SER A C 1
ATOM 2661 O O . SER A 1 337 ? -19.850 -3.667 40.246 1.00 62.00 337 SER A O 1
ATOM 2663 N N . THR A 1 338 ? -18.191 -4.209 38.814 1.00 56.50 338 THR A N 1
ATOM 2664 C CA . THR A 1 338 ? -17.047 -4.080 39.737 1.00 56.50 338 THR A CA 1
ATOM 2665 C C . THR A 1 338 ? -16.471 -2.659 39.844 1.00 56.50 338 THR A C 1
ATOM 2667 O O . THR A 1 338 ? -15.349 -2.484 40.319 1.00 56.50 338 THR A O 1
ATOM 2670 N N . SER A 1 339 ? -17.191 -1.621 39.395 1.00 49.34 339 SER A N 1
ATOM 2671 C CA . SER A 1 339 ? -16.755 -0.223 39.565 1.00 49.34 339 SER A CA 1
ATOM 2672 C C . SER A 1 339 ? -16.468 0.101 41.048 1.00 49.34 339 SER A C 1
ATOM 2674 O O . SER A 1 339 ? -17.171 -0.427 41.918 1.00 49.34 339 SER A O 1
ATOM 2676 N N . PRO A 1 340 ? -15.488 0.971 41.367 1.00 40.47 340 PRO A N 1
ATOM 2677 C CA . PRO A 1 340 ? -15.075 1.225 42.745 1.00 40.47 340 PRO A CA 1
ATOM 2678 C C . PRO A 1 340 ? -16.228 1.878 43.518 1.00 40.47 340 PRO A C 1
ATOM 2680 O O . PRO A 1 340 ? -16.534 3.053 43.326 1.00 40.47 340 PRO A O 1
ATOM 2683 N N . GLY A 1 341 ? -16.899 1.089 44.361 1.00 43.72 341 GLY A N 1
ATOM 2684 C CA . GLY A 1 341 ? -18.069 1.514 45.136 1.00 43.72 341 GLY A CA 1
ATOM 2685 C C . GLY A 1 341 ? -19.178 0.467 45.284 1.00 43.72 341 GLY A C 1
ATOM 2686 O O . GLY A 1 341 ? -20.091 0.684 46.077 1.00 43.72 341 GLY A O 1
ATOM 2687 N N . ARG A 1 342 ? -19.118 -0.669 44.575 1.00 42.59 342 ARG A N 1
ATOM 2688 C CA . ARG A 1 342 ? -19.988 -1.829 44.835 1.00 42.59 342 ARG A CA 1
ATOM 2689 C C . ARG A 1 342 ? -19.152 -3.004 45.330 1.00 42.59 342 ARG A C 1
ATOM 2691 O O . ARG A 1 342 ? -18.239 -3.439 44.639 1.00 42.59 342 ARG A O 1
ATOM 2698 N N . GLU A 1 343 ? -19.456 -3.450 46.546 1.00 35.06 343 GLU A N 1
ATOM 2699 C CA . GLU A 1 343 ? -18.784 -4.552 47.235 1.00 35.06 343 GLU A CA 1
ATOM 2700 C C . GLU A 1 343 ? -18.689 -5.809 46.364 1.00 35.06 343 GLU A C 1
ATOM 2702 O O . GLU A 1 343 ? -19.640 -6.212 45.688 1.00 35.06 343 GLU A O 1
ATOM 2707 N N . GLU A 1 344 ? -17.505 -6.418 46.404 1.00 42.50 344 GLU A N 1
ATOM 2708 C CA . GLU A 1 344 ? -17.186 -7.687 45.769 1.00 42.50 344 GLU A CA 1
ATOM 2709 C C . GLU A 1 344 ? -18.140 -8.788 46.247 1.00 42.50 344 GLU A C 1
ATOM 2711 O O . GLU A 1 344 ? -18.258 -9.064 47.439 1.00 42.50 344 GLU A O 1
ATOM 2716 N N . SER A 1 345 ? -18.752 -9.506 45.307 1.00 37.00 345 SER A N 1
ATOM 2717 C CA . SER A 1 345 ? -19.160 -10.884 45.570 1.00 37.00 345 SER A CA 1
ATOM 2718 C C . SER A 1 345 ? -18.670 -11.777 44.438 1.00 37.00 345 SER A C 1
ATOM 2720 O O . SER A 1 345 ? -19.227 -11.851 43.344 1.00 37.00 345 SER A O 1
ATOM 2722 N N . SER A 1 346 ? -17.589 -12.490 44.735 1.00 38.56 346 SER A N 1
ATOM 2723 C CA . SER A 1 346 ? -16.937 -13.514 43.913 1.00 38.56 346 SER A CA 1
ATOM 2724 C C . SER A 1 346 ? -17.811 -14.749 43.621 1.00 38.56 346 SER A C 1
ATOM 2726 O O . SER A 1 346 ? -17.337 -15.707 43.023 1.00 38.56 346 SER A O 1
ATOM 2728 N N . PHE A 1 347 ? -19.096 -14.726 43.990 1.00 37.06 347 PHE A N 1
ATOM 2729 C CA . PHE A 1 347 ? -20.063 -15.820 43.832 1.00 37.06 347 PHE A CA 1
ATOM 2730 C C . PHE A 1 347 ? -20.981 -15.687 42.605 1.00 37.06 347 PHE A C 1
ATOM 2732 O O . PHE A 1 347 ? -21.829 -16.545 42.364 1.00 37.06 347 PHE A O 1
ATOM 2739 N N . ILE A 1 348 ? -20.846 -14.607 41.833 1.00 43.81 348 ILE A N 1
ATOM 2740 C CA . ILE A 1 348 ? -21.779 -14.280 40.748 1.00 43.81 348 ILE A CA 1
ATOM 2741 C C . ILE A 1 348 ? -21.424 -14.991 39.420 1.00 43.81 348 ILE A C 1
ATOM 2743 O O . ILE A 1 348 ? -22.312 -15.213 38.596 1.00 43.81 348 ILE A O 1
ATOM 2747 N N . LEU A 1 349 ? -20.168 -15.419 39.224 1.00 42.66 349 LEU A N 1
ATOM 2748 C CA . LEU A 1 349 ? -19.714 -16.006 37.952 1.00 42.66 349 LEU A CA 1
ATOM 2749 C C . LEU A 1 349 ? -20.398 -17.350 37.627 1.00 42.66 349 LEU A C 1
ATOM 2751 O O . LEU A 1 349 ? -20.760 -17.580 36.477 1.00 42.66 349 LEU A O 1
ATOM 2755 N N . ASP A 1 350 ? -20.658 -18.186 38.637 1.00 40.75 350 ASP A N 1
ATOM 2756 C CA . ASP A 1 350 ? -21.196 -19.540 38.423 1.00 40.75 350 ASP A CA 1
ATOM 2757 C C . ASP A 1 350 ? -22.733 -19.593 38.327 1.00 40.75 350 ASP A C 1
ATOM 2759 O O . ASP A 1 350 ? -23.287 -20.556 37.799 1.00 40.75 350 ASP A O 1
ATOM 2763 N N . ASN A 1 351 ? -23.449 -18.553 38.783 1.00 39.91 351 ASN A N 1
ATOM 2764 C CA . ASN A 1 351 ? -24.921 -18.545 38.824 1.00 39.91 351 ASN A CA 1
ATOM 2765 C C . ASN A 1 351 ? -25.597 -17.699 37.723 1.00 39.91 351 ASN A C 1
ATOM 2767 O O . ASN A 1 351 ? -26.756 -17.972 37.393 1.00 39.91 351 ASN A O 1
ATOM 2771 N N . LEU A 1 352 ? -24.907 -16.726 37.103 1.00 44.59 352 LEU A N 1
ATOM 2772 C CA . LEU A 1 352 ? -25.474 -15.900 36.013 1.00 44.59 352 LEU A CA 1
ATOM 2773 C C . LEU A 1 352 ? -25.631 -16.654 34.684 1.00 44.59 352 LEU A C 1
ATOM 2775 O O . LEU A 1 352 ? -26.508 -16.325 33.886 1.00 44.59 352 LEU A O 1
ATOM 2779 N N . ALA A 1 353 ? -24.833 -17.700 34.457 1.00 45.47 353 ALA A N 1
ATOM 2780 C CA . ALA A 1 353 ? -24.884 -18.495 33.228 1.00 45.47 353 ALA A CA 1
ATOM 2781 C C . ALA A 1 353 ? -26.227 -19.231 33.031 1.00 45.47 353 ALA A C 1
ATOM 2783 O O . ALA A 1 353 ? -26.533 -19.689 31.931 1.00 45.47 353 ALA A O 1
ATOM 2784 N N . SER A 1 354 ? -27.045 -19.353 34.083 1.00 45.25 354 SER A N 1
ATOM 2785 C CA . SER A 1 354 ? -28.187 -20.268 34.088 1.00 45.25 354 SER A CA 1
ATOM 2786 C C . SER A 1 354 ? -29.512 -19.687 33.574 1.00 45.25 354 SER A C 1
ATOM 2788 O O . SER A 1 354 ? -30.407 -20.477 33.270 1.00 45.25 354 SER A O 1
ATOM 2790 N N . LYS A 1 355 ? -29.682 -18.356 33.432 1.00 49.06 355 LYS A N 1
ATOM 2791 C CA . LYS A 1 355 ? -30.948 -17.787 32.903 1.00 49.06 355 LYS A CA 1
ATOM 2792 C C . LYS A 1 355 ? -30.940 -16.309 32.490 1.00 49.06 355 LYS A C 1
ATOM 2794 O O . LYS A 1 355 ? -31.998 -15.681 32.475 1.00 49.06 355 LYS A O 1
ATOM 2799 N N . GLU A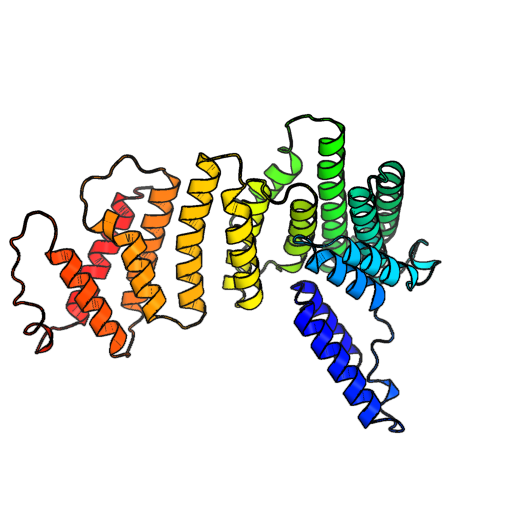 1 356 ? -29.795 -15.723 32.158 1.00 54.78 356 GLU A N 1
ATOM 2800 C CA . GLU A 1 356 ? -29.774 -14.311 31.765 1.00 54.78 356 GLU A CA 1
ATOM 2801 C C . GLU A 1 356 ? -30.109 -14.081 30.290 1.00 54.78 356 GLU A C 1
ATOM 2803 O O . GLU A 1 356 ? -29.566 -14.710 29.379 1.00 54.78 356 GLU A O 1
ATOM 2808 N N . ASN A 1 357 ? -31.019 -13.132 30.056 1.00 67.00 357 ASN A N 1
ATOM 2809 C CA . ASN A 1 357 ? -31.342 -12.647 28.725 1.00 67.00 357 ASN A CA 1
ATOM 2810 C C . ASN A 1 357 ? -30.169 -11.802 28.207 1.00 67.00 357 ASN A C 1
ATOM 2812 O O . ASN A 1 357 ? -30.131 -10.591 28.415 1.00 67.00 357 ASN A O 1
ATOM 2816 N N . VAL A 1 358 ? -29.216 -12.453 27.535 1.00 71.50 358 VAL A N 1
ATOM 2817 C CA . VAL A 1 358 ? -28.046 -11.826 26.892 1.00 71.50 358 VAL A CA 1
ATOM 2818 C C . VAL A 1 358 ? -28.447 -10.599 26.064 1.00 71.50 358 VAL A C 1
ATOM 2820 O O . VAL A 1 358 ? -27.718 -9.612 26.046 1.00 71.50 358 VAL A O 1
ATOM 2823 N N . ASN A 1 359 ? -29.633 -10.607 25.447 1.00 74.81 359 ASN A N 1
ATOM 2824 C CA . ASN A 1 359 ? -30.120 -9.476 24.657 1.00 74.81 359 ASN A CA 1
ATOM 2825 C C . ASN A 1 359 ? -30.355 -8.223 25.515 1.00 74.81 359 ASN A C 1
ATOM 2827 O O . ASN A 1 359 ? -29.992 -7.132 25.094 1.00 74.81 359 ASN A O 1
ATOM 2831 N N . ALA A 1 360 ? -30.881 -8.370 26.735 1.00 78.12 360 ALA A N 1
ATOM 2832 C CA . ALA A 1 360 ? -31.070 -7.241 27.648 1.00 78.12 360 ALA A CA 1
ATOM 2833 C C . ALA A 1 360 ? -29.723 -6.656 28.110 1.00 78.12 360 ALA A C 1
ATOM 2835 O O . ALA A 1 360 ? -29.566 -5.441 28.194 1.00 78.12 360 ALA A O 1
ATOM 2836 N N . THR A 1 361 ? -28.722 -7.513 28.346 1.00 77.94 361 THR A N 1
ATOM 2837 C CA . THR A 1 361 ? -27.348 -7.066 28.629 1.00 77.94 361 THR A CA 1
ATOM 2838 C C . THR A 1 361 ? -26.745 -6.322 27.438 1.00 77.94 361 THR A C 1
ATOM 2840 O O . THR A 1 361 ? -26.125 -5.278 27.616 1.00 77.94 361 THR A O 1
ATOM 2843 N N . ILE A 1 362 ? -26.938 -6.827 26.219 1.00 80.50 362 ILE A N 1
ATOM 2844 C CA . ILE A 1 362 ? -26.471 -6.163 24.998 1.00 80.50 362 ILE A CA 1
ATOM 2845 C C . ILE A 1 362 ? -27.097 -4.769 24.867 1.00 80.50 362 ILE A C 1
ATOM 2847 O O . ILE A 1 362 ? -26.369 -3.809 24.625 1.00 80.50 362 ILE A O 1
ATOM 2851 N N . GLU A 1 363 ? -28.409 -4.631 25.074 1.00 83.06 363 GLU A N 1
ATOM 2852 C CA . GLU A 1 363 ? -29.107 -3.339 25.011 1.00 83.06 363 GLU A CA 1
ATOM 2853 C C . GLU A 1 363 ? -28.573 -2.327 26.038 1.00 83.06 363 GLU A C 1
ATOM 2855 O O . GLU A 1 363 ? -28.327 -1.165 25.698 1.00 83.06 363 GLU A O 1
ATOM 2860 N N . GLU A 1 364 ? -28.322 -2.763 27.274 1.00 83.06 364 GLU A N 1
ATOM 2861 C CA . GLU A 1 364 ? -27.744 -1.919 28.326 1.00 83.06 364 GLU A CA 1
ATOM 2862 C C . GLU A 1 364 ? -26.324 -1.444 27.967 1.00 83.06 364 GLU A C 1
ATOM 2864 O O . GLU A 1 364 ? -25.994 -0.257 28.099 1.00 83.06 364 GLU A O 1
ATOM 2869 N N . LEU A 1 365 ? -25.486 -2.352 27.456 1.00 81.81 365 LEU A N 1
ATOM 2870 C CA . LEU A 1 365 ? -24.117 -2.051 27.026 1.00 81.81 365 LEU A CA 1
ATOM 2871 C C . LEU A 1 365 ? -24.092 -1.071 25.849 1.00 81.81 365 LEU A C 1
ATOM 2873 O O . LEU A 1 365 ? -23.328 -0.103 25.853 1.00 81.81 365 LEU A O 1
ATOM 2877 N N . VAL A 1 366 ? -24.961 -1.292 24.865 1.00 84.00 366 VAL A N 1
ATOM 2878 C CA . VAL A 1 366 ? -25.172 -0.422 23.703 1.00 84.00 366 VAL A CA 1
ATOM 2879 C C . VAL A 1 366 ? -25.570 0.988 24.145 1.00 84.00 366 VAL A C 1
ATOM 2881 O O . VAL A 1 366 ? -24.966 1.972 23.700 1.00 84.00 366 VAL A O 1
ATOM 2884 N N . GLY A 1 367 ? -26.549 1.104 25.048 1.00 84.19 367 GLY A N 1
ATOM 2885 C CA . GLY A 1 367 ? -27.000 2.389 25.584 1.00 84.19 367 GLY A CA 1
ATOM 2886 C C . GLY A 1 367 ? -25.886 3.128 26.327 1.00 84.19 367 GLY A C 1
ATOM 2887 O O . GLY A 1 367 ? -25.653 4.319 26.096 1.00 84.19 367 GLY A O 1
ATOM 2888 N N . THR A 1 368 ? -25.134 2.407 27.157 1.00 83.44 368 THR A N 1
ATOM 2889 C CA . THR A 1 368 ? -24.037 2.971 27.954 1.00 83.44 368 THR A CA 1
ATOM 2890 C C . THR A 1 368 ? -22.874 3.443 27.082 1.00 83.44 368 THR A C 1
ATOM 2892 O O . THR A 1 368 ? -22.415 4.577 27.235 1.00 83.44 368 THR A O 1
ATOM 2895 N N . ALA A 1 369 ? -22.441 2.637 26.109 1.00 84.38 369 ALA A N 1
ATOM 2896 C CA . ALA A 1 369 ? -21.388 3.015 25.167 1.00 84.38 369 ALA A CA 1
ATOM 2897 C C . ALA A 1 369 ? -21.776 4.259 24.347 1.00 84.38 369 ALA A C 1
ATOM 2899 O O . ALA A 1 369 ? -20.977 5.182 24.180 1.00 84.38 369 ALA A O 1
ATOM 2900 N N . THR A 1 370 ? -23.025 4.332 23.886 1.00 84.75 370 THR A N 1
ATOM 2901 C CA . THR A 1 370 ? -23.530 5.477 23.109 1.00 84.75 370 THR A CA 1
ATOM 2902 C C . THR A 1 370 ? -23.586 6.757 23.954 1.00 84.75 370 THR A C 1
ATOM 2904 O O . THR A 1 370 ? -23.163 7.829 23.505 1.00 84.75 370 THR A O 1
ATOM 2907 N N . LYS A 1 371 ? -24.031 6.652 25.213 1.00 86.00 371 LYS A N 1
ATOM 2908 C CA . LYS A 1 371 ? -24.021 7.766 26.171 1.00 86.00 371 LYS A CA 1
ATOM 2909 C C . LYS A 1 371 ? -22.598 8.263 26.438 1.00 86.00 371 LYS A C 1
ATOM 2911 O O . LYS A 1 371 ? -22.354 9.466 26.371 1.00 86.00 371 LYS A O 1
ATOM 2916 N N . LEU A 1 372 ? -21.656 7.351 26.676 1.00 82.19 372 LEU A N 1
ATOM 2917 C CA . LEU A 1 372 ? -20.249 7.688 26.906 1.00 82.19 372 LEU A CA 1
ATOM 2918 C C . LEU A 1 372 ? -19.600 8.346 25.689 1.00 82.19 372 LEU A C 1
ATOM 2920 O O . LEU A 1 372 ? -18.864 9.314 25.850 1.00 82.19 372 LEU A O 1
ATOM 2924 N N . SER A 1 373 ? -19.913 7.891 24.472 1.00 84.25 373 SER A N 1
ATOM 2925 C CA . SER A 1 373 ? -19.455 8.561 23.249 1.00 84.25 373 SER A CA 1
ATOM 2926 C C . SER A 1 373 ? -19.875 10.032 23.215 1.00 84.25 373 SER A C 1
ATOM 2928 O O . SER A 1 373 ? -19.065 10.887 22.869 1.00 84.25 373 SER A O 1
ATOM 2930 N N . SER A 1 374 ? -21.123 10.323 23.591 1.00 83.44 374 SER A N 1
ATOM 2931 C CA . SER A 1 374 ? -21.666 11.690 23.599 1.00 83.44 374 SER A CA 1
ATOM 2932 C C . SER A 1 374 ? -21.034 12.558 24.694 1.00 83.44 374 SER A C 1
ATOM 2934 O O . SER A 1 374 ? -20.880 13.763 24.526 1.00 83.44 374 SER A O 1
ATOM 2936 N N . GLN A 1 375 ? -20.639 11.954 25.818 1.00 82.50 375 GLN A N 1
ATOM 2937 C CA . GLN A 1 375 ? -19.931 12.648 26.899 1.00 82.50 375 GLN A CA 1
ATOM 2938 C C . GLN A 1 375 ? -18.462 12.927 26.549 1.00 82.50 375 GLN A C 1
ATOM 2940 O O . GLN A 1 375 ? -17.945 13.992 26.876 1.00 82.50 375 GLN A O 1
ATOM 2945 N N . LEU A 1 376 ? -17.797 11.988 25.869 1.00 78.94 376 LEU A N 1
ATOM 2946 C CA . LEU A 1 376 ? -16.407 12.119 25.424 1.00 78.94 376 LEU A CA 1
ATOM 2947 C C . LEU A 1 376 ? -16.251 13.155 24.300 1.00 78.94 376 LEU A C 1
ATOM 2949 O O . LEU A 1 376 ? -15.291 13.929 24.313 1.00 78.94 376 LEU A O 1
ATOM 2953 N N . CYS A 1 377 ? -17.199 13.191 23.358 1.00 79.31 377 CYS A N 1
ATOM 2954 C CA . CYS A 1 377 ? -17.258 14.155 22.259 1.00 79.31 377 CYS A CA 1
ATOM 2955 C C . CYS A 1 377 ? -18.676 14.736 22.118 1.00 79.31 377 CYS A C 1
ATOM 2957 O O . CYS A 1 377 ? -19.495 14.164 21.400 1.00 79.31 377 CYS A O 1
ATOM 2959 N N . PRO A 1 378 ? -18.967 15.871 22.783 1.00 74.31 378 PRO A N 1
ATOM 2960 C CA . PRO A 1 378 ? -20.270 16.540 22.692 1.00 74.31 378 PRO A CA 1
ATOM 2961 C C . PRO A 1 378 ? -20.510 17.263 21.357 1.00 74.31 378 PRO A C 1
ATOM 2963 O O . PRO A 1 378 ? -21.654 17.531 20.999 1.00 74.31 378 PRO A O 1
ATOM 2966 N N . THR A 1 379 ? -19.423 17.620 20.668 1.00 65.19 379 THR A N 1
ATOM 2967 C CA . THR A 1 379 ? -19.371 18.232 19.328 1.00 65.19 379 THR A CA 1
ATOM 2968 C C . THR A 1 379 ? -19.245 17.167 18.258 1.00 65.19 379 THR A C 1
ATOM 2970 O O . THR A 1 379 ? -19.914 17.304 17.213 1.00 65.19 379 THR A O 1
#

Nearest PDB structures (foldseek):
  4wnd-assembly1_A  TM=3.293E-01  e=2.054E-02  Homo sapiens
  7xgr-assembly1_A  TM=2.038E-01  e=1.494E-01  Homo sapiens
  8f6q-assembly1_A  TM=3.688E-01  e=3.699E+00  synthetic construct
  8fbj-assembly1_A  TM=1.979E-01  e=5.304E-01  synthetic construct
  6q6g-assembly1_Z  TM=2.084E-01  e=5.771E-01  Homo sapiens

pLDDT: mean 76.99, std 14.55, range [35.06, 92.69]

InterPro domains:
  IPR050517 DNA Damage Response and Repair Kinase [PTHR11139] (3-354)

Foldseek 3Di:
DQVVLVVVLCVCLLLLVVVVNVVVLVVLVVVLVVQPPDPCSVSSDPPPDLVLLSQLVSLLLVPLPDDPVSLVVSVVSVVPDDPCLLPADPPLVSLLSSLSSLCSVLLSCVVVVVLVSNVVSLVSSLVSLPNVLVCVVVVHPVSNVSSVLSVVLSVLLVLLSVCVVPVDPDPDDPVVVVVVVVVVPPPPLPDRLSSLVSNLSSCSSSPLLELSSLVSLLSSLLSCLSNVVLVSNVVSLVSNVVRLVVRPDPVSSVLSVLSSLLSVLVSCVSVVVLLVSLLSLCVSQLVLLLDPPPDPDDLSSLLSSLVSLQVNLVSLVVDDPDPSVLVVLVVSVVSNQPRPPHDDDPPCPVPCVPDDPSVVSSVVSSVSSNVSSCVSPVD

Secondary structure (DSSP, 8-state):
-HHHHHHHHHHHHHTT-HHHHHHHHHHHHHHHHHTTTSGGGGGSS-TTS-HHHHHHHHHHHHTSSS-HHHHHHHHHHHHTS-GGGGS--S-HHHHHHHHHHHHHHHHHHHHTT-HHHHHHHHHHHHHHHHHHHHHHHHH-HHHHHHHHHHHHHHHHHHHHHHHHHH------SHHHHHHHHTTTT--TTTS-HHHHHHHHHHHHHH-TT-HHHHHHHHHHHHHHHHTT-HHHHHHHHHHHHHHGGG-S-HHHHHHHHHHHHHHHHHHHHHTT-HHHHHHHHHHHHHHHHH--------HHHHHHHHHHHHHHHHHHHT----HHHHHHHHHHHHHHHTSTTS---TTSTTTGGGT--HHHHHHHHHHHHHHHHHHH---

Organism: Nicotiana tabacum (NCBI:txid4097)

Solvent-accessible surface area (backbone atoms only — not comparable to full-atom values): 21173 Å² total; per-residue (Å²): 101,48,67,58,52,52,52,52,53,50,55,31,58,45,63,65,42,48,70,62,44,51,55,52,53,52,49,42,51,51,52,23,61,78,35,62,92,43,91,65,34,79,47,54,49,66,83,95,54,68,59,38,55,53,48,16,48,39,38,52,64,74,42,84,72,79,62,74,73,38,55,54,49,18,50,56,25,49,71,70,43,65,82,66,56,81,51,85,55,88,50,55,70,59,15,49,53,34,22,52,49,27,47,51,50,20,52,52,27,52,77,72,65,39,62,72,57,24,54,55,28,46,51,50,24,48,58,31,45,56,65,42,60,74,52,32,68,81,79,31,69,73,73,32,44,63,54,53,52,48,51,48,44,52,51,54,43,52,52,52,51,50,41,70,73,64,73,54,92,75,83,63,64,67,67,42,54,50,50,46,59,52,65,44,74,64,62,77,86,71,69,74,64,38,66,56,51,56,44,46,51,50,35,42,73,72,40,54,39,36,74,63,39,48,50,51,44,53,54,47,25,55,50,28,44,71,67,67,36,53,72,55,20,51,53,39,50,52,51,47,67,72,33,54,82,68,33,88,50,63,72,63,43,53,53,50,49,62,53,45,55,55,50,50,31,53,44,34,41,73,71,71,38,50,65,64,16,52,54,47,48,46,65,74,42,43,66,70,72,62,40,88,71,79,66,94,65,55,73,66,56,31,51,52,47,20,51,49,26,48,48,51,29,50,56,62,68,70,59,76,89,51,72,71,55,53,55,50,54,52,53,55,51,51,60,63,62,61,33,99,87,48,84,88,64,95,71,52,77,83,61,53,80,77,77,66,61,62,65,61,54,45,52,53,50,31,53,50,27,47,52,49,19,44,69,54,45,80,124